Protein AF-A0A949U5J4-F1 (afdb_monomer)

Nearest PDB structures (foldseek):
  6cin-assembly1_A  TM=9.508E-01  e=1.725E-64  Moorella thermoacetica ATCC 39073
  6cip-assembly1_B  TM=9.469E-01  e=3.242E-64  Moorella thermoacetica ATCC 39073
  6cip-assembly3_E  TM=9.509E-01  e=4.986E-63  Moorella thermoacetica ATCC 39073
  6cin-assembly2_D  TM=9.364E-01  e=7.277E-62  Moorella thermoacetica ATCC 39073
  2c3m-assembly1_A  TM=9.318E-01  e=1.216E-57  Desulfocurvibacter africanus

Structure (mmCIF, N/CA/C/O backbone):
data_AF-A0A949U5J4-F1
#
_entry.id   AF-A0A949U5J4-F1
#
loop_
_atom_site.group_PDB
_atom_site.id
_atom_site.type_symbol
_atom_site.label_atom_id
_atom_site.label_alt_id
_atom_site.label_comp_id
_atom_site.label_asym_id
_atom_site.label_entity_id
_atom_site.label_seq_id
_atom_site.pdbx_PDB_ins_code
_atom_site.Cartn_x
_atom_site.Cartn_y
_atom_site.Cartn_z
_atom_site.occupancy
_atom_site.B_iso_or_equiv
_atom_site.auth_seq_id
_atom_site.auth_comp_id
_atom_site.auth_asym_id
_atom_site.auth_atom_id
_atom_site.pdbx_PDB_model_num
ATOM 1 N N . GLY A 1 1 ? 4.189 13.024 32.796 1.00 77.06 1 GLY A N 1
ATOM 2 C CA . GLY A 1 1 ? 3.216 11.918 32.702 1.00 77.06 1 GLY A CA 1
ATOM 3 C C . GLY A 1 1 ? 2.012 12.172 33.595 1.00 77.06 1 GLY A C 1
ATOM 4 O O . GLY A 1 1 ? 1.843 13.297 34.062 1.00 77.06 1 GLY A O 1
ATOM 5 N N . LEU A 1 2 ? 1.189 11.142 33.822 1.00 91.81 2 LEU A N 1
ATOM 6 C CA . LEU A 1 2 ? 0.032 11.176 34.731 1.00 91.81 2 LEU A CA 1
ATOM 7 C C . LEU A 1 2 ? 0.475 11.529 36.166 1.00 91.81 2 LEU A C 1
ATOM 9 O O . LEU A 1 2 ? 1.526 11.079 36.616 1.00 91.81 2 LEU A O 1
ATOM 13 N N . LYS A 1 3 ? -0.297 12.363 36.874 1.00 94.56 3 LYS A N 1
ATOM 14 C CA . LYS A 1 3 ? 0.029 12.796 38.246 1.00 94.56 3 LYS A CA 1
ATOM 15 C C . LYS A 1 3 ? -0.228 11.670 39.255 1.00 94.56 3 LYS A C 1
ATOM 17 O O . LYS A 1 3 ? -1.151 10.883 39.068 1.00 94.56 3 LYS A O 1
ATOM 22 N N . LYS A 1 4 ? 0.527 11.658 40.359 1.00 95.88 4 LYS A N 1
ATOM 23 C CA . LYS A 1 4 ? 0.261 10.802 41.527 1.00 95.88 4 LYS A CA 1
ATOM 24 C C . LYS A 1 4 ? -1.171 11.013 42.037 1.00 95.88 4 LYS A C 1
ATOM 26 O O . LYS A 1 4 ? -1.605 12.160 42.145 1.00 95.88 4 LYS A O 1
ATOM 31 N N . GLY A 1 5 ? -1.896 9.932 42.328 1.00 95.06 5 GLY A N 1
ATOM 32 C CA . GLY A 1 5 ? -3.322 9.981 42.678 1.00 95.06 5 GLY A CA 1
ATOM 33 C C . GLY A 1 5 ? -4.250 10.299 41.499 1.00 95.06 5 GLY A C 1
ATOM 34 O O . GLY A 1 5 ? -5.423 10.592 41.703 1.00 95.06 5 GLY A O 1
ATOM 35 N N . GLY A 1 6 ? -3.731 10.323 40.268 1.00 95.81 6 GLY A N 1
ATOM 36 C CA . GLY A 1 6 ? -4.522 10.568 39.067 1.00 95.81 6 GLY A CA 1
ATOM 37 C C . GLY A 1 6 ? -5.494 9.427 38.767 1.00 95.81 6 GLY A C 1
ATOM 38 O O . GLY A 1 6 ? -5.380 8.336 39.318 1.00 95.81 6 GLY A O 1
ATOM 39 N N . LYS A 1 7 ? -6.437 9.675 37.855 1.00 96.31 7 LYS A N 1
ATOM 40 C CA . LYS A 1 7 ? -7.423 8.680 37.416 1.00 96.31 7 LYS A CA 1
ATOM 41 C C . LYS A 1 7 ? -7.071 8.164 36.030 1.00 96.31 7 LYS A C 1
ATOM 43 O O . LYS A 1 7 ? -6.763 8.961 35.143 1.00 96.31 7 LYS A O 1
ATOM 48 N N . PHE A 1 8 ? -7.147 6.854 35.844 1.00 96.75 8 PHE A N 1
ATOM 49 C CA . PHE A 1 8 ? -6.932 6.189 34.565 1.00 96.75 8 PHE A CA 1
ATOM 50 C C . PHE A 1 8 ? -8.178 5.391 34.186 1.00 96.75 8 PHE A C 1
ATOM 52 O O . PHE A 1 8 ? -8.659 4.586 34.976 1.00 96.75 8 PHE A O 1
ATOM 59 N N . LEU A 1 9 ? -8.706 5.634 32.986 1.00 96.50 9 LEU A N 1
ATOM 60 C CA . LEU A 1 9 ? -9.854 4.922 32.432 1.00 96.50 9 LEU A CA 1
ATOM 61 C C . LEU A 1 9 ? -9.412 4.128 31.208 1.00 96.50 9 LEU A C 1
ATOM 63 O O . LEU A 1 9 ? -8.957 4.719 30.229 1.00 96.50 9 LEU A O 1
ATOM 67 N N . LEU A 1 10 ? -9.597 2.813 31.248 1.00 95.81 10 LEU A N 1
ATOM 68 C CA . LEU A 1 10 ? -9.300 1.915 30.139 1.00 95.81 10 LEU A CA 1
ATOM 69 C C . LEU A 1 10 ? -10.592 1.323 29.568 1.00 95.81 10 LEU A C 1
ATOM 71 O O . LEU A 1 10 ? -11.360 0.669 30.269 1.00 95.81 10 LEU A O 1
ATOM 75 N N . ASN A 1 11 ? -10.813 1.513 28.269 1.00 94.44 11 ASN A N 1
ATOM 76 C CA . ASN A 1 11 ? -11.790 0.711 27.540 1.00 94.44 11 ASN A CA 1
ATOM 77 C C . ASN A 1 11 ? -11.168 -0.649 27.210 1.00 94.44 11 ASN A C 1
ATOM 79 O O . ASN A 1 11 ? -10.173 -0.688 26.489 1.00 94.44 11 ASN A O 1
ATOM 83 N N . THR A 1 12 ? -11.742 -1.742 27.701 1.00 91.50 12 THR A N 1
ATOM 84 C CA . THR A 1 12 ? -11.236 -3.095 27.439 1.00 91.50 12 THR A CA 1
ATOM 85 C C . THR A 1 12 ? -12.359 -4.125 27.428 1.00 91.50 12 THR A C 1
ATOM 87 O O . THR A 1 12 ? -13.411 -3.920 28.032 1.00 91.50 12 THR A O 1
ATOM 90 N N . ILE A 1 13 ? -12.136 -5.239 26.729 1.00 87.75 13 ILE A N 1
ATOM 91 C CA . ILE A 1 13 ? -13.020 -6.408 26.793 1.00 87.75 13 ILE A CA 1
ATOM 92 C C . ILE A 1 13 ? -12.745 -7.293 28.012 1.00 87.75 13 ILE A C 1
ATOM 94 O O . ILE A 1 13 ? -13.579 -8.136 28.330 1.00 87.75 13 ILE A O 1
ATOM 98 N N . TRP A 1 14 ? -11.608 -7.072 28.675 1.00 90.81 14 TRP A N 1
ATOM 99 C CA . TRP A 1 14 ? -11.112 -7.889 29.773 1.00 90.81 14 TRP A CA 1
ATOM 100 C C . TRP A 1 14 ? -11.932 -7.728 31.053 1.00 90.81 14 TRP A C 1
ATOM 102 O O . TRP A 1 14 ? -12.311 -6.613 31.427 1.00 90.81 14 TRP A O 1
ATOM 112 N N . THR A 1 15 ? -12.148 -8.835 31.760 1.00 91.69 15 THR A N 1
ATOM 113 C CA . THR A 1 15 ? -12.594 -8.813 33.160 1.00 91.69 15 THR A CA 1
ATOM 114 C C . THR A 1 15 ? -11.485 -8.275 34.079 1.00 91.69 15 THR A C 1
ATOM 116 O O . THR A 1 15 ? -10.326 -8.198 33.663 1.00 91.69 15 THR A O 1
ATOM 119 N N . PRO A 1 16 ? -11.779 -7.903 35.340 1.00 93.94 16 PRO A N 1
ATOM 120 C CA . PRO A 1 16 ? -10.741 -7.508 36.296 1.00 93.94 16 PRO A CA 1
ATOM 121 C C . PRO A 1 16 ? -9.610 -8.540 36.445 1.00 93.94 16 PRO A C 1
ATOM 123 O O . PRO A 1 16 ? -8.442 -8.165 36.532 1.00 93.94 16 PRO A O 1
ATOM 126 N N . GLU A 1 17 ? -9.933 -9.833 36.410 1.00 93.56 17 GLU A N 1
ATOM 127 C CA . GLU A 1 17 ? -8.956 -10.927 36.469 1.00 93.56 17 GLU A CA 1
ATOM 128 C C . GLU A 1 17 ? -8.092 -10.983 35.203 1.00 93.56 17 GLU A C 1
ATOM 130 O O . GLU A 1 17 ? -6.882 -11.189 35.263 1.00 93.56 17 GLU A O 1
ATOM 135 N N . GLU A 1 18 ? -8.692 -10.755 34.038 1.00 92.81 18 GLU A N 1
ATOM 136 C CA . GLU A 1 18 ? -7.958 -10.697 32.775 1.00 92.81 18 GLU A CA 1
ATOM 137 C C . GLU A 1 18 ? -7.104 -9.425 32.670 1.00 92.81 18 GLU A C 1
ATOM 139 O O . GLU A 1 18 ? -6.039 -9.459 32.061 1.00 92.81 18 GLU A O 1
ATOM 144 N N . VAL A 1 19 ? -7.502 -8.311 33.290 1.00 93.62 19 VAL A N 1
ATOM 145 C CA . VAL A 1 19 ? -6.655 -7.112 33.419 1.00 93.62 19 VAL A CA 1
ATOM 146 C C . VAL A 1 19 ? -5.416 -7.422 34.262 1.00 93.62 19 VAL A C 1
ATOM 148 O O . VAL A 1 19 ? -4.311 -7.035 33.877 1.00 93.62 19 VAL A O 1
ATOM 151 N N . GLU A 1 20 ? -5.574 -8.158 35.365 1.00 91.81 20 GLU A N 1
ATOM 152 C CA . GLU A 1 20 ? -4.446 -8.652 36.165 1.00 91.81 20 GLU A CA 1
ATOM 153 C C . GLU A 1 20 ? -3.520 -9.540 35.332 1.00 91.81 20 GLU A C 1
ATOM 155 O O . GLU A 1 20 ? -2.306 -9.408 35.430 1.00 91.81 20 GLU A O 1
ATOM 160 N N . ALA A 1 21 ? -4.047 -10.407 34.470 1.00 90.88 21 ALA A N 1
ATOM 161 C CA . ALA A 1 21 ? -3.211 -11.266 33.634 1.00 90.88 21 ALA A CA 1
ATOM 162 C C . ALA A 1 21 ? -2.500 -10.494 32.503 1.00 90.88 21 ALA A C 1
ATOM 164 O O . ALA A 1 21 ? -1.310 -10.697 32.272 1.00 90.88 21 ALA A O 1
ATOM 165 N N . ASN A 1 22 ? -3.204 -9.583 31.824 1.00 89.62 22 ASN A N 1
ATOM 166 C CA . ASN A 1 22 ? -2.774 -9.032 30.533 1.00 89.62 22 ASN A CA 1
ATOM 167 C C . ASN A 1 22 ? -2.136 -7.636 30.599 1.00 89.62 22 ASN A C 1
ATOM 169 O O . ASN A 1 22 ? -1.399 -7.264 29.684 1.00 89.62 22 ASN A O 1
ATOM 173 N N . LEU A 1 23 ? -2.406 -6.825 31.633 1.00 92.19 23 LEU A N 1
ATOM 174 C CA . LEU A 1 23 ? -1.840 -5.473 31.701 1.00 92.19 23 LEU A CA 1
ATOM 175 C C . LEU A 1 23 ? -0.302 -5.551 31.857 1.00 92.19 23 LEU A C 1
ATOM 177 O O . LEU A 1 23 ? 0.176 -6.288 32.728 1.00 92.19 23 LEU A O 1
ATOM 181 N N . PRO A 1 24 ? 0.494 -4.804 31.065 1.00 90.75 24 PRO A N 1
ATOM 182 C CA . PRO A 1 24 ? 1.948 -4.914 31.122 1.00 90.75 24 PRO A CA 1
ATOM 183 C C . PRO A 1 24 ? 2.526 -4.542 32.491 1.00 90.75 24 PRO A C 1
ATOM 185 O O . PRO A 1 24 ? 2.025 -3.646 33.176 1.00 90.75 24 PRO A O 1
ATOM 188 N N . ALA A 1 25 ? 3.633 -5.194 32.851 1.00 91.75 25 ALA A N 1
ATOM 189 C CA . ALA A 1 25 ? 4.350 -4.993 34.109 1.00 91.75 25 ALA A CA 1
ATOM 190 C C . ALA A 1 25 ? 4.678 -3.514 34.391 1.00 91.75 25 ALA A C 1
ATOM 192 O O . ALA A 1 25 ? 4.421 -3.029 35.492 1.00 91.75 25 ALA A O 1
ATOM 193 N N . SER A 1 26 ? 5.158 -2.782 33.381 1.00 90.81 26 SER A N 1
ATOM 194 C CA . SER A 1 26 ? 5.504 -1.358 33.492 1.00 90.81 26 SER A CA 1
ATOM 195 C C . SER A 1 26 ? 4.303 -0.480 33.866 1.00 90.81 26 SER A C 1
ATOM 197 O O . SER A 1 26 ? 4.406 0.400 34.722 1.00 90.81 26 SER A O 1
ATOM 199 N N . TYR A 1 27 ? 3.132 -0.757 33.284 1.00 92.75 27 TYR A N 1
ATOM 200 C CA . TYR A 1 27 ? 1.887 -0.046 33.580 1.00 92.75 27 TYR A CA 1
ATOM 201 C C . TYR A 1 27 ? 1.374 -0.389 34.975 1.00 92.75 27 TYR A C 1
ATOM 203 O O . TYR A 1 27 ? 1.031 0.519 35.731 1.00 92.75 27 TYR A O 1
ATOM 211 N N . LYS A 1 28 ? 1.364 -1.679 35.338 1.00 94.62 28 LYS A N 1
ATOM 212 C CA . LYS A 1 28 ? 0.993 -2.139 36.685 1.00 94.62 28 LYS A CA 1
ATOM 213 C C . LYS A 1 28 ? 1.839 -1.444 37.751 1.00 94.62 28 LYS A C 1
ATOM 215 O O . LYS A 1 28 ? 1.302 -0.830 38.675 1.00 94.62 28 LYS A O 1
ATOM 220 N N . LYS A 1 29 ? 3.161 -1.469 37.571 1.00 94.38 29 LYS A N 1
ATOM 221 C CA . LYS A 1 29 ? 4.125 -0.830 38.465 1.00 94.38 29 LYS A CA 1
ATOM 222 C C . LYS A 1 29 ? 3.888 0.671 38.578 1.00 94.38 29 LYS A C 1
ATOM 224 O O . LYS A 1 29 ? 3.729 1.173 39.689 1.00 94.38 29 LYS A O 1
ATOM 229 N N . PHE A 1 30 ? 3.761 1.369 37.448 1.00 94.50 30 PHE A N 1
ATOM 230 C CA . PHE A 1 30 ? 3.479 2.804 37.438 1.00 94.50 30 PHE A CA 1
ATOM 231 C C . PHE A 1 30 ? 2.171 3.145 38.170 1.00 94.50 30 PHE A C 1
ATOM 233 O O . PHE A 1 30 ? 2.151 4.080 38.974 1.00 94.50 30 PHE A O 1
ATOM 240 N N . ILE A 1 31 ? 1.093 2.393 37.917 1.00 95.88 31 ILE A N 1
ATOM 241 C CA . ILE A 1 31 ? -0.221 2.581 38.553 1.00 95.88 31 ILE A CA 1
ATOM 242 C C . ILE A 1 31 ? -0.104 2.445 40.075 1.00 95.88 31 ILE A C 1
ATOM 244 O O . ILE A 1 31 ? -0.606 3.303 40.801 1.00 95.88 31 ILE A O 1
ATOM 248 N N . ALA A 1 32 ? 0.597 1.419 40.558 1.00 95.56 32 ALA A N 1
ATOM 249 C CA . ALA A 1 32 ? 0.749 1.162 41.986 1.00 95.56 32 ALA A CA 1
ATOM 250 C C . ALA A 1 32 ? 1.668 2.173 42.688 1.00 95.56 32 ALA A C 1
ATOM 252 O O . ALA A 1 32 ? 1.270 2.763 43.690 1.00 95.56 32 ALA A O 1
ATOM 253 N N . GLU A 1 33 ? 2.860 2.448 42.150 1.00 94.81 33 GLU A N 1
ATOM 254 C CA . GLU A 1 33 ? 3.817 3.401 42.743 1.00 94.81 33 GLU A CA 1
ATOM 255 C C . GLU A 1 33 ? 3.249 4.828 42.832 1.00 94.81 33 GLU A C 1
ATOM 257 O O . GLU A 1 33 ? 3.563 5.596 43.749 1.00 94.81 33 GLU A O 1
ATOM 262 N N . ASN A 1 34 ? 2.379 5.185 41.883 1.00 96.06 34 ASN A N 1
ATOM 263 C CA . ASN A 1 34 ? 1.763 6.503 41.807 1.00 96.06 34 ASN A CA 1
ATOM 264 C C . ASN A 1 34 ? 0.350 6.553 42.399 1.00 96.06 34 ASN A C 1
ATOM 266 O O . ASN A 1 34 ? -0.296 7.598 42.293 1.00 96.06 34 ASN A O 1
ATOM 270 N N . ASN A 1 35 ? -0.123 5.490 43.061 1.00 95.81 35 ASN A N 1
ATOM 271 C CA . ASN A 1 35 ? -1.464 5.411 43.652 1.00 95.81 35 ASN A CA 1
ATOM 272 C C . ASN A 1 35 ? -2.570 5.840 42.667 1.00 95.81 35 ASN A C 1
ATOM 274 O O . ASN A 1 35 ? -3.428 6.655 43.008 1.00 95.81 35 ASN A O 1
ATOM 278 N N . ILE A 1 36 ? -2.499 5.377 41.420 1.00 97.38 36 ILE A N 1
ATOM 279 C CA . ILE A 1 36 ? -3.452 5.749 40.372 1.00 97.38 36 ILE A CA 1
ATOM 280 C C . ILE A 1 36 ? -4.796 5.065 40.635 1.00 97.38 36 ILE A C 1
ATOM 282 O O . ILE A 1 36 ? -4.861 3.859 40.863 1.00 97.38 36 ILE A O 1
ATOM 286 N N . GLU A 1 37 ? -5.886 5.828 40.563 1.00 97.19 37 GLU A N 1
ATOM 287 C CA . GLU A 1 37 ? -7.233 5.267 40.581 1.00 97.19 37 GLU A CA 1
ATOM 288 C C . GLU A 1 37 ? -7.548 4.671 39.206 1.00 97.19 37 GLU A C 1
ATOM 290 O O . GLU A 1 37 ? -7.730 5.403 38.226 1.00 97.19 37 GLU A O 1
ATOM 295 N N . PHE A 1 38 ? -7.602 3.344 39.126 1.00 97.44 38 PHE A N 1
ATOM 296 C CA . PHE A 1 38 ? -7.781 2.637 37.866 1.00 97.44 38 PHE A CA 1
ATOM 297 C C . PHE A 1 38 ? -9.233 2.186 37.666 1.00 97.44 38 PHE A C 1
ATOM 299 O O . PHE A 1 38 ? -9.834 1.547 38.528 1.00 97.44 38 PHE A O 1
ATOM 306 N N . TYR A 1 39 ? -9.794 2.525 36.509 1.00 97.75 39 TYR A N 1
ATOM 307 C CA . TYR A 1 39 ? -11.157 2.226 36.100 1.00 97.75 39 TYR A CA 1
ATOM 308 C C . TYR A 1 39 ? -11.168 1.547 34.732 1.00 97.75 39 TYR A C 1
ATOM 310 O O . TYR A 1 39 ? -10.383 1.889 33.845 1.00 97.75 39 TYR A O 1
ATOM 318 N N . THR A 1 40 ? -12.105 0.628 34.536 1.00 97.25 40 THR A N 1
ATOM 319 C CA . THR A 1 40 ? -12.330 -0.060 33.264 1.00 97.25 40 THR A CA 1
ATOM 320 C C . THR A 1 40 ? -13.800 -0.011 32.862 1.00 97.25 40 THR A C 1
ATOM 322 O O . THR A 1 40 ? -14.683 0.157 33.705 1.00 97.25 40 THR A O 1
ATOM 325 N N . LEU A 1 41 ? -14.069 -0.143 31.564 1.00 96.00 41 LEU A N 1
ATOM 326 C CA . LEU A 1 41 ? -15.382 -0.523 31.045 1.00 96.00 41 LEU A CA 1
ATOM 327 C C . LEU A 1 41 ? -15.244 -1.215 29.687 1.00 96.00 41 LEU A C 1
ATOM 329 O O . LEU A 1 41 ? -14.302 -0.947 28.944 1.00 96.00 41 LEU A O 1
ATOM 333 N N . ASN A 1 42 ? -16.227 -2.038 29.327 1.00 94.19 42 ASN A N 1
ATOM 334 C CA . ASN A 1 42 ? -16.316 -2.626 27.993 1.00 94.19 42 ASN A CA 1
ATOM 335 C C . ASN A 1 42 ? -17.278 -1.818 27.117 1.00 94.19 42 ASN A C 1
ATOM 337 O O . ASN A 1 42 ? -18.441 -2.181 26.921 1.00 94.19 42 ASN A O 1
ATOM 341 N N . ALA A 1 43 ? -16.796 -0.692 26.589 1.00 94.00 43 ALA A N 1
ATOM 342 C CA . ALA A 1 43 ? -17.620 0.202 25.784 1.00 94.00 43 ALA A CA 1
ATOM 343 C C . ALA A 1 43 ? -18.032 -0.424 24.444 1.00 94.00 43 ALA A C 1
ATOM 345 O O . ALA A 1 43 ? -19.081 -0.077 23.907 1.00 94.00 43 ALA A O 1
ATOM 346 N N . VAL A 1 44 ? -17.239 -1.359 23.907 1.00 89.25 44 VAL A N 1
ATOM 347 C CA . VAL A 1 44 ? -17.546 -2.051 22.645 1.00 89.25 44 VAL A CA 1
ATOM 348 C C . VAL A 1 44 ? -18.765 -2.953 22.808 1.00 89.25 44 VAL A C 1
ATOM 350 O O . VAL A 1 44 ? -19.702 -2.849 22.019 1.00 89.25 44 VAL A O 1
ATOM 353 N N . LYS A 1 45 ? -18.795 -3.785 23.855 1.00 90.62 45 LYS A N 1
ATOM 354 C CA . LYS A 1 45 ? -19.943 -4.648 24.163 1.00 90.62 45 LYS A CA 1
ATOM 355 C C . LYS A 1 45 ? -21.211 -3.824 24.378 1.00 90.62 45 LYS A C 1
ATOM 357 O O . LYS A 1 45 ? -22.235 -4.107 23.765 1.00 90.62 45 LYS A O 1
ATOM 362 N N . ILE A 1 46 ? -21.117 -2.754 25.170 1.00 94.06 46 ILE A N 1
ATOM 363 C CA . ILE A 1 46 ? -22.242 -1.843 25.423 1.00 94.06 46 ILE A CA 1
ATOM 364 C C . ILE A 1 46 ? -22.741 -1.221 24.108 1.00 94.06 46 ILE A C 1
ATOM 366 O O . ILE A 1 46 ? -23.942 -1.203 23.842 1.00 94.06 46 ILE A O 1
ATOM 370 N N . ALA A 1 47 ? -21.836 -0.740 23.249 1.00 91.25 47 ALA A N 1
ATOM 371 C CA . ALA A 1 47 ? -22.208 -0.166 21.958 1.00 91.25 47 ALA A CA 1
ATOM 372 C C . ALA A 1 47 ? -22.911 -1.191 21.050 1.00 91.25 47 ALA A C 1
ATOM 374 O O . ALA A 1 47 ? -23.886 -0.842 20.381 1.00 91.25 47 ALA A O 1
ATOM 375 N N . GLN A 1 48 ? -22.471 -2.451 21.050 1.00 88.50 48 GLN A N 1
ATOM 376 C CA . GLN A 1 48 ? -23.096 -3.527 20.278 1.00 88.50 48 GLN A CA 1
ATOM 377 C C . GLN A 1 48 ? -24.498 -3.868 20.793 1.00 88.50 48 GLN A C 1
ATOM 379 O O . GLN A 1 48 ? -25.432 -3.919 19.995 1.00 88.50 48 GLN A O 1
ATOM 384 N N . GLU A 1 49 ? -24.664 -4.031 22.106 1.00 92.38 49 GLU A N 1
ATOM 385 C CA . GLU A 1 49 ? -25.952 -4.349 22.741 1.00 92.38 49 GLU A CA 1
ATOM 386 C C . GLU A 1 49 ? -27.000 -3.248 22.516 1.00 92.38 49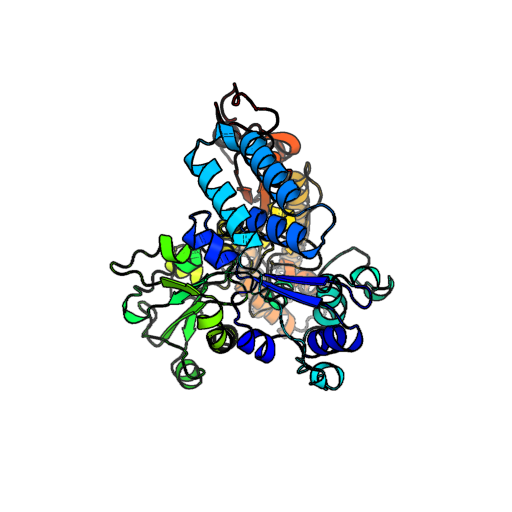 GLU A C 1
ATOM 388 O O . GLU A 1 49 ? -28.175 -3.537 22.298 1.00 92.38 49 GLU A O 1
ATOM 393 N N . ILE A 1 50 ? -26.572 -1.981 22.499 1.00 92.44 50 ILE A N 1
ATOM 394 C CA . ILE A 1 50 ? -27.440 -0.822 22.230 1.00 92.44 50 ILE A CA 1
ATOM 395 C C . ILE A 1 50 ? -27.699 -0.635 20.720 1.00 92.44 50 ILE A C 1
ATOM 397 O O . ILE A 1 50 ? -28.623 0.076 20.322 1.00 92.44 50 ILE A O 1
ATOM 401 N N . GLY A 1 51 ? -26.906 -1.276 19.856 1.00 89.00 51 GLY A N 1
ATOM 402 C CA . GLY A 1 51 ? -27.007 -1.182 18.395 1.00 89.00 51 GLY A CA 1
ATOM 403 C C . GLY A 1 51 ? -26.205 -0.036 17.764 1.00 89.00 51 GLY A C 1
ATOM 404 O O . GLY A 1 51 ? -26.386 0.267 16.586 1.00 89.00 51 GLY A O 1
ATOM 405 N N . LEU A 1 52 ? -25.310 0.612 18.514 1.00 84.69 52 LEU A N 1
ATOM 406 C CA . LEU A 1 52 ? -24.362 1.622 18.018 1.00 84.69 52 LEU A CA 1
ATOM 407 C C . LEU A 1 52 ? -23.162 1.008 17.268 1.00 84.69 52 LEU A C 1
ATOM 409 O O . LEU A 1 52 ? -22.288 1.737 16.784 1.00 84.69 52 LEU A O 1
ATOM 413 N N . GLY A 1 53 ? -23.110 -0.323 17.159 1.00 83.38 53 GLY A N 1
ATOM 414 C CA . GLY A 1 53 ? -22.001 -1.049 16.548 1.00 83.38 53 GLY A CA 1
ATOM 415 C C . GLY A 1 53 ? -20.743 -0.903 17.402 1.00 83.38 53 GLY A C 1
ATOM 416 O O . GLY A 1 53 ? -20.754 -1.259 18.570 1.00 83.38 53 GLY A O 1
ATOM 417 N N . GLY A 1 54 ? -19.664 -0.359 16.833 1.00 78.31 54 GLY A N 1
ATOM 418 C CA . GLY A 1 54 ? -18.401 -0.109 17.546 1.00 78.31 54 GLY A CA 1
ATOM 419 C C . GLY A 1 54 ? -18.214 1.325 18.064 1.00 78.31 54 GLY A C 1
ATOM 420 O O . GLY A 1 54 ? -17.099 1.701 18.416 1.00 78.31 54 GLY A O 1
ATOM 421 N N . ARG A 1 55 ? -19.250 2.177 18.050 1.00 86.31 55 ARG A N 1
ATOM 422 C CA . ARG A 1 55 ? -19.115 3.592 18.445 1.00 86.31 55 ARG A CA 1
ATOM 423 C C . ARG A 1 55 ? -19.142 3.748 19.965 1.00 86.31 55 ARG A C 1
ATOM 425 O O . ARG A 1 55 ? -20.205 3.739 20.572 1.00 86.31 55 ARG A O 1
ATOM 432 N N . ILE A 1 56 ? -17.967 3.950 20.555 1.00 92.88 56 ILE A N 1
ATOM 433 C CA . ILE A 1 56 ? -17.787 4.044 22.014 1.00 92.88 56 ILE A CA 1
ATOM 434 C C . ILE A 1 56 ? -17.786 5.476 22.569 1.00 92.88 56 ILE A C 1
ATOM 436 O O . ILE A 1 56 ? -17.725 5.663 23.778 1.00 92.88 56 ILE A O 1
ATOM 440 N N . ASN A 1 57 ? -17.832 6.499 21.711 1.00 91.62 57 ASN A N 1
ATOM 441 C CA . ASN A 1 57 ? -17.615 7.900 22.091 1.00 91.62 57 ASN A CA 1
ATOM 442 C C . ASN A 1 57 ? -18.546 8.387 23.215 1.00 91.62 57 ASN A C 1
ATOM 444 O O . ASN A 1 57 ? -18.053 8.922 24.202 1.00 91.62 57 ASN A O 1
ATOM 448 N N . MET A 1 58 ? -19.860 8.168 23.099 1.00 91.56 58 MET A N 1
ATOM 449 C CA . MET A 1 58 ? -20.823 8.619 24.114 1.00 91.56 58 MET A CA 1
ATOM 450 C C . MET A 1 58 ? -20.646 7.890 25.448 1.00 91.56 58 MET A C 1
ATOM 452 O O . MET A 1 58 ? -20.788 8.500 26.502 1.00 91.56 58 MET A O 1
ATOM 456 N N . ILE A 1 59 ? -20.286 6.606 25.388 1.00 95.50 59 ILE A N 1
ATOM 457 C CA . ILE A 1 59 ? -20.068 5.746 26.555 1.00 95.50 59 ILE A CA 1
ATOM 458 C C . ILE A 1 59 ? -18.799 6.193 27.295 1.00 95.50 59 ILE A C 1
ATOM 460 O O . ILE A 1 59 ? -18.814 6.406 28.503 1.00 95.50 59 ILE A O 1
ATOM 464 N N . MET A 1 60 ? -17.700 6.398 26.562 1.00 95.88 60 MET A N 1
ATOM 465 C CA . MET A 1 60 ? -16.431 6.854 27.136 1.00 95.88 60 MET A CA 1
ATOM 466 C C . MET A 1 60 ? -16.515 8.290 27.656 1.00 95.88 60 MET A C 1
ATOM 468 O O . MET A 1 60 ? -15.913 8.608 28.678 1.00 95.88 60 MET A O 1
ATOM 472 N N . GLN A 1 61 ? -17.270 9.160 26.980 1.00 93.62 61 GLN A N 1
ATOM 473 C CA . GLN A 1 61 ? -17.475 10.539 27.415 1.00 93.62 61 GLN A CA 1
ATOM 474 C C . GLN A 1 61 ? -18.288 10.606 28.712 1.00 93.62 61 GLN A C 1
ATOM 476 O O . GLN A 1 61 ? -17.929 11.363 29.614 1.00 93.62 61 GLN A O 1
ATOM 481 N N . SER A 1 62 ? -19.355 9.812 28.843 1.00 93.88 62 SER A N 1
ATOM 482 C CA . SER A 1 62 ? -20.134 9.782 30.083 1.00 93.88 62 SER A CA 1
ATOM 483 C C . SER A 1 62 ? -19.343 9.156 31.235 1.00 93.88 62 SER A C 1
ATOM 485 O O . SER A 1 62 ? -19.340 9.707 32.340 1.00 93.88 62 SER A O 1
ATOM 487 N N . ALA A 1 63 ? -18.566 8.101 30.959 1.00 95.62 63 ALA A N 1
ATOM 488 C CA . ALA A 1 63 ? -17.631 7.527 31.922 1.00 95.62 63 ALA A CA 1
ATOM 489 C C . ALA A 1 63 ? -16.589 8.556 32.393 1.00 95.62 63 ALA A C 1
ATOM 491 O O . ALA A 1 63 ? -16.343 8.678 33.594 1.00 95.62 63 ALA A O 1
ATOM 492 N N . PHE A 1 64 ? -16.036 9.357 31.471 1.00 95.06 64 PHE A N 1
ATOM 493 C CA . PHE A 1 64 ? -15.119 10.452 31.795 1.00 95.06 64 PHE A CA 1
ATOM 494 C C . PHE A 1 64 ? -15.736 11.444 32.785 1.00 95.06 64 PHE A C 1
ATOM 496 O O . PHE A 1 64 ? -15.117 11.735 33.805 1.00 95.06 64 PHE A O 1
ATOM 503 N N . PHE A 1 65 ? -16.948 11.948 32.535 1.00 94.12 65 PHE A N 1
ATOM 504 C CA . PHE A 1 65 ? -17.559 12.924 33.442 1.00 94.12 65 PHE A CA 1
ATOM 505 C C . PHE A 1 65 ? -17.820 12.340 34.832 1.00 94.12 65 PHE A C 1
ATOM 507 O O . PHE A 1 65 ? -17.585 13.022 35.832 1.00 94.12 65 PHE A O 1
ATOM 514 N N . LYS A 1 66 ? -18.222 11.064 34.904 1.00 93.38 66 LYS A N 1
ATOM 515 C CA . LYS A 1 66 ? -18.424 10.360 36.173 1.00 93.38 66 LYS A CA 1
ATOM 516 C C . LYS A 1 66 ? -17.139 10.265 36.994 1.00 93.38 66 LYS A C 1
ATOM 518 O O . LYS A 1 66 ? -17.174 10.516 38.197 1.00 93.38 66 LYS A O 1
ATOM 523 N N . ILE A 1 67 ? -16.015 9.905 36.373 1.00 93.88 67 ILE A N 1
ATOM 524 C CA . ILE A 1 67 ? -14.747 9.734 37.100 1.00 93.88 67 ILE A CA 1
ATOM 525 C C . ILE A 1 67 ? -14.038 11.064 37.347 1.00 93.88 67 ILE A C 1
ATOM 527 O O . ILE A 1 67 ? -13.462 11.253 38.414 1.00 93.88 67 ILE A O 1
ATOM 531 N N . ALA A 1 68 ? -14.064 11.991 36.389 1.00 91.94 68 ALA A N 1
ATOM 532 C CA . ALA A 1 68 ? -13.285 13.221 36.456 1.00 91.94 68 ALA A CA 1
ATOM 533 C C . ALA A 1 68 ? -13.852 14.195 37.494 1.00 91.94 68 ALA A C 1
ATOM 535 O O . ALA A 1 68 ? -13.096 14.994 38.040 1.00 91.94 68 ALA A O 1
ATOM 536 N N . ASN A 1 69 ? -15.155 14.094 37.797 1.00 88.25 69 ASN A N 1
ATOM 537 C CA . ASN A 1 69 ? -15.850 14.910 38.795 1.00 88.25 69 ASN A CA 1
ATOM 538 C C . ASN A 1 69 ? -15.622 16.422 38.597 1.00 88.25 69 ASN A C 1
ATOM 540 O O . ASN A 1 69 ? -15.431 17.171 39.551 1.00 88.25 69 ASN A O 1
ATOM 544 N N . VAL A 1 70 ? -15.590 16.858 37.332 1.00 92.44 70 VAL A N 1
ATOM 545 C CA . VAL A 1 70 ? -15.404 18.271 36.949 1.00 92.44 70 VAL A CA 1
ATOM 546 C C . VAL A 1 70 ? -16.677 19.081 37.217 1.00 92.44 70 VAL A C 1
ATOM 548 O O . VAL A 1 70 ? -16.605 20.264 37.534 1.00 92.44 70 VAL A O 1
ATOM 551 N N . ILE A 1 71 ? -17.836 18.430 37.102 1.00 93.12 71 ILE A N 1
ATOM 552 C CA . ILE A 1 71 ? -19.179 18.943 37.398 1.00 93.12 71 ILE A CA 1
ATOM 553 C C . ILE A 1 71 ? -20.012 17.815 38.034 1.00 93.12 71 ILE A C 1
ATOM 555 O O . ILE A 1 71 ? -19.619 16.649 37.899 1.00 93.12 71 ILE A O 1
ATOM 559 N N . PRO A 1 72 ? -21.152 18.117 38.688 1.00 95.06 72 PRO A N 1
ATOM 560 C CA . PRO A 1 72 ? -22.082 17.091 39.156 1.00 95.06 72 PRO A CA 1
ATOM 561 C C . PRO A 1 72 ? -22.471 16.126 38.030 1.00 95.06 72 PRO A C 1
ATOM 563 O O . PRO A 1 72 ? -22.697 16.539 36.889 1.00 95.06 72 PRO A O 1
ATOM 566 N N . VAL A 1 73 ? -22.531 14.826 38.333 1.00 91.19 73 VAL A N 1
ATOM 567 C CA . VAL A 1 73 ? -22.778 13.793 37.313 1.00 91.19 73 VAL A CA 1
ATOM 568 C C . VAL A 1 73 ? -24.161 13.953 36.680 1.00 91.19 73 VAL A C 1
ATOM 570 O O . VAL A 1 73 ? -24.320 13.736 35.482 1.00 91.19 73 VAL A O 1
ATOM 573 N N . GLU A 1 74 ? -25.146 14.382 37.460 1.00 92.88 74 GLU A N 1
ATOM 574 C CA . GLU A 1 74 ? -26.515 14.623 37.014 1.00 92.88 74 GLU A CA 1
ATOM 575 C C . GLU A 1 74 ? -26.558 15.733 35.955 1.00 92.88 74 GLU A C 1
ATOM 577 O O . GLU A 1 74 ? -27.208 15.583 34.917 1.00 92.88 74 GLU A O 1
ATOM 582 N N . ASP A 1 75 ? -25.792 16.806 36.173 1.00 94.06 75 ASP A N 1
ATOM 583 C CA . ASP A 1 75 ? -25.645 17.903 35.215 1.00 94.06 75 ASP A CA 1
ATOM 584 C C . ASP A 1 75 ? -24.898 17.444 33.959 1.00 94.06 75 ASP A C 1
ATOM 586 O O . ASP A 1 75 ? -25.311 17.762 32.844 1.00 94.06 75 ASP A O 1
ATOM 590 N N . ALA A 1 76 ? -23.839 16.641 34.109 1.00 92.62 76 ALA A N 1
ATOM 591 C CA . ALA A 1 76 ? -23.114 16.082 32.969 1.00 92.62 76 ALA A CA 1
ATOM 592 C C . ALA A 1 76 ? -24.014 15.213 32.080 1.00 92.62 76 ALA A C 1
ATOM 594 O O . ALA A 1 76 ? -24.012 15.376 30.860 1.00 92.62 76 ALA A O 1
ATOM 595 N N . ILE A 1 77 ? -24.809 14.318 32.678 1.00 93.25 77 ILE A N 1
ATOM 596 C CA . ILE A 1 77 ? -25.768 13.475 31.950 1.00 93.25 77 ILE A CA 1
ATOM 597 C C . ILE A 1 77 ? -26.771 14.355 31.207 1.00 93.25 77 ILE A C 1
ATOM 599 O O . ILE A 1 77 ? -27.009 14.135 30.018 1.00 93.25 77 ILE A O 1
ATOM 603 N N . LYS A 1 78 ? -27.328 15.369 31.878 1.00 95.25 78 LYS A N 1
ATOM 604 C CA . LYS A 1 78 ? -28.264 16.314 31.264 1.00 95.25 78 LYS A CA 1
ATOM 605 C C . LYS A 1 78 ? -27.640 17.007 30.050 1.00 95.25 78 LYS A C 1
ATOM 607 O O . LYS A 1 78 ? -28.188 16.911 28.955 1.00 95.25 78 LYS A O 1
ATOM 612 N N . TYR A 1 79 ? -26.471 17.627 30.209 1.00 95.06 79 TYR A N 1
ATOM 613 C CA . TYR A 1 79 ? -25.802 18.340 29.118 1.00 95.06 79 TYR A CA 1
ATOM 614 C C . TYR A 1 79 ? -25.408 17.419 27.958 1.00 95.06 79 TYR A C 1
ATOM 616 O O . TYR A 1 79 ? -25.518 17.817 26.798 1.00 95.06 79 TYR A O 1
ATOM 624 N N . LEU A 1 80 ? -24.993 16.179 28.236 1.00 93.25 80 LEU A N 1
ATOM 625 C CA . LEU A 1 80 ? -24.700 15.195 27.191 1.00 93.25 80 LEU A CA 1
ATOM 626 C C . LEU A 1 80 ? -25.956 14.826 26.397 1.00 93.25 80 LEU A C 1
ATOM 628 O O . LEU A 1 80 ? -25.903 14.784 25.167 1.00 93.25 80 LEU A O 1
ATOM 632 N N . LYS A 1 81 ? -27.089 14.600 27.070 1.00 94.81 81 LYS A N 1
ATOM 633 C CA . LYS A 1 81 ? -28.366 14.300 26.403 1.00 94.81 81 LYS A CA 1
ATOM 634 C C . LYS A 1 81 ? -28.864 15.494 25.580 1.00 94.81 81 LYS A C 1
ATOM 636 O O . LYS A 1 81 ? -29.269 15.313 24.431 1.00 94.81 81 LYS A O 1
ATOM 641 N N . ASP A 1 82 ? -28.731 16.717 26.090 1.00 94.56 82 ASP A N 1
ATOM 642 C CA . ASP A 1 82 ? -29.059 17.944 25.346 1.00 94.56 82 ASP A CA 1
ATOM 643 C C . ASP A 1 82 ? -28.178 18.098 24.087 1.00 94.56 82 ASP A C 1
ATOM 645 O O . ASP A 1 82 ? -28.661 18.428 22.994 1.00 94.56 82 ASP A O 1
ATOM 649 N N . ALA A 1 83 ? -26.881 17.790 24.201 1.00 92.94 83 ALA A N 1
ATOM 650 C CA . ALA A 1 83 ? -25.947 17.790 23.077 1.00 92.94 83 ALA A CA 1
ATOM 651 C C . ALA A 1 83 ? -26.270 16.696 22.043 1.00 92.94 83 ALA A C 1
ATOM 653 O O . ALA A 1 83 ? -26.131 16.935 20.839 1.00 92.94 83 ALA A O 1
ATOM 654 N N . VAL A 1 84 ? -26.744 15.523 22.479 1.00 91.44 84 VAL A N 1
ATOM 655 C CA . VAL A 1 84 ? -27.229 14.450 21.594 1.00 91.44 84 VAL A CA 1
ATOM 656 C C . VAL A 1 84 ? -28.448 14.912 20.804 1.00 91.44 84 VAL A C 1
ATOM 658 O O . VAL A 1 84 ? -28.477 14.728 19.588 1.00 91.44 84 VAL A O 1
ATOM 661 N N . VAL A 1 85 ? -29.428 15.549 21.448 1.00 92.31 85 VAL A N 1
ATOM 662 C CA . VAL A 1 85 ? -30.618 16.080 20.760 1.00 92.31 85 VAL A CA 1
ATOM 663 C C . VAL A 1 85 ? -30.215 17.140 19.735 1.00 92.31 85 VAL A C 1
ATOM 665 O O . VAL A 1 85 ? -30.634 17.077 18.579 1.00 92.31 85 VAL A O 1
ATOM 668 N N . THR A 1 86 ? -29.337 18.066 20.118 1.00 92.12 86 THR A N 1
ATOM 669 C CA . THR A 1 86 ? -28.839 19.125 19.226 1.00 92.12 86 THR A CA 1
ATOM 670 C C . THR A 1 86 ? -28.084 18.551 18.020 1.00 92.12 86 THR A C 1
ATOM 672 O O . THR A 1 86 ? -28.311 18.968 16.883 1.00 92.12 86 THR A O 1
ATOM 675 N N . SER A 1 87 ? -27.208 17.567 18.250 1.00 87.88 87 SER A N 1
ATOM 676 C CA . SER A 1 87 ? -26.314 17.017 17.217 1.00 87.88 87 SER A CA 1
ATOM 677 C C . SER A 1 87 ? -26.979 15.963 16.331 1.00 87.88 87 SER A C 1
ATOM 679 O O . SER A 1 87 ? -26.681 15.862 15.139 1.00 87.88 87 SER A O 1
ATOM 681 N N . TYR A 1 88 ? -27.870 15.155 16.906 1.00 87.75 88 TYR A N 1
ATOM 682 C CA . TYR A 1 88 ? -28.427 13.962 16.269 1.00 87.75 88 TYR A CA 1
ATOM 683 C C . TYR A 1 88 ? -29.949 13.970 16.149 1.00 87.75 88 TYR A C 1
ATOM 685 O O . TYR A 1 88 ? -30.483 13.070 15.507 1.00 87.75 88 TYR A O 1
ATOM 693 N N . GLY A 1 89 ? -30.657 14.981 16.663 1.00 87.19 89 GLY A N 1
ATOM 694 C CA . GLY A 1 89 ? -32.121 15.060 16.582 1.00 87.19 89 GLY A CA 1
ATOM 695 C C . GLY A 1 89 ? -32.657 14.953 15.152 1.00 87.19 89 GLY A C 1
ATOM 696 O O . GLY A 1 89 ? -33.663 14.295 14.902 1.00 87.19 89 GLY A O 1
ATOM 697 N N . LYS A 1 90 ? -31.914 15.486 14.171 1.00 89.06 90 LYS A N 1
ATOM 698 C CA . LYS A 1 90 ? -32.248 15.378 12.738 1.00 89.06 90 LYS A CA 1
ATOM 699 C C . LYS A 1 90 ? -32.102 13.960 12.159 1.00 89.06 90 LYS A C 1
ATOM 701 O O . LYS A 1 90 ? -32.580 13.718 11.058 1.00 89.06 90 LYS A O 1
ATOM 706 N N . LYS A 1 91 ? -31.442 13.029 12.862 1.00 85.19 91 LYS A N 1
ATOM 707 C CA . LYS A 1 91 ? -31.261 11.621 12.449 1.00 85.19 91 LYS A CA 1
ATOM 708 C C . LYS A 1 91 ? -32.380 10.693 12.941 1.00 85.19 91 LYS A C 1
ATOM 710 O O . LYS A 1 91 ? -32.334 9.497 12.665 1.00 85.19 91 LYS A O 1
ATOM 715 N N . GLY A 1 92 ? -33.381 11.240 13.634 1.00 90.25 92 GLY A N 1
ATOM 716 C CA . GLY A 1 92 ? -34.555 10.515 14.118 1.00 90.25 92 GLY A CA 1
ATOM 717 C C . GLY A 1 92 ? -34.427 10.023 15.561 1.00 90.25 92 GLY A C 1
ATOM 718 O O . GLY A 1 92 ? -33.328 9.806 16.076 1.00 90.25 92 GLY A O 1
ATOM 719 N N . GLN A 1 93 ? -35.581 9.822 16.205 1.00 93.56 93 GLN A N 1
ATOM 720 C CA . GLN A 1 93 ? -35.678 9.536 17.642 1.00 93.56 93 GLN A CA 1
ATOM 721 C C . GLN A 1 93 ? -34.933 8.261 18.051 1.00 93.56 93 GLN A C 1
ATOM 723 O O . GLN A 1 93 ? -34.235 8.263 19.054 1.00 93.56 93 GLN A O 1
ATOM 728 N N . LYS A 1 94 ? -34.966 7.211 17.220 1.00 92.62 94 LYS A N 1
ATOM 729 C CA . LYS A 1 94 ? -34.234 5.963 17.485 1.00 92.62 94 LYS A CA 1
ATOM 730 C C . LYS A 1 94 ? -32.734 6.199 17.715 1.00 92.62 94 LYS A C 1
ATOM 732 O O . LYS A 1 94 ? -32.154 5.607 18.616 1.00 92.62 94 LYS A O 1
ATOM 737 N N . VAL A 1 95 ? -32.103 7.072 16.922 1.00 88.56 95 VAL A N 1
ATOM 738 C CA . VAL A 1 95 ? -30.673 7.394 17.080 1.00 88.56 95 VAL A CA 1
ATOM 739 C C . VAL A 1 95 ? -30.442 8.174 18.372 1.00 88.56 95 VAL A C 1
ATOM 741 O O . VAL A 1 95 ? -29.472 7.903 19.076 1.00 88.56 95 VAL A O 1
ATOM 744 N N . VAL A 1 96 ? -31.328 9.116 18.699 1.00 92.06 96 VAL A N 1
ATOM 745 C CA . VAL A 1 96 ? -31.275 9.872 19.959 1.00 92.06 96 VAL A CA 1
ATOM 746 C C . VAL A 1 96 ? -31.383 8.926 21.157 1.00 92.06 96 VAL A C 1
ATOM 748 O O . VAL A 1 96 ? -30.523 8.966 22.032 1.00 92.06 96 VAL A O 1
ATOM 751 N N . ASP A 1 97 ? -32.359 8.018 21.156 1.00 94.25 97 ASP A N 1
ATOM 752 C CA . ASP A 1 97 ? -32.594 7.062 22.243 1.00 94.25 97 ASP A CA 1
ATOM 753 C C . ASP A 1 97 ? -31.400 6.127 22.447 1.00 94.25 97 ASP A C 1
ATOM 755 O O . ASP A 1 97 ? -30.963 5.920 23.577 1.00 94.25 97 ASP A O 1
ATOM 759 N N . MET A 1 98 ? -30.809 5.624 21.358 1.00 92.69 98 MET A N 1
ATOM 760 C CA . MET A 1 98 ? -29.602 4.795 21.426 1.00 92.69 98 MET A CA 1
ATOM 761 C C . MET A 1 98 ? -28.418 5.551 22.045 1.00 92.69 98 MET A C 1
ATOM 763 O O . MET A 1 98 ? -27.692 4.999 22.866 1.00 92.69 98 MET A O 1
ATOM 767 N N . ASN A 1 99 ? -28.213 6.823 21.690 1.00 91.56 99 ASN A N 1
ATOM 768 C CA . ASN A 1 99 ? -27.133 7.622 22.281 1.00 91.56 99 ASN A CA 1
ATOM 769 C C . ASN A 1 99 ? -27.415 7.973 23.750 1.00 91.56 99 ASN A C 1
ATOM 771 O O . ASN A 1 99 ? -26.493 7.965 24.561 1.00 91.56 99 ASN A O 1
ATOM 775 N N . ASN A 1 100 ? -28.674 8.223 24.112 1.00 94.06 100 ASN A N 1
ATOM 776 C CA . ASN A 1 100 ? -29.069 8.448 25.502 1.00 94.06 100 ASN A CA 1
ATOM 777 C C . ASN A 1 100 ? -28.844 7.195 26.357 1.00 94.06 100 ASN A C 1
ATOM 779 O O . ASN A 1 100 ? -28.249 7.297 27.427 1.00 94.06 100 ASN A O 1
ATOM 783 N N . ALA A 1 101 ? -29.221 6.018 25.851 1.00 95.06 101 ALA A N 1
ATOM 784 C CA . ALA A 1 101 ? -28.938 4.742 26.502 1.00 95.06 101 ALA A CA 1
ATOM 785 C C . ALA A 1 101 ? -27.428 4.505 26.665 1.00 95.06 101 ALA A C 1
ATOM 787 O O . ALA A 1 101 ? -26.988 3.991 27.690 1.00 95.06 101 ALA A O 1
ATOM 788 N N . ALA A 1 102 ? -26.621 4.915 25.681 1.00 94.69 102 ALA A N 1
ATOM 789 C CA . ALA A 1 102 ? -25.166 4.815 25.751 1.00 94.69 102 ALA A CA 1
ATOM 790 C C . ALA A 1 102 ? -24.557 5.735 26.820 1.00 94.69 102 ALA A C 1
ATOM 792 O O . ALA A 1 102 ? -23.628 5.319 27.511 1.00 94.69 102 ALA A O 1
ATOM 793 N N . ILE A 1 103 ? -25.094 6.950 26.992 1.00 94.69 103 ILE A N 1
ATOM 794 C CA . ILE A 1 103 ? -24.705 7.851 28.088 1.00 94.69 103 ILE A CA 1
ATOM 795 C C . ILE A 1 103 ? -24.985 7.174 29.430 1.00 94.69 103 ILE A C 1
ATOM 797 O O . ILE A 1 103 ? -24.065 7.059 30.241 1.00 94.69 103 ILE A O 1
ATOM 801 N N . ASP A 1 104 ? -26.217 6.698 29.629 1.00 95.06 104 ASP A N 1
ATOM 802 C CA . ASP A 1 104 ? -26.661 6.089 30.888 1.00 95.06 104 ASP A CA 1
ATOM 803 C C . ASP A 1 104 ? -25.802 4.861 31.226 1.00 95.06 104 ASP A C 1
ATOM 805 O O . ASP A 1 104 ? -25.191 4.788 32.295 1.00 95.06 104 ASP A O 1
ATOM 809 N N . LYS A 1 105 ? -25.626 3.953 30.259 1.00 95.38 105 LYS A N 1
ATOM 810 C CA . LYS A 1 105 ? -24.790 2.760 30.434 1.00 95.38 105 LYS A CA 1
ATOM 811 C C . LYS A 1 105 ? -23.324 3.083 30.686 1.00 95.38 105 LYS A C 1
ATOM 813 O O . LYS A 1 105 ? -22.698 2.382 31.477 1.00 95.38 105 LYS A O 1
ATOM 818 N N . GLY A 1 106 ? -22.770 4.122 30.063 1.00 93.31 106 GLY A N 1
ATOM 819 C CA . GLY A 1 106 ? -21.384 4.523 30.309 1.00 93.31 106 GLY A CA 1
ATOM 820 C C . GLY A 1 106 ? -21.140 5.039 31.729 1.00 93.31 106 GLY A C 1
ATOM 821 O O . GLY A 1 106 ? -20.051 4.840 32.258 1.00 93.31 106 GLY A O 1
ATOM 822 N N . VAL A 1 107 ? -22.152 5.618 32.389 1.00 93.75 107 VAL A N 1
ATOM 823 C CA . VAL A 1 107 ? -22.063 6.004 33.810 1.00 93.75 107 VAL A CA 1
ATOM 824 C C . VAL A 1 107 ? -22.214 4.791 34.731 1.00 93.75 107 VAL A C 1
ATOM 826 O O . VAL A 1 107 ? -21.510 4.696 35.735 1.00 93.75 107 VAL A O 1
ATOM 829 N N . GLU A 1 108 ? -23.122 3.872 34.397 1.00 94.31 108 GLU A N 1
ATOM 830 C CA . GLU A 1 108 ? -23.447 2.693 35.214 1.00 94.31 108 GLU A CA 1
ATOM 831 C C . GLU A 1 108 ? -22.378 1.593 35.168 1.00 94.31 108 GLU A C 1
ATOM 833 O O . GLU A 1 108 ? -22.212 0.859 36.138 1.00 94.31 108 GLU A O 1
ATOM 838 N N . SER A 1 109 ? -21.671 1.450 34.044 1.00 95.06 109 SER A N 1
ATOM 839 C CA . SER A 1 109 ? -20.863 0.253 33.749 1.00 95.06 109 SER A CA 1
ATOM 840 C C . SER A 1 109 ? -19.377 0.399 34.087 1.00 95.06 109 SER A C 1
ATOM 842 O O . SER A 1 109 ? -18.564 -0.412 33.645 1.00 95.06 109 SER A O 1
ATOM 844 N N . ILE A 1 110 ? -19.003 1.446 34.827 1.00 96.00 110 ILE A N 1
ATOM 845 C CA . ILE A 1 110 ? -17.613 1.684 35.226 1.00 96.00 110 ILE A CA 1
ATOM 846 C C . ILE A 1 110 ? -17.246 0.715 36.344 1.00 96.00 110 ILE A C 1
ATOM 848 O O . ILE A 1 110 ? -17.869 0.707 37.405 1.00 96.00 110 ILE A O 1
ATOM 852 N N . VAL A 1 111 ? -16.181 -0.047 36.132 1.00 96.69 111 VAL A N 1
ATOM 853 C CA . VAL A 1 111 ? -15.625 -0.961 37.127 1.00 96.69 111 VAL A CA 1
ATOM 854 C C . VAL A 1 111 ? -14.339 -0.357 37.668 1.00 96.69 111 VAL A C 1
ATOM 856 O O . VAL A 1 111 ? -13.395 -0.111 36.917 1.00 96.69 111 VAL A O 1
ATOM 859 N N . LYS A 1 112 ? -14.290 -0.103 38.976 1.00 96.69 112 LYS A N 1
ATOM 860 C CA . LYS A 1 112 ? -13.046 0.281 39.647 1.00 96.69 112 LYS A CA 1
ATOM 861 C C . LYS A 1 112 ? -12.191 -0.968 39.854 1.00 96.69 112 LYS A C 1
ATOM 863 O O . LYS A 1 112 ? -12.682 -1.960 40.383 1.00 96.69 112 LYS A O 1
ATOM 868 N N . ILE A 1 113 ? -10.933 -0.909 39.431 1.00 97.25 113 ILE A N 1
ATOM 869 C CA . ILE A 1 113 ? -9.954 -1.970 39.651 1.00 97.25 113 ILE A CA 1
ATOM 870 C C . ILE A 1 113 ? -9.278 -1.723 40.996 1.00 97.25 113 ILE A C 1
ATOM 872 O O . ILE A 1 113 ? -8.703 -0.657 41.228 1.00 97.25 113 ILE A O 1
ATOM 876 N N . GLU A 1 114 ? -9.347 -2.714 41.880 1.00 95.62 114 GLU A N 1
ATOM 877 C CA . GLU A 1 114 ? -8.574 -2.714 43.118 1.00 95.62 114 GLU A CA 1
ATOM 878 C C . GLU A 1 114 ? -7.110 -3.000 42.779 1.00 95.62 114 GLU A C 1
ATOM 880 O O . GLU A 1 114 ? -6.771 -4.104 42.363 1.00 95.62 114 GLU A O 1
ATOM 885 N N . VAL A 1 115 ? -6.253 -1.984 42.906 1.00 95.12 115 VAL A N 1
ATOM 886 C CA . VAL A 1 115 ? -4.832 -2.063 42.540 1.00 95.12 115 VAL A CA 1
ATOM 887 C C . VAL A 1 115 ? -4.062 -2.818 43.632 1.00 95.12 115 VAL A C 1
ATOM 889 O O . VAL A 1 115 ? -3.934 -2.299 44.747 1.00 95.12 115 VAL A O 1
ATOM 892 N N . PRO A 1 116 ? -3.501 -4.009 43.352 1.00 93.88 116 PRO A N 1
ATOM 893 C CA . PRO A 1 116 ? -2.729 -4.751 44.339 1.00 93.88 116 PRO A CA 1
ATOM 894 C C . PRO A 1 116 ? -1.421 -4.029 44.676 1.00 93.88 116 PRO A C 1
ATOM 896 O O . PRO A 1 116 ? -0.672 -3.633 43.786 1.00 93.88 116 PRO A O 1
ATOM 899 N N . ALA A 1 117 ? -1.065 -3.944 45.961 1.00 91.88 117 ALA A N 1
ATOM 900 C CA . ALA A 1 117 ? 0.221 -3.367 46.377 1.00 91.88 117 ALA A CA 1
ATOM 901 C C . ALA A 1 117 ? 1.433 -4.107 45.769 1.00 91.88 117 ALA A C 1
ATOM 903 O O . ALA A 1 117 ? 2.480 -3.504 45.535 1.00 91.88 117 ALA A O 1
ATOM 904 N N . ALA A 1 118 ? 1.273 -5.400 45.461 1.00 93.81 118 ALA A N 1
ATOM 905 C CA . ALA A 1 118 ? 2.294 -6.226 44.820 1.00 93.81 118 ALA A CA 1
ATOM 906 C C . ALA A 1 118 ? 2.725 -5.698 43.440 1.00 93.81 118 ALA A C 1
ATOM 908 O O . ALA A 1 118 ? 3.869 -5.916 43.044 1.00 93.81 118 ALA A O 1
ATOM 909 N N . TRP A 1 119 ? 1.866 -4.951 42.735 1.00 94.00 119 TRP A N 1
ATOM 910 C CA . TRP A 1 119 ? 2.202 -4.357 41.438 1.00 94.00 119 TRP A CA 1
ATOM 911 C C . TRP A 1 119 ? 3.402 -3.411 41.508 1.00 94.00 119 TRP A C 1
ATOM 913 O O . TRP A 1 119 ? 4.195 -3.375 40.573 1.00 94.00 119 TRP A O 1
ATOM 923 N N . ALA A 1 120 ? 3.599 -2.703 42.626 1.00 92.06 120 ALA A N 1
ATOM 924 C CA . ALA A 1 120 ? 4.751 -1.814 42.804 1.00 92.06 120 ALA A CA 1
ATOM 925 C C . ALA A 1 120 ? 6.091 -2.574 42.834 1.00 92.06 120 ALA A C 1
ATOM 927 O O . ALA A 1 120 ? 7.145 -1.993 42.597 1.00 92.06 120 ALA A O 1
ATOM 928 N N . SER A 1 121 ? 6.058 -3.876 43.133 1.00 91.75 121 SER A N 1
ATOM 929 C CA . SER A 1 121 ? 7.236 -4.749 43.204 1.00 91.75 121 SER A CA 1
ATOM 930 C C . SER A 1 121 ? 7.339 -5.717 42.024 1.00 91.75 121 SER A C 1
ATOM 932 O O . SER A 1 121 ? 8.199 -6.597 42.043 1.00 91.75 121 SER A O 1
ATOM 934 N N . ILE A 1 122 ? 6.483 -5.580 41.003 1.00 89.06 122 ILE A N 1
ATOM 935 C CA . ILE A 1 122 ? 6.586 -6.394 39.792 1.00 89.06 122 ILE A CA 1
ATOM 936 C C . ILE A 1 122 ? 7.918 -6.096 39.100 1.00 89.06 122 ILE A C 1
ATOM 938 O O . ILE A 1 122 ? 8.305 -4.942 38.891 1.00 89.06 122 ILE A O 1
ATOM 942 N N . VAL A 1 123 ? 8.614 -7.171 38.745 1.00 81.94 123 VAL A N 1
ATOM 943 C CA . VAL A 1 123 ? 9.813 -7.123 37.917 1.00 81.94 123 VAL A CA 1
ATOM 944 C C . VAL A 1 123 ? 9.367 -7.192 36.464 1.00 81.94 123 VAL A C 1
ATOM 946 O O . VAL A 1 123 ? 8.565 -8.046 36.095 1.00 81.94 123 VAL A O 1
ATOM 949 N N . GLU A 1 124 ? 9.865 -6.271 35.647 1.00 74.56 124 GLU A N 1
ATOM 950 C CA . GLU A 1 124 ? 9.663 -6.340 34.205 1.00 74.56 124 GLU A CA 1
ATOM 951 C C . GLU A 1 124 ? 10.465 -7.513 33.647 1.00 74.56 124 GLU A C 1
ATOM 953 O O . GLU A 1 124 ? 11.681 -7.595 33.834 1.00 74.56 124 GLU A O 1
ATOM 958 N N . GLU A 1 125 ? 9.790 -8.425 32.955 1.00 68.44 125 GLU A N 1
ATOM 959 C CA . GLU A 1 125 ? 10.486 -9.392 32.119 1.00 68.44 125 GLU A CA 1
ATOM 960 C C . GLU A 1 125 ? 11.116 -8.649 30.940 1.00 68.44 125 GLU A C 1
ATOM 962 O O . GLU A 1 125 ? 10.477 -7.815 30.291 1.00 68.44 125 GLU A O 1
ATOM 967 N N . ALA A 1 126 ? 12.391 -8.934 30.674 1.00 62.91 126 ALA A N 1
ATOM 968 C CA . ALA A 1 126 ? 13.061 -8.386 29.509 1.00 62.91 126 ALA A CA 1
ATOM 969 C C . ALA A 1 126 ? 12.313 -8.847 28.253 1.00 62.91 126 ALA A C 1
ATOM 971 O O . ALA A 1 126 ? 12.139 -10.046 28.033 1.00 62.91 126 ALA A O 1
ATOM 972 N N . ALA A 1 127 ? 11.875 -7.894 27.427 1.00 64.94 127 ALA A N 1
ATOM 973 C CA . ALA A 1 127 ? 11.285 -8.220 26.140 1.00 64.94 127 ALA A CA 1
ATOM 974 C C . ALA A 1 127 ? 12.282 -9.054 25.325 1.00 64.94 127 ALA A C 1
ATOM 976 O O . ALA A 1 127 ? 13.472 -8.729 25.271 1.00 64.94 127 ALA A O 1
ATOM 977 N N . ALA A 1 128 ? 11.796 -10.116 24.683 1.00 60.56 128 ALA A N 1
ATOM 978 C CA . ALA A 1 128 ? 12.616 -10.911 23.787 1.00 60.56 128 ALA A CA 1
ATOM 979 C C . ALA A 1 128 ? 13.207 -10.005 22.695 1.00 60.56 128 ALA A C 1
ATOM 981 O O . ALA A 1 128 ? 12.485 -9.370 21.922 1.00 60.56 128 ALA A O 1
ATOM 982 N N . THR A 1 129 ? 14.534 -9.926 22.634 1.00 57.72 129 THR A N 1
ATOM 983 C CA . THR A 1 129 ? 15.228 -9.244 21.545 1.00 57.72 129 THR A CA 1
ATOM 984 C C . THR A 1 129 ? 15.091 -10.075 20.282 1.00 57.72 129 THR A C 1
ATOM 986 O O . THR A 1 129 ? 15.645 -11.167 20.189 1.00 57.72 129 THR A O 1
ATOM 989 N N . THR A 1 130 ? 14.353 -9.545 19.312 1.00 71.75 130 THR A N 1
ATOM 990 C CA . THR A 1 130 ? 14.316 -10.082 17.950 1.00 71.75 130 THR A CA 1
ATOM 991 C C . THR A 1 130 ? 15.360 -9.341 17.124 1.00 71.75 130 THR A C 1
ATOM 993 O O . THR A 1 130 ? 15.446 -8.113 17.210 1.00 71.75 130 THR A O 1
ATOM 996 N N . GLU A 1 131 ? 16.163 -10.059 16.339 1.00 84.50 131 GLU A N 1
ATOM 997 C CA . GLU A 1 131 ? 17.006 -9.404 15.340 1.00 84.50 131 GLU A CA 1
ATOM 998 C C . GLU A 1 131 ? 16.118 -8.787 14.257 1.00 84.50 131 GLU A C 1
ATOM 1000 O O . GLU A 1 131 ? 15.364 -9.474 13.570 1.00 84.50 131 GLU A O 1
ATOM 1005 N N . ILE A 1 132 ? 16.189 -7.466 14.137 1.00 91.62 132 ILE A N 1
ATOM 1006 C CA . ILE A 1 132 ? 15.449 -6.662 13.165 1.00 91.62 132 ILE A CA 1
ATOM 1007 C C . ILE A 1 132 ? 16.418 -5.678 12.503 1.00 91.62 132 ILE A C 1
ATOM 1009 O O . ILE A 1 132 ? 17.430 -5.326 13.121 1.00 91.62 132 ILE A O 1
ATOM 1013 N N . PRO A 1 133 ? 16.135 -5.206 11.274 1.00 94.56 133 PRO A N 1
ATOM 1014 C CA . PRO A 1 133 ? 17.012 -4.260 10.599 1.00 94.56 133 PRO A CA 1
ATOM 1015 C C . PRO A 1 133 ? 17.225 -2.987 11.421 1.00 94.56 133 PRO A C 1
ATOM 1017 O O . PRO A 1 133 ? 16.316 -2.512 12.108 1.00 94.56 133 PRO A O 1
ATOM 1020 N N . GLU A 1 134 ? 18.417 -2.406 11.308 1.00 94.25 134 GLU A N 1
ATOM 1021 C CA . GLU A 1 134 ? 18.819 -1.238 12.094 1.00 94.25 134 GLU A CA 1
ATOM 1022 C C . GLU A 1 134 ? 17.856 -0.057 11.921 1.00 94.25 134 GLU A C 1
ATOM 1024 O O . GLU A 1 134 ? 17.447 0.552 12.906 1.00 94.25 134 GLU A O 1
ATOM 1029 N N . PHE A 1 135 ? 17.401 0.194 10.690 1.00 95.62 135 PHE A N 1
ATOM 1030 C CA . PHE A 1 135 ? 16.405 1.226 10.406 1.00 95.62 135 PHE A CA 1
ATOM 1031 C C . PHE A 1 135 ? 15.085 1.003 11.165 1.00 95.62 135 PHE A C 1
ATOM 1033 O O . PHE A 1 135 ? 14.508 1.942 11.714 1.00 95.62 135 PHE A O 1
ATOM 1040 N N . ILE A 1 136 ? 14.620 -0.248 11.263 1.00 96.75 136 ILE A N 1
ATOM 1041 C CA . ILE A 1 136 ? 13.406 -0.578 12.022 1.00 96.75 136 ILE A CA 1
ATOM 1042 C C . ILE A 1 136 ? 13.627 -0.292 13.508 1.00 96.75 136 ILE A C 1
ATOM 1044 O O . ILE A 1 136 ? 12.808 0.367 14.148 1.00 96.75 136 ILE A O 1
ATOM 1048 N N . LYS A 1 137 ? 14.753 -0.761 14.050 1.00 95.06 137 LYS A N 1
ATOM 1049 C CA . LYS A 1 137 ? 15.093 -0.632 15.469 1.00 95.06 137 LYS A CA 1
ATOM 1050 C C . LYS A 1 137 ? 15.279 0.819 15.904 1.00 95.06 137 LYS A C 1
ATOM 1052 O O . LYS A 1 137 ? 14.785 1.198 16.963 1.00 95.06 137 LYS A O 1
ATOM 1057 N N . ASN A 1 138 ? 16.007 1.597 15.110 1.00 94.75 138 ASN A N 1
ATOM 1058 C CA . ASN A 1 138 ? 16.510 2.907 15.508 1.00 94.75 138 ASN A CA 1
ATOM 1059 C C . ASN A 1 138 ? 15.628 4.066 15.022 1.00 94.75 138 ASN A C 1
ATOM 1061 O O . ASN A 1 138 ? 15.706 5.138 15.610 1.00 94.75 138 ASN A O 1
ATOM 1065 N N . ILE A 1 139 ? 14.791 3.868 13.994 1.00 96.62 139 ILE A N 1
ATOM 1066 C CA . ILE A 1 139 ? 13.924 4.921 13.433 1.00 96.62 139 ILE A CA 1
ATOM 1067 C C . ILE A 1 139 ? 12.446 4.549 13.566 1.00 96.62 139 ILE A C 1
ATOM 1069 O O . ILE A 1 139 ? 11.698 5.241 14.257 1.00 96.62 139 ILE A O 1
ATOM 1073 N N . VAL A 1 140 ? 12.020 3.435 12.957 1.00 96.81 140 VAL A N 1
ATOM 1074 C CA . VAL A 1 140 ? 10.591 3.067 12.879 1.00 96.81 140 VAL A CA 1
ATOM 1075 C C . VAL A 1 140 ? 9.989 2.844 14.265 1.00 96.81 140 VAL A C 1
ATOM 1077 O O . VAL A 1 140 ? 8.960 3.435 14.588 1.00 96.81 140 VAL A O 1
ATOM 1080 N N . ILE A 1 141 ? 10.624 2.019 15.104 1.00 95.69 141 ILE A N 1
ATOM 1081 C CA . ILE A 1 141 ? 10.112 1.696 16.442 1.00 95.69 141 ILE A CA 1
ATOM 1082 C C . ILE A 1 141 ? 10.022 2.949 17.333 1.00 95.69 141 ILE A C 1
ATOM 1084 O O . ILE A 1 141 ? 8.945 3.164 17.894 1.00 95.69 141 ILE A O 1
ATOM 1088 N N . PRO A 1 142 ? 11.065 3.797 17.461 1.00 96.31 142 PRO A N 1
ATOM 1089 C CA . PRO A 1 142 ? 10.964 5.041 18.227 1.00 96.31 142 PRO A CA 1
ATOM 1090 C C . PRO A 1 142 ? 9.872 5.984 17.711 1.00 96.31 142 PRO A C 1
ATOM 1092 O O . PRO A 1 142 ? 9.063 6.477 18.495 1.00 96.31 142 PRO A O 1
ATOM 1095 N N . MET A 1 143 ? 9.773 6.193 16.394 1.00 97.38 143 MET A N 1
ATOM 1096 C CA . MET A 1 143 ? 8.725 7.046 15.820 1.00 97.38 143 MET A CA 1
ATOM 1097 C C . MET A 1 143 ? 7.318 6.498 16.100 1.00 97.38 143 MET A C 1
ATOM 1099 O O . MET A 1 143 ? 6.444 7.253 16.527 1.00 97.38 143 MET A O 1
ATOM 1103 N N . ASN A 1 144 ? 7.110 5.184 15.969 1.00 96.25 144 ASN A N 1
ATOM 1104 C CA . ASN A 1 144 ? 5.828 4.538 16.271 1.00 96.25 144 ASN A CA 1
ATOM 1105 C C . ASN A 1 144 ? 5.481 4.555 17.769 1.00 96.25 144 ASN A C 1
ATOM 1107 O O . ASN A 1 144 ? 4.303 4.539 18.128 1.00 96.25 144 ASN A O 1
ATOM 1111 N N . ARG A 1 145 ? 6.482 4.657 18.652 1.00 94.38 145 ARG A N 1
ATOM 1112 C CA . ARG A 1 145 ? 6.304 4.899 20.095 1.00 94.38 145 ARG A CA 1
ATOM 1113 C C . ARG A 1 145 ? 6.027 6.360 20.447 1.00 94.38 145 ARG A C 1
ATOM 1115 O O . ARG A 1 145 ? 5.873 6.666 21.623 1.00 94.38 145 ARG A O 1
ATOM 1122 N N . GLN A 1 146 ? 5.916 7.242 19.449 1.00 96.19 146 GLN A N 1
ATOM 1123 C CA . GLN A 1 146 ? 5.774 8.691 19.629 1.00 96.19 146 GLN A CA 1
ATOM 1124 C C . GLN A 1 146 ? 7.017 9.337 20.269 1.00 96.19 146 GLN A C 1
ATOM 1126 O O . GLN A 1 146 ? 6.924 10.368 20.928 1.00 96.19 146 GLN A O 1
ATOM 1131 N N . GLU A 1 147 ? 8.190 8.739 20.057 1.00 96.50 147 GLU A N 1
ATOM 1132 C CA . GLU A 1 1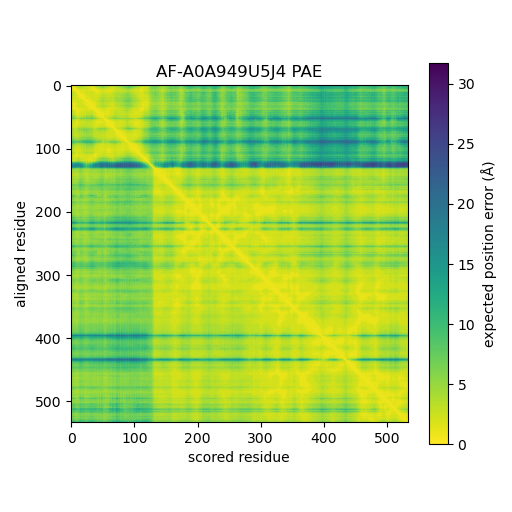47 ? 9.490 9.206 20.560 1.00 96.50 147 GLU A CA 1
ATOM 1133 C C . GLU A 1 147 ? 10.358 9.801 19.432 1.00 96.50 147 GLU A C 1
ATOM 1135 O O . GLU A 1 147 ? 11.546 10.054 19.620 1.00 96.50 147 GLU A O 1
ATOM 1140 N N . GLY A 1 148 ? 9.770 10.048 18.254 1.00 96.19 148 GLY A N 1
ATOM 1141 C CA . GLY A 1 148 ? 10.469 10.557 17.068 1.00 96.19 148 GLY A CA 1
ATOM 1142 C C . GLY A 1 148 ? 11.181 11.897 17.284 1.00 96.19 148 GLY A C 1
ATOM 1143 O O . GLY A 1 148 ? 12.284 12.076 16.780 1.00 96.19 148 GLY A O 1
ATOM 1144 N N . ASP A 1 149 ? 10.618 12.799 18.098 1.00 97.50 149 ASP A N 1
ATOM 1145 C CA . ASP A 1 149 ? 11.249 14.078 18.469 1.00 97.50 149 ASP A CA 1
ATOM 1146 C C . ASP A 1 149 ? 12.585 13.911 19.215 1.00 97.50 149 ASP A C 1
ATOM 1148 O O . ASP A 1 149 ? 13.383 14.844 19.279 1.00 97.50 149 ASP A O 1
ATOM 1152 N N . SER A 1 150 ? 12.837 12.732 19.797 1.00 96.94 150 SER A N 1
ATOM 1153 C CA . SER A 1 150 ? 14.094 12.431 20.496 1.00 96.94 150 SER A CA 1
ATOM 1154 C C . SER A 1 150 ? 15.199 11.941 19.556 1.00 96.94 150 SER A C 1
ATOM 1156 O O . SER A 1 150 ? 16.344 11.804 19.992 1.00 96.94 150 SER A O 1
ATOM 1158 N N . LEU A 1 151 ? 14.887 11.663 18.284 1.00 97.44 151 LEU A N 1
ATOM 1159 C CA . LEU A 1 151 ? 15.881 11.235 17.304 1.00 97.44 151 LEU A CA 1
ATOM 1160 C C . LEU A 1 151 ? 16.773 12.426 16.914 1.00 97.44 151 LEU A C 1
ATOM 1162 O O . LEU A 1 151 ? 16.269 13.440 16.426 1.00 97.44 151 LEU A O 1
ATOM 1166 N N . PRO A 1 152 ? 18.102 12.340 17.104 1.00 97.00 152 PRO A N 1
ATOM 1167 C CA . PRO A 1 152 ? 19.000 13.398 16.665 1.00 97.00 152 PRO A CA 1
ATOM 1168 C C . PRO A 1 152 ? 19.075 13.436 15.135 1.00 97.00 152 PRO A C 1
ATOM 1170 O O . PRO A 1 152 ? 18.863 12.427 14.469 1.00 97.00 152 PRO A O 1
ATOM 1173 N N . VAL A 1 153 ? 19.505 14.567 14.566 1.00 97.00 153 VAL A N 1
ATOM 1174 C CA . VAL A 1 153 ? 19.775 14.685 13.116 1.00 97.00 153 VAL A CA 1
ATOM 1175 C C . VAL A 1 153 ? 20.729 13.587 12.626 1.00 97.00 153 VAL A C 1
ATOM 1177 O O . VAL A 1 153 ? 20.562 13.057 11.534 1.00 97.00 153 VAL A O 1
ATOM 1180 N N . SER A 1 154 ? 21.691 13.177 13.462 1.00 96.19 154 SER A N 1
ATOM 1181 C CA . SER A 1 154 ? 22.639 12.106 13.139 1.00 96.19 154 SER A CA 1
ATOM 1182 C C . SER A 1 154 ? 22.000 10.724 12.965 1.00 96.19 154 SER A C 1
ATOM 1184 O O . SER A 1 154 ? 22.656 9.832 12.438 1.00 96.19 154 SER A O 1
ATOM 1186 N N . ALA A 1 155 ? 20.750 10.526 13.396 1.00 95.75 155 ALA A N 1
ATOM 1187 C CA . ALA A 1 155 ? 20.009 9.290 13.151 1.00 95.75 155 ALA A CA 1
ATOM 1188 C C . ALA A 1 155 ? 19.681 9.089 11.657 1.00 95.75 155 ALA A C 1
ATOM 1190 O O . ALA A 1 155 ? 19.369 7.976 11.252 1.00 95.75 155 ALA A O 1
ATOM 1191 N N . PHE A 1 156 ? 19.790 10.149 10.848 1.00 95.38 156 PHE A N 1
ATOM 1192 C CA . PHE A 1 156 ? 19.456 10.163 9.422 1.00 95.38 156 PHE A CA 1
ATOM 1193 C C . PHE A 1 156 ? 20.692 10.308 8.510 1.00 95.38 156 PHE A C 1
ATOM 1195 O O . PHE A 1 156 ? 20.560 10.680 7.346 1.00 95.38 156 PHE A O 1
ATOM 1202 N N . LEU A 1 157 ? 21.903 10.037 9.020 1.00 95.00 157 LEU A N 1
ATOM 1203 C CA . LEU A 1 157 ? 23.114 9.994 8.186 1.00 95.00 157 LEU A CA 1
ATOM 1204 C C . LEU A 1 157 ? 22.992 8.894 7.119 1.00 95.00 157 LEU A C 1
ATOM 1206 O O . LEU A 1 157 ? 22.613 7.766 7.432 1.00 95.00 157 LEU A O 1
ATOM 1210 N N . GLY A 1 158 ? 23.329 9.221 5.870 1.00 93.06 158 GLY A N 1
ATOM 1211 C CA . GLY A 1 158 ? 23.108 8.368 4.698 1.00 93.06 158 GLY A CA 1
ATOM 1212 C C . GLY A 1 158 ? 21.691 8.440 4.111 1.00 93.06 158 GLY A C 1
ATOM 1213 O O . GLY A 1 158 ? 21.387 7.685 3.190 1.00 93.06 158 GLY A O 1
ATOM 1214 N N . MET A 1 159 ? 20.828 9.309 4.649 1.00 94.44 159 MET A N 1
ATOM 1215 C CA . MET A 1 159 ? 19.458 9.584 4.186 1.00 94.44 159 MET A CA 1
ATOM 1216 C C . MET A 1 159 ? 19.212 11.093 4.060 1.00 94.44 159 MET A C 1
ATOM 1218 O O . MET A 1 159 ? 18.115 11.591 4.322 1.00 94.44 159 MET A O 1
ATOM 1222 N N . GLU A 1 160 ? 20.249 11.851 3.704 1.00 95.81 160 GLU A N 1
ATOM 1223 C CA . GLU A 1 160 ? 20.220 13.317 3.658 1.00 95.81 160 GLU A CA 1
ATOM 1224 C C . GLU A 1 160 ? 19.213 13.866 2.636 1.00 95.81 160 GLU A C 1
ATOM 1226 O O . GLU A 1 160 ? 18.745 14.996 2.768 1.00 95.81 160 GLU A O 1
ATOM 1231 N N . ASP A 1 161 ? 18.873 13.064 1.629 1.00 96.06 161 ASP A N 1
ATOM 1232 C CA . ASP A 1 161 ? 17.886 13.358 0.591 1.00 96.06 161 ASP A CA 1
ATOM 1233 C C . ASP A 1 161 ? 16.443 12.994 0.993 1.00 96.06 161 ASP A C 1
ATOM 1235 O O . ASP A 1 161 ? 15.506 13.259 0.238 1.00 96.06 161 ASP A O 1
ATOM 1239 N N . GLY A 1 162 ? 16.249 12.404 2.177 1.00 95.25 162 GLY A N 1
ATOM 1240 C CA . GLY A 1 162 ? 14.952 11.931 2.654 1.00 95.25 162 GLY A CA 1
ATOM 1241 C C . GLY A 1 162 ? 14.516 10.581 2.077 1.00 95.25 162 GLY A C 1
ATOM 1242 O O . GLY A 1 162 ? 13.343 10.227 2.209 1.00 95.25 162 GLY A O 1
ATOM 1243 N N . THR A 1 163 ? 15.415 9.811 1.456 1.00 95.69 163 THR A N 1
ATOM 1244 C CA . THR A 1 163 ? 15.113 8.466 0.950 1.00 95.69 163 THR A CA 1
ATOM 1245 C C . THR A 1 163 ? 14.960 7.462 2.096 1.00 95.69 163 THR A C 1
ATOM 1247 O O . THR A 1 163 ? 15.836 7.313 2.946 1.00 95.69 163 THR A O 1
ATOM 1250 N N . PHE A 1 164 ? 13.840 6.732 2.111 1.00 95.44 164 PHE A N 1
ATOM 1251 C CA . PHE A 1 164 ? 13.534 5.701 3.111 1.00 95.44 164 PHE A CA 1
ATOM 1252 C C . PHE A 1 164 ? 13.591 4.299 2.482 1.00 95.44 164 PHE A C 1
ATOM 1254 O O . PHE A 1 164 ? 13.284 4.136 1.297 1.00 95.44 164 PHE A O 1
ATOM 1261 N N . PRO A 1 165 ? 13.944 3.256 3.257 1.00 95.50 165 PRO A N 1
ATOM 1262 C CA . PRO A 1 165 ? 13.957 1.893 2.758 1.00 95.50 165 PRO A CA 1
ATOM 1263 C C . PRO A 1 165 ? 12.528 1.389 2.537 1.00 95.50 165 PRO A C 1
ATOM 1265 O O . PRO A 1 165 ? 11.575 1.832 3.179 1.00 95.50 165 PRO A O 1
ATOM 1268 N N . GLN A 1 166 ? 12.388 0.421 1.638 1.00 95.44 166 GLN A N 1
ATOM 1269 C CA . GLN A 1 166 ? 11.118 -0.240 1.343 1.00 95.44 166 GLN A CA 1
ATOM 1270 C C . GLN A 1 166 ? 10.764 -1.288 2.416 1.00 95.44 166 GLN A C 1
ATOM 1272 O O . GLN A 1 166 ? 11.640 -1.844 3.078 1.00 95.44 166 GLN A O 1
ATOM 1277 N N . GLY A 1 167 ? 9.476 -1.603 2.542 1.00 97.50 167 GLY A N 1
ATOM 1278 C CA . GLY A 1 167 ? 8.962 -2.749 3.291 1.00 97.50 167 GLY A CA 1
ATOM 1279 C C . GLY A 1 167 ? 8.936 -2.586 4.810 1.00 97.50 167 GLY A C 1
ATOM 1280 O O . GLY A 1 167 ? 8.836 -3.587 5.521 1.00 97.50 167 GLY A O 1
ATOM 1281 N N . THR A 1 168 ? 9.019 -1.364 5.343 1.00 98.19 168 THR A N 1
ATOM 1282 C CA . THR A 1 168 ? 9.074 -1.165 6.802 1.00 98.19 168 THR A CA 1
ATOM 1283 C C . THR A 1 168 ? 7.726 -1.403 7.488 1.00 98.19 168 THR A C 1
ATOM 1285 O O . THR A 1 168 ? 7.699 -1.784 8.658 1.00 98.19 168 THR A O 1
ATOM 1288 N N . SER A 1 169 ? 6.610 -1.285 6.758 1.00 98.25 169 SER A N 1
ATOM 1289 C CA . SER A 1 169 ? 5.258 -1.571 7.276 1.00 98.25 169 SER A CA 1
ATOM 1290 C C . SER A 1 169 ? 5.079 -3.009 7.789 1.00 98.25 169 SER A C 1
ATOM 1292 O O . SER A 1 169 ? 4.301 -3.254 8.711 1.00 98.25 169 SER A O 1
ATOM 1294 N N . ALA A 1 170 ? 5.836 -3.975 7.252 1.00 97.19 170 ALA A N 1
ATOM 1295 C CA . ALA A 1 170 ? 5.764 -5.377 7.661 1.00 97.19 170 ALA A CA 1
ATOM 1296 C C . ALA A 1 170 ? 6.152 -5.600 9.132 1.00 97.19 170 ALA A C 1
ATOM 1298 O O . ALA A 1 170 ? 5.756 -6.613 9.712 1.00 97.19 170 ALA A O 1
ATOM 1299 N N . TYR A 1 171 ? 6.870 -4.651 9.737 1.00 96.75 171 TYR A N 1
ATOM 1300 C CA . TYR A 1 171 ? 7.314 -4.698 11.128 1.00 96.75 171 TYR A CA 1
ATOM 1301 C C . TYR A 1 171 ? 6.340 -4.026 12.106 1.00 96.75 171 TYR A C 1
ATOM 1303 O O . TYR A 1 171 ? 6.561 -4.096 13.311 1.00 96.75 171 TYR A O 1
ATOM 1311 N N . GLU A 1 172 ? 5.269 -3.382 11.627 1.00 97.00 172 GLU A N 1
ATOM 1312 C CA . GLU A 1 172 ? 4.351 -2.656 12.512 1.00 97.00 172 GLU A CA 1
ATOM 1313 C C . GLU A 1 172 ? 3.430 -3.577 13.308 1.00 97.00 172 GLU A C 1
ATOM 1315 O O . GLU A 1 172 ? 3.211 -3.328 14.492 1.00 97.00 172 GLU A O 1
ATOM 1320 N N . LYS A 1 173 ? 2.870 -4.610 12.658 1.00 96.12 173 LYS A N 1
ATOM 1321 C CA . LYS A 1 173 ? 2.025 -5.645 13.285 1.00 96.12 173 LYS A CA 1
ATOM 1322 C C . LYS A 1 173 ? 0.981 -5.056 14.247 1.00 96.12 173 LYS A C 1
ATOM 1324 O O . LYS A 1 173 ? 0.850 -5.465 15.398 1.00 96.12 173 LYS A O 1
ATOM 1329 N N . ARG A 1 174 ? 0.234 -4.064 13.749 1.00 96.19 174 ARG A N 1
ATOM 1330 C CA . ARG A 1 174 ? -0.585 -3.128 14.543 1.00 96.19 174 ARG A CA 1
ATOM 1331 C C . ARG A 1 174 ? -1.663 -3.792 15.408 1.00 96.19 174 ARG A C 1
ATOM 1333 O O . ARG A 1 174 ? -2.031 -3.227 16.432 1.00 96.19 174 ARG A O 1
ATOM 1340 N N . GLY A 1 175 ? -2.232 -4.918 14.976 1.00 95.00 175 GLY A N 1
ATOM 1341 C CA . GLY A 1 175 ? -3.235 -5.675 15.737 1.00 95.00 175 GLY A CA 1
ATOM 1342 C C . GLY A 1 175 ? -4.504 -4.883 16.067 1.00 95.00 175 GLY A C 1
ATOM 1343 O O . GLY A 1 175 ? -5.047 -5.011 17.157 1.00 95.00 175 GLY A O 1
ATOM 1344 N N . THR A 1 176 ? -4.969 -4.023 15.154 1.00 93.44 176 THR A N 1
ATOM 1345 C CA . THR A 1 176 ? -6.058 -3.058 15.438 1.00 93.44 176 THR A CA 1
ATOM 1346 C C . THR A 1 176 ? -7.463 -3.543 15.072 1.00 93.44 176 THR A C 1
ATOM 1348 O O . THR A 1 176 ? -8.444 -2.855 15.363 1.00 93.44 176 THR A O 1
ATOM 1351 N N . ALA A 1 177 ? -7.594 -4.701 14.424 1.00 92.81 177 ALA A N 1
ATOM 1352 C CA . ALA A 1 177 ? -8.898 -5.244 14.060 1.00 92.81 177 ALA A CA 1
ATOM 1353 C C . ALA A 1 177 ? -9.687 -5.730 15.284 1.00 92.81 177 ALA A C 1
ATOM 1355 O O . ALA A 1 177 ? -9.152 -6.382 16.171 1.00 92.81 177 ALA A O 1
ATOM 1356 N N . VAL A 1 178 ? -11.003 -5.498 15.275 1.00 88.56 178 VAL A N 1
ATOM 1357 C CA . VAL A 1 178 ? -11.924 -6.127 16.241 1.00 88.56 178 VAL A CA 1
ATOM 1358 C C . VAL A 1 178 ? -12.133 -7.606 15.902 1.00 88.56 178 VAL A C 1
ATOM 1360 O O . VAL A 1 178 ? -12.212 -8.452 16.788 1.00 88.56 178 VAL A O 1
ATOM 1363 N N . ALA A 1 179 ? -12.224 -7.917 14.608 1.00 92.31 179 ALA A N 1
ATOM 1364 C CA . ALA A 1 179 ? -12.393 -9.268 14.103 1.00 92.31 179 ALA A CA 1
ATOM 1365 C C . ALA A 1 179 ? -11.557 -9.484 12.839 1.00 92.31 179 ALA A C 1
ATOM 1367 O O . ALA A 1 179 ? -11.425 -8.576 12.018 1.00 92.31 179 ALA A O 1
ATOM 1368 N N . VAL A 1 180 ? -11.043 -10.696 12.656 1.00 98.12 180 VAL A N 1
ATOM 1369 C CA . VAL A 1 180 ? -10.241 -11.114 11.496 1.00 98.12 180 VAL A CA 1
ATOM 1370 C C . VAL A 1 180 ? -10.848 -12.376 10.870 1.00 98.12 180 VAL A C 1
ATOM 1372 O O . VAL A 1 180 ? -11.571 -13.107 11.551 1.00 98.12 180 VAL A O 1
ATOM 1375 N N . PRO A 1 181 ? -10.646 -12.629 9.565 1.00 98.31 181 PRO A N 1
ATOM 1376 C CA . PRO A 1 181 ? -11.243 -13.787 8.914 1.00 98.31 181 PRO A CA 1
ATOM 1377 C C . PRO A 1 181 ? -10.532 -15.081 9.330 1.00 98.31 181 PRO A C 1
ATOM 1379 O O . PRO A 1 181 ? -9.326 -15.225 9.161 1.00 98.31 181 PRO A O 1
ATOM 1382 N N . GLU A 1 182 ? -11.298 -16.054 9.804 1.00 98.06 182 GLU A N 1
ATOM 1383 C CA . GLU A 1 182 ? -10.868 -17.437 9.977 1.00 98.06 182 GLU A CA 1
ATOM 1384 C C . GLU A 1 182 ? -11.123 -18.222 8.687 1.00 98.06 182 GLU A C 1
ATOM 1386 O O . GLU A 1 182 ? -12.215 -18.151 8.119 1.00 98.06 182 GLU A O 1
ATOM 1391 N N . TRP A 1 183 ? -10.115 -18.958 8.214 1.00 98.38 183 TRP A N 1
ATOM 1392 C CA . TRP A 1 183 ? -10.233 -19.803 7.030 1.00 98.38 183 TRP A CA 1
ATOM 1393 C C . TRP A 1 183 ? -10.876 -21.152 7.350 1.00 98.38 183 TRP A C 1
ATOM 1395 O O . TRP A 1 183 ? -10.382 -21.916 8.170 1.00 98.38 183 TRP A O 1
ATOM 1405 N N . GLU A 1 184 ? -11.950 -21.466 6.632 1.00 98.06 184 GLU A N 1
ATOM 1406 C CA . GLU A 1 184 ? -12.651 -22.745 6.696 1.00 98.06 184 GLU A CA 1
ATOM 1407 C C . GLU A 1 184 ? -12.189 -23.619 5.521 1.00 98.06 184 GLU A C 1
ATOM 1409 O O . GLU A 1 184 ? -12.735 -23.563 4.407 1.00 98.06 184 GLU A O 1
ATOM 1414 N N . MET A 1 185 ? -11.140 -24.407 5.762 1.00 97.50 185 MET A N 1
ATOM 1415 C CA . MET A 1 185 ? -10.429 -25.182 4.742 1.00 97.50 185 MET A CA 1
ATOM 1416 C C . MET A 1 185 ? -11.356 -26.038 3.865 1.00 97.50 185 MET A C 1
ATOM 1418 O O . MET A 1 185 ? -11.234 -26.011 2.634 1.00 97.50 185 MET A O 1
ATOM 1422 N N . ASP A 1 186 ? -12.309 -26.749 4.466 1.00 97.25 186 ASP A N 1
ATOM 1423 C CA . ASP A 1 186 ? -13.179 -27.699 3.759 1.00 97.25 186 ASP A CA 1
ATOM 1424 C C . ASP A 1 186 ? -14.170 -27.009 2.814 1.00 97.25 186 ASP A C 1
ATOM 1426 O O . ASP A 1 186 ? -14.466 -27.516 1.733 1.00 97.25 186 ASP A O 1
ATOM 1430 N N . LYS A 1 187 ? -14.609 -25.795 3.161 1.00 98.25 187 LYS A N 1
ATOM 1431 C CA . LYS A 1 187 ? -15.550 -24.993 2.360 1.00 98.25 187 LYS A CA 1
ATOM 1432 C C . LYS A 1 187 ? -14.856 -24.228 1.230 1.00 98.25 187 LYS A C 1
ATOM 1434 O O . LYS A 1 187 ? -15.493 -23.780 0.277 1.00 98.25 187 LYS A O 1
ATOM 1439 N N . CYS A 1 188 ? -13.541 -24.037 1.325 1.00 98.50 188 CYS A N 1
ATOM 1440 C CA . CYS A 1 188 ? -12.787 -23.207 0.392 1.00 98.50 188 CYS A CA 1
ATOM 1441 C C . CYS A 1 188 ? -12.686 -23.827 -1.009 1.00 98.50 188 CYS A C 1
ATOM 1443 O O . CYS A 1 188 ? -12.219 -24.947 -1.171 1.00 98.50 188 CYS A O 1
ATOM 1445 N N . ILE A 1 189 ? -12.994 -23.070 -2.060 1.00 98.25 189 ILE A N 1
ATOM 1446 C CA . ILE A 1 189 ? -12.852 -23.548 -3.451 1.00 98.25 189 ILE A CA 1
ATOM 1447 C C . ILE A 1 189 ? -11.522 -23.144 -4.116 1.00 98.25 189 ILE A C 1
ATOM 1449 O O . ILE A 1 189 ? -11.347 -23.332 -5.315 1.00 98.25 189 ILE A O 1
ATOM 1453 N N . GLN A 1 190 ? -10.582 -22.572 -3.352 1.00 98.44 190 GLN A N 1
ATOM 1454 C CA . GLN A 1 190 ? -9.250 -22.152 -3.820 1.00 98.44 190 GLN A CA 1
ATOM 1455 C C . GLN A 1 190 ? -9.286 -21.174 -5.014 1.00 98.44 190 GLN A C 1
ATOM 1457 O O . GLN A 1 190 ? -8.559 -21.345 -5.993 1.00 98.44 190 GLN A O 1
ATOM 1462 N N . CYS A 1 191 ? -10.168 -20.167 -4.974 1.00 98.31 191 CYS A N 1
ATOM 1463 C CA . CYS A 1 191 ? -10.329 -19.184 -6.059 1.00 98.31 191 CYS A CA 1
ATOM 1464 C C . CYS A 1 191 ? -9.449 -17.929 -5.922 1.00 98.31 191 CYS A C 1
ATOM 1466 O O . CYS A 1 191 ? -9.370 -17.143 -6.859 1.00 98.31 191 CYS A O 1
ATOM 1468 N N . ASN A 1 192 ? -8.836 -17.724 -4.754 1.00 98.69 192 ASN A N 1
ATOM 1469 C CA . ASN A 1 192 ? -8.003 -16.573 -4.382 1.00 98.69 192 ASN A CA 1
ATOM 1470 C C . ASN A 1 192 ? -8.678 -15.184 -4.411 1.00 98.69 192 ASN A C 1
ATOM 1472 O O . ASN A 1 192 ? -8.012 -14.187 -4.141 1.00 98.69 192 ASN A O 1
ATOM 1476 N N . GLN A 1 193 ? -9.995 -15.088 -4.637 1.00 98.81 193 GLN A N 1
ATOM 1477 C CA . GLN A 1 193 ? -10.706 -13.797 -4.655 1.00 98.81 193 GLN A CA 1
ATOM 1478 C C . GLN A 1 193 ? -10.563 -13.013 -3.344 1.00 98.81 193 GLN A C 1
ATOM 1480 O O . GLN A 1 193 ? -10.443 -11.794 -3.361 1.00 98.81 193 GLN A O 1
ATOM 1485 N N . CYS A 1 194 ? -10.507 -13.708 -2.209 1.00 98.81 194 CYS A N 1
ATOM 1486 C CA . CYS A 1 194 ? -10.299 -13.100 -0.899 1.00 98.81 194 CYS A CA 1
ATOM 1487 C C . CYS A 1 194 ? -8.964 -12.348 -0.775 1.00 98.81 194 CYS A C 1
ATOM 1489 O O . CYS A 1 194 ? -8.919 -11.305 -0.129 1.00 98.81 194 CYS A O 1
ATOM 1491 N N . SER A 1 195 ? -7.901 -12.854 -1.407 1.00 98.81 195 SER A N 1
ATOM 1492 C CA . SER A 1 195 ? -6.600 -12.180 -1.479 1.00 98.81 195 SER A CA 1
ATOM 1493 C C . SER A 1 195 ? -6.602 -11.055 -2.510 1.00 98.81 195 SER A C 1
ATOM 1495 O O . SER A 1 195 ? -6.056 -9.981 -2.255 1.00 98.81 195 SER A O 1
ATOM 1497 N N . PHE A 1 196 ? -7.300 -11.264 -3.631 1.00 98.75 196 PHE A N 1
ATOM 1498 C CA . PHE A 1 196 ? -7.456 -10.270 -4.690 1.00 98.75 196 PHE A CA 1
ATOM 1499 C C . PHE A 1 196 ? -8.056 -8.961 -4.164 1.00 98.75 196 PHE A C 1
ATOM 1501 O O . PHE A 1 196 ? -7.502 -7.898 -4.426 1.00 98.75 196 PHE A O 1
ATOM 1508 N N . VAL A 1 197 ? -9.127 -9.049 -3.365 1.00 98.69 197 VAL A N 1
ATOM 1509 C CA . VAL A 1 197 ? -9.836 -7.880 -2.811 1.00 98.69 197 VAL A CA 1
ATOM 1510 C C . VAL A 1 197 ? -9.263 -7.364 -1.492 1.00 98.69 197 VAL A C 1
ATOM 1512 O O . VAL A 1 197 ? -9.833 -6.447 -0.910 1.00 98.69 197 VAL A O 1
ATOM 1515 N N . CYS A 1 198 ? -8.215 -7.987 -0.943 1.00 98.81 198 CYS A N 1
ATOM 1516 C CA . CYS A 1 198 ? -7.682 -7.551 0.340 1.00 98.81 198 CYS A CA 1
ATOM 1517 C C . CYS A 1 198 ? -6.900 -6.240 0.169 1.00 98.81 198 CYS A C 1
ATOM 1519 O O . CYS A 1 198 ? -5.858 -6.251 -0.494 1.00 98.81 198 CYS A O 1
ATOM 1521 N N . PRO A 1 199 ? -7.315 -5.150 0.838 1.00 98.56 199 PRO A N 1
ATOM 1522 C CA . PRO A 1 199 ? -6.683 -3.847 0.660 1.00 98.56 199 PRO A CA 1
ATOM 1523 C C . PRO A 1 199 ? -5.342 -3.694 1.390 1.00 98.56 199 PRO A C 1
ATOM 1525 O O . PRO A 1 199 ? -4.630 -2.718 1.177 1.00 98.56 199 PRO A O 1
ATOM 1528 N N . HIS A 1 200 ? -4.967 -4.662 2.228 1.00 98.81 200 HIS A N 1
ATOM 1529 C CA . HIS A 1 200 ? -3.746 -4.610 3.043 1.00 98.81 200 HIS A CA 1
ATOM 1530 C C . HIS A 1 200 ? -2.821 -5.801 2.806 1.00 98.81 200 HIS A C 1
ATOM 1532 O O . HIS A 1 200 ? -1.842 -5.960 3.523 1.00 98.81 200 HIS A O 1
ATOM 1538 N N . ALA A 1 201 ? -3.131 -6.665 1.831 1.00 98.69 201 ALA A N 1
ATOM 1539 C CA . ALA A 1 201 ? -2.421 -7.926 1.602 1.00 98.69 201 ALA A CA 1
ATOM 1540 C C . ALA A 1 201 ? -2.317 -8.820 2.863 1.00 98.69 201 ALA A C 1
ATOM 1542 O O . ALA A 1 201 ? -1.384 -9.612 2.988 1.00 98.69 201 ALA A O 1
ATOM 1543 N N . ALA A 1 202 ? -3.280 -8.715 3.784 1.00 98.69 202 ALA A N 1
ATOM 1544 C CA . ALA A 1 202 ? -3.335 -9.461 5.045 1.00 98.69 202 ALA A CA 1
ATOM 1545 C C . ALA A 1 202 ? -3.930 -10.875 4.902 1.00 98.69 202 ALA A C 1
ATOM 1547 O O . ALA A 1 202 ? -4.063 -11.591 5.888 1.00 98.69 202 ALA A O 1
ATOM 1548 N N . ILE A 1 203 ? -4.313 -11.283 3.690 1.00 98.81 203 ILE A N 1
ATOM 1549 C CA . ILE A 1 203 ? -4.745 -12.646 3.367 1.00 98.81 203 ILE A CA 1
ATOM 1550 C C . ILE A 1 203 ? -4.122 -13.067 2.033 1.00 98.81 203 ILE A C 1
ATOM 1552 O O . ILE A 1 203 ? -4.234 -12.341 1.038 1.00 98.81 203 ILE A O 1
ATOM 1556 N N . ARG A 1 204 ? -3.421 -14.206 2.012 1.00 98.62 204 ARG A N 1
ATOM 1557 C CA . ARG A 1 204 ? -2.592 -14.660 0.881 1.00 98.62 204 ARG A CA 1
ATOM 1558 C C . ARG A 1 204 ? -2.750 -16.162 0.647 1.00 98.62 204 ARG A C 1
ATOM 1560 O O . ARG A 1 204 ? -2.682 -16.926 1.608 1.00 98.62 204 ARG A O 1
ATOM 1567 N N . PRO A 1 205 ? -2.922 -16.615 -0.604 1.00 98.31 205 PRO A N 1
ATOM 1568 C CA . PRO A 1 205 ? -2.777 -18.024 -0.916 1.00 98.31 205 PRO A CA 1
ATOM 1569 C C . PRO A 1 205 ? -1.289 -18.393 -0.906 1.00 98.31 205 PRO A C 1
ATOM 1571 O O . PRO A 1 205 ? -0.460 -17.703 -1.494 1.00 98.31 205 PRO A O 1
ATOM 1574 N N . VAL A 1 206 ? -0.957 -19.502 -0.260 1.00 98.12 206 VAL A N 1
ATOM 1575 C CA . VAL A 1 206 ? 0.403 -20.027 -0.164 1.00 98.12 206 VAL A CA 1
ATOM 1576 C C . VAL A 1 206 ? 0.410 -21.457 -0.679 1.00 98.12 206 VAL A C 1
ATOM 1578 O O . VAL A 1 206 ? -0.464 -22.260 -0.344 1.00 98.12 206 VAL A O 1
ATOM 1581 N N . LEU A 1 207 ? 1.397 -21.758 -1.521 1.00 98.25 207 LEU A N 1
ATOM 1582 C CA . LEU A 1 207 ? 1.683 -23.111 -1.975 1.00 98.25 207 LEU A CA 1
ATOM 1583 C C . LEU A 1 207 ? 2.839 -23.682 -1.155 1.00 98.25 207 LEU A C 1
ATOM 1585 O O . LEU A 1 207 ? 3.874 -23.032 -0.995 1.00 98.25 207 LEU A O 1
ATOM 1589 N N . LEU A 1 208 ? 2.651 -24.898 -0.656 1.00 98.19 208 LEU A N 1
ATOM 1590 C CA . LEU A 1 208 ? 3.631 -25.647 0.124 1.00 98.19 208 LEU A CA 1
ATOM 1591 C C . LEU A 1 208 ? 4.036 -26.891 -0.659 1.00 98.19 208 LEU A C 1
ATOM 1593 O O . LEU A 1 208 ? 3.176 -27.567 -1.231 1.00 98.19 208 LEU A O 1
ATOM 1597 N N . THR A 1 209 ? 5.324 -27.217 -0.673 1.00 97.69 209 THR A N 1
ATOM 1598 C CA . THR A 1 209 ? 5.756 -28.577 -1.026 1.00 97.69 209 THR A CA 1
ATOM 1599 C C . THR A 1 209 ? 5.312 -29.562 0.062 1.00 97.69 209 THR A C 1
ATOM 1601 O O . THR A 1 209 ? 4.962 -29.158 1.171 1.00 97.69 209 THR A O 1
ATOM 1604 N N . GLU A 1 210 ? 5.344 -30.865 -0.222 1.00 95.88 210 GLU A N 1
ATOM 1605 C CA . GLU A 1 210 ? 5.080 -31.891 0.805 1.00 95.88 210 GLU A CA 1
ATOM 1606 C C . GLU A 1 210 ? 6.058 -31.778 1.993 1.00 95.88 210 GLU A C 1
ATOM 1608 O O . GLU A 1 210 ? 5.665 -31.957 3.143 1.00 95.88 210 GLU A O 1
ATOM 1613 N N . GLU A 1 211 ? 7.321 -31.418 1.737 1.00 96.75 211 GLU A N 1
ATOM 1614 C CA . GLU A 1 211 ? 8.331 -31.229 2.784 1.00 96.75 211 GLU A CA 1
ATOM 1615 C C . GLU A 1 211 ? 8.048 -29.993 3.651 1.00 96.75 211 GLU A C 1
ATOM 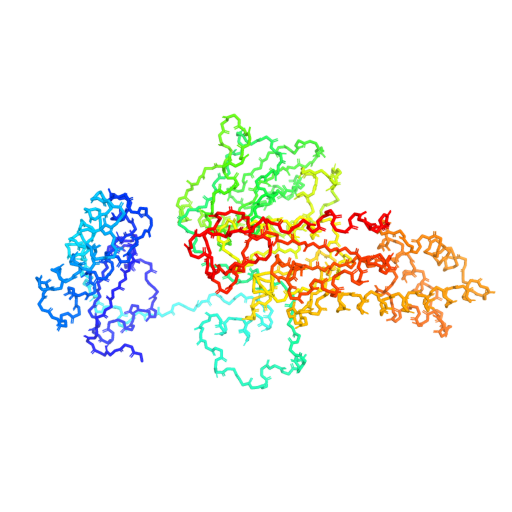1617 O O . GLU A 1 211 ? 8.156 -30.058 4.875 1.00 96.75 211 GLU A O 1
ATOM 1622 N N . GLU A 1 212 ? 7.663 -28.873 3.034 1.00 97.88 212 GLU A N 1
ATOM 1623 C CA . GLU A 1 212 ? 7.254 -27.666 3.759 1.00 97.88 212 GLU A CA 1
ATOM 1624 C C . GLU A 1 212 ? 5.980 -27.936 4.574 1.00 97.88 212 GLU A C 1
ATOM 1626 O O . GLU A 1 212 ? 5.913 -27.617 5.755 1.00 97.88 212 GLU A O 1
ATOM 1631 N N . ALA A 1 213 ? 4.990 -28.622 3.999 1.00 96.25 213 ALA A N 1
ATOM 1632 C CA . ALA A 1 213 ? 3.777 -29.000 4.720 1.00 96.25 213 ALA A CA 1
ATOM 1633 C C . ALA A 1 213 ? 4.069 -29.901 5.937 1.00 96.25 213 ALA A C 1
ATOM 1635 O O . ALA A 1 213 ? 3.455 -29.727 6.987 1.00 96.25 213 ALA A O 1
ATOM 1636 N N . ALA A 1 214 ? 5.038 -30.817 5.834 1.00 95.06 214 ALA A N 1
ATOM 1637 C CA . ALA A 1 214 ? 5.458 -31.677 6.943 1.00 95.06 214 ALA A CA 1
ATOM 1638 C C . ALA A 1 214 ? 6.231 -30.933 8.050 1.00 95.06 214 ALA A C 1
ATOM 1640 O O . ALA A 1 214 ? 6.225 -31.372 9.199 1.00 95.06 214 ALA A O 1
ATOM 1641 N N . LYS A 1 215 ? 6.898 -29.819 7.716 1.00 96.06 215 LYS A N 1
ATOM 1642 C CA . LYS A 1 215 ? 7.641 -28.957 8.657 1.00 96.06 215 LYS A CA 1
ATOM 1643 C C . LYS A 1 215 ? 6.796 -27.822 9.243 1.00 96.06 215 LYS A C 1
ATOM 1645 O O . LYS A 1 215 ? 7.298 -27.066 10.074 1.00 96.06 215 LYS A O 1
ATOM 1650 N N . ALA A 1 216 ? 5.554 -27.671 8.790 1.00 95.12 216 ALA A N 1
ATOM 1651 C CA . ALA A 1 216 ? 4.670 -26.602 9.220 1.00 95.12 216 ALA A CA 1
ATOM 1652 C C . ALA A 1 216 ? 4.368 -26.677 10.732 1.00 95.12 216 ALA A C 1
ATOM 1654 O O . ALA A 1 216 ? 4.283 -27.774 11.294 1.00 95.12 216 ALA A O 1
ATOM 1655 N N . PRO A 1 217 ? 4.179 -25.528 11.408 1.00 93.38 217 PRO A N 1
ATOM 1656 C CA . PRO A 1 217 ? 3.824 -25.506 12.821 1.00 93.38 217 PRO A CA 1
ATOM 1657 C C . PRO A 1 217 ? 2.472 -26.185 13.068 1.00 93.38 217 PRO A C 1
ATOM 1659 O O . PRO A 1 217 ? 1.587 -26.207 12.205 1.00 93.38 217 PRO A O 1
ATOM 1662 N N . ALA A 1 218 ? 2.298 -26.711 14.283 1.00 86.31 218 ALA A N 1
ATOM 1663 C CA . ALA A 1 218 ? 1.041 -27.314 14.703 1.00 86.31 218 ALA A CA 1
ATOM 1664 C C . ALA A 1 218 ? -0.121 -26.324 14.510 1.00 86.31 218 ALA A C 1
ATOM 1666 O O . ALA A 1 218 ? -0.045 -25.172 14.927 1.00 86.31 218 ALA A O 1
ATOM 1667 N N . GLY A 1 219 ? -1.194 -26.778 13.860 1.00 83.00 219 GLY A N 1
ATOM 1668 C CA . GLY A 1 219 ? -2.367 -25.949 13.567 1.00 83.00 219 GLY A CA 1
ATOM 1669 C C . GLY A 1 219 ? -2.351 -25.250 12.203 1.00 83.00 219 GLY A C 1
ATOM 1670 O O . GLY A 1 219 ? -3.383 -24.700 11.815 1.00 83.00 219 GLY A O 1
ATOM 1671 N N . LEU A 1 220 ? -1.257 -25.313 11.429 1.00 94.06 220 LEU A N 1
ATOM 1672 C CA . LEU A 1 220 ? -1.288 -24.864 10.035 1.00 94.06 220 LEU A CA 1
ATOM 1673 C C . LEU A 1 220 ? -2.144 -25.826 9.203 1.00 94.06 220 LEU A C 1
ATOM 1675 O O . LEU A 1 220 ? -1.772 -26.965 8.933 1.00 94.06 220 LEU A O 1
ATOM 1679 N N . GLN A 1 221 ? -3.315 -25.351 8.790 1.00 95.44 221 GLN A N 1
ATOM 1680 C CA . GLN A 1 221 ? -4.231 -26.104 7.938 1.00 95.44 221 GLN A CA 1
ATOM 1681 C C . GLN A 1 221 ? -3.796 -26.019 6.476 1.00 95.44 221 GLN A C 1
ATOM 1683 O O . GLN A 1 221 ? -3.452 -24.945 5.995 1.00 95.44 221 GLN A O 1
ATOM 1688 N N . PHE A 1 222 ? -3.869 -27.110 5.725 1.00 97.25 222 PHE A N 1
ATOM 1689 C CA . PHE A 1 222 ? -3.625 -27.102 4.284 1.00 97.25 222 PHE A CA 1
ATOM 1690 C C . PHE A 1 222 ? -4.374 -28.249 3.610 1.00 97.25 222 PHE A C 1
ATOM 1692 O O . PHE A 1 222 ? -4.704 -29.253 4.237 1.00 97.25 222 PHE A O 1
ATOM 1699 N N . LYS A 1 223 ? -4.603 -28.126 2.304 1.00 97.75 223 LYS A N 1
ATOM 1700 C CA . LYS A 1 223 ? -5.199 -29.191 1.485 1.00 97.75 223 LYS A CA 1
ATOM 1701 C C . LYS A 1 223 ? -4.569 -29.256 0.107 1.00 97.75 223 LYS A C 1
ATOM 1703 O O . LYS A 1 223 ? -3.860 -28.337 -0.269 1.00 97.75 223 LYS A O 1
ATOM 1708 N N . ASP A 1 224 ? -4.833 -30.298 -0.670 1.00 98.06 224 ASP A N 1
ATOM 1709 C CA . ASP A 1 224 ? -4.252 -30.422 -2.012 1.00 98.06 224 ASP A CA 1
ATOM 1710 C C . ASP A 1 224 ? -4.587 -29.220 -2.906 1.00 98.06 224 ASP A C 1
ATOM 1712 O O . ASP A 1 224 ? -5.739 -28.774 -2.978 1.00 98.06 224 ASP A O 1
ATOM 1716 N N . ALA A 1 225 ? -3.577 -28.685 -3.595 1.00 97.69 225 ALA A N 1
ATOM 1717 C CA . ALA A 1 225 ? -3.732 -27.507 -4.434 1.00 97.69 225 ALA A CA 1
ATOM 1718 C C . ALA A 1 225 ? -4.455 -27.839 -5.750 1.00 97.69 225 ALA A C 1
ATOM 1720 O O . ALA A 1 225 ? -3.952 -28.532 -6.639 1.00 97.69 225 ALA A O 1
ATOM 1721 N N . ALA A 1 226 ? -5.650 -27.278 -5.917 1.00 95.00 226 ALA A N 1
ATOM 1722 C CA . ALA A 1 226 ? -6.438 -27.405 -7.129 1.00 95.00 226 ALA A CA 1
ATOM 1723 C C . ALA A 1 226 ? -5.779 -26.612 -8.266 1.00 95.00 226 ALA A C 1
ATOM 1725 O O . ALA A 1 226 ? -5.743 -25.377 -8.235 1.00 95.00 226 ALA A O 1
ATOM 1726 N N . GLY A 1 227 ? -5.299 -27.323 -9.287 1.00 90.81 227 GLY A N 1
ATOM 1727 C CA . GLY A 1 227 ? -4.616 -26.746 -10.450 1.00 90.81 227 GLY A CA 1
ATOM 1728 C C . GLY A 1 227 ? -3.095 -26.615 -10.306 1.00 90.81 227 GLY A C 1
ATOM 1729 O O . GLY A 1 227 ? -2.470 -26.091 -11.217 1.00 90.81 227 GLY A O 1
ATOM 1730 N N . ALA A 1 228 ? -2.498 -27.107 -9.214 1.00 94.00 228 ALA A N 1
ATOM 1731 C CA . ALA A 1 228 ? -1.048 -27.145 -9.014 1.00 94.00 228 ALA A CA 1
ATOM 1732 C C . ALA A 1 228 ? -0.647 -28.504 -8.406 1.00 94.00 228 ALA A C 1
ATOM 1734 O O . ALA A 1 228 ? -0.519 -28.649 -7.192 1.00 94.00 228 ALA A O 1
ATOM 1735 N N . LYS A 1 229 ? -0.525 -29.536 -9.254 1.00 93.31 229 LYS A N 1
ATOM 1736 C CA . LYS A 1 229 ? -0.243 -30.913 -8.804 1.00 93.31 229 LYS A CA 1
ATOM 1737 C C . LYS A 1 229 ? 1.071 -30.977 -8.015 1.00 93.31 229 LYS A C 1
ATOM 1739 O O . LYS A 1 229 ? 2.062 -30.399 -8.443 1.00 93.31 229 LYS A O 1
ATOM 1744 N N . GLY A 1 230 ? 1.070 -31.722 -6.909 1.00 93.69 230 GLY A N 1
ATOM 1745 C CA . GLY A 1 230 ? 2.242 -31.896 -6.041 1.00 93.69 230 GLY A CA 1
ATOM 1746 C C . GLY A 1 230 ? 2.436 -30.797 -4.991 1.00 93.69 230 GLY A C 1
ATOM 1747 O O . GLY A 1 230 ? 3.359 -30.898 -4.190 1.00 93.69 230 GLY A O 1
ATOM 1748 N N . PHE A 1 231 ? 1.568 -29.780 -4.964 1.00 97.94 231 PHE A N 1
ATOM 1749 C CA . PHE A 1 231 ? 1.562 -28.754 -3.924 1.00 97.94 231 PHE A CA 1
ATOM 1750 C C . PHE A 1 231 ? 0.360 -28.898 -2.989 1.00 97.94 231 PHE A C 1
ATOM 1752 O O . PHE A 1 231 ? -0.729 -29.321 -3.395 1.00 97.94 231 PHE A O 1
ATOM 1759 N N . LYS A 1 232 ? 0.539 -28.457 -1.744 1.00 98.19 232 LYS A N 1
ATOM 1760 C CA . LYS A 1 232 ? -0.555 -28.134 -0.827 1.00 98.19 232 LYS A CA 1
ATOM 1761 C C . LYS A 1 232 ? -0.878 -26.645 -0.907 1.00 98.19 232 LYS A C 1
ATOM 1763 O O . LYS A 1 232 ? -0.012 -25.820 -1.173 1.00 98.19 232 LYS A O 1
ATOM 1768 N N . PHE A 1 233 ? -2.132 -26.308 -0.670 1.00 98.62 233 PHE A N 1
ATOM 1769 C CA . PHE A 1 233 ? -2.687 -24.969 -0.630 1.00 98.62 233 PHE A CA 1
ATOM 1770 C C . PHE A 1 233 ? -3.063 -24.606 0.803 1.00 98.62 233 PHE A C 1
ATOM 1772 O O . PHE A 1 233 ? -3.812 -25.332 1.466 1.00 98.62 233 PHE A O 1
ATOM 1779 N N . HIS A 1 234 ? -2.604 -23.439 1.233 1.00 98.12 234 HIS A N 1
ATOM 1780 C CA . HIS A 1 234 ? -2.970 -22.798 2.485 1.00 98.12 234 HIS A CA 1
ATOM 1781 C C . HIS A 1 234 ? -3.470 -21.378 2.194 1.00 98.12 234 HIS A C 1
ATOM 1783 O O . HIS A 1 234 ? -2.878 -20.666 1.386 1.00 98.12 234 HIS A O 1
ATOM 1789 N N . MET A 1 235 ? -4.559 -20.950 2.833 1.00 98.56 235 MET A N 1
ATOM 1790 C CA . MET A 1 235 ? -4.964 -19.542 2.824 1.00 98.56 235 MET A CA 1
ATOM 1791 C C . MET A 1 235 ? -4.479 -18.892 4.119 1.00 98.56 235 MET A C 1
ATOM 1793 O O . MET A 1 235 ? -5.121 -19.025 5.159 1.00 98.56 235 MET A O 1
ATOM 1797 N N . ALA A 1 236 ? -3.343 -18.204 4.042 1.00 98.12 236 ALA A N 1
ATOM 1798 C CA . ALA A 1 236 ? -2.730 -17.529 5.174 1.00 98.12 236 ALA A CA 1
ATOM 1799 C C . ALA A 1 236 ? -3.468 -16.223 5.479 1.00 98.12 236 ALA A C 1
ATOM 1801 O O . ALA A 1 236 ? -3.795 -15.469 4.561 1.00 98.12 236 ALA A O 1
ATOM 1802 N N . VAL A 1 237 ? -3.688 -15.931 6.760 1.00 98.25 237 VAL A N 1
ATOM 1803 C CA . VAL A 1 237 ? -4.250 -14.665 7.250 1.00 98.25 237 VAL A CA 1
ATOM 1804 C C . VAL A 1 237 ? -3.299 -14.099 8.294 1.00 98.25 237 VAL A C 1
ATOM 1806 O O . VAL A 1 237 ? -2.932 -14.832 9.205 1.00 98.25 237 VAL A O 1
ATOM 1809 N N . SER A 1 238 ? -2.916 -12.827 8.172 1.00 98.25 238 SER A N 1
ATOM 1810 C CA . SER A 1 238 ? -2.155 -12.109 9.200 1.00 98.25 238 SER A CA 1
ATOM 1811 C C . SER A 1 238 ? -3.131 -11.513 10.212 1.00 98.25 238 SER A C 1
ATOM 1813 O O . SER A 1 238 ? -3.841 -10.562 9.857 1.00 98.25 238 SER A O 1
ATOM 1815 N N . PRO A 1 239 ? -3.196 -12.013 11.461 1.00 97.25 239 PRO A N 1
ATOM 1816 C CA . PRO A 1 239 ? -4.081 -11.432 12.467 1.00 97.25 239 PRO A CA 1
ATOM 1817 C C . PRO A 1 239 ? -3.684 -9.989 12.800 1.00 97.25 239 PRO A C 1
ATOM 1819 O O . PRO A 1 239 ? -4.545 -9.131 12.978 1.00 97.25 239 PRO A O 1
ATOM 1822 N N . LEU A 1 240 ? -2.378 -9.710 12.826 1.00 97.94 240 LEU A N 1
ATOM 1823 C CA . LEU A 1 240 ? -1.825 -8.434 13.277 1.00 97.94 240 LEU A CA 1
ATOM 1824 C C . LEU A 1 240 ? -1.797 -7.347 12.195 1.00 97.94 240 LEU A C 1
ATOM 1826 O O . LEU A 1 240 ? -1.730 -6.168 12.532 1.00 97.94 240 LEU A O 1
ATOM 1830 N N . ASP A 1 241 ? -1.900 -7.708 10.915 1.00 98.50 241 ASP A N 1
ATOM 1831 C CA . ASP A 1 241 ? -1.963 -6.726 9.822 1.00 98.50 241 ASP A CA 1
ATOM 1832 C C . ASP A 1 241 ? -3.369 -6.575 9.216 1.00 98.50 241 ASP A C 1
ATOM 1834 O O . ASP A 1 241 ? -3.627 -5.673 8.415 1.00 98.50 241 ASP A O 1
ATOM 1838 N N . CYS A 1 242 ? -4.308 -7.456 9.572 1.00 98.50 242 CYS A N 1
ATOM 1839 C CA . CYS A 1 242 ? -5.698 -7.319 9.160 1.00 98.50 242 CYS A CA 1
ATOM 1840 C C . CYS A 1 242 ? -6.341 -6.107 9.850 1.00 98.50 242 CYS A C 1
ATOM 1842 O O . CYS A 1 242 ? -6.196 -5.921 11.055 1.00 98.50 242 CYS A O 1
ATOM 1844 N N . LEU A 1 243 ? -7.117 -5.316 9.100 1.00 97.69 243 LEU A N 1
ATOM 1845 C CA . LEU A 1 243 ? -7.926 -4.216 9.652 1.00 97.69 243 LEU A CA 1
ATOM 1846 C C . LEU A 1 243 ? -9.409 -4.583 9.852 1.00 97.69 243 LEU A C 1
ATOM 1848 O O . LEU A 1 243 ? -10.230 -3.717 10.142 1.00 97.69 243 LEU A O 1
ATOM 1852 N N . GLY A 1 244 ? -9.782 -5.852 9.655 1.00 97.06 244 GLY A N 1
ATOM 1853 C CA . GLY A 1 244 ? -11.133 -6.347 9.943 1.00 97.06 244 GLY A CA 1
ATOM 1854 C C . GLY A 1 244 ? -12.251 -5.794 9.052 1.00 97.06 244 GLY A C 1
ATOM 1855 O O . GLY A 1 244 ? -13.408 -5.791 9.456 1.00 97.06 244 GLY A O 1
ATOM 1856 N N . CYS A 1 245 ? -11.933 -5.338 7.835 1.00 97.38 245 CYS A N 1
ATOM 1857 C CA . CYS A 1 245 ? -12.908 -4.737 6.911 1.00 97.38 245 CYS A CA 1
ATOM 1858 C C . CYS A 1 245 ? -14.002 -5.696 6.405 1.00 97.38 245 CYS A C 1
ATOM 1860 O O . CYS A 1 245 ? -15.048 -5.248 5.949 1.00 97.38 245 CYS A O 1
ATOM 1862 N N . GLY A 1 246 ? -13.763 -7.010 6.451 1.00 97.56 246 GLY A N 1
ATOM 1863 C CA . GLY A 1 246 ? -14.731 -8.029 6.034 1.00 97.56 246 GLY A CA 1
ATOM 1864 C C . GLY A 1 246 ? -14.851 -8.259 4.521 1.00 97.56 246 GLY A C 1
ATOM 1865 O O . GLY A 1 246 ? -15.512 -9.218 4.129 1.00 97.56 246 GLY A O 1
ATOM 1866 N N . ASN A 1 247 ? -14.177 -7.477 3.664 1.00 98.44 247 ASN A N 1
ATOM 1867 C CA . ASN A 1 247 ? -14.288 -7.604 2.200 1.00 98.44 247 ASN A CA 1
ATOM 1868 C C . ASN A 1 247 ? -13.996 -9.022 1.683 1.00 98.44 247 ASN A C 1
ATOM 1870 O O . ASN A 1 247 ? -14.680 -9.515 0.790 1.00 98.44 247 ASN A O 1
ATOM 1874 N N . CYS A 1 248 ? -13.002 -9.702 2.259 1.00 98.69 248 CYS A N 1
ATOM 1875 C CA . CYS A 1 248 ? -12.632 -11.062 1.872 1.00 98.69 248 CYS A CA 1
ATOM 1876 C C . CYS A 1 248 ? -13.718 -12.103 2.204 1.00 98.69 248 CYS A C 1
ATOM 1878 O O . CYS A 1 248 ? -13.938 -13.026 1.418 1.00 98.69 248 CYS A O 1
ATOM 1880 N N . ALA A 1 249 ? -14.403 -11.955 3.341 1.00 98.50 249 ALA A N 1
ATOM 1881 C CA . ALA A 1 249 ? -15.509 -12.824 3.737 1.00 98.50 249 ALA A CA 1
ATOM 1882 C C . ALA A 1 249 ? -16.771 -12.539 2.908 1.00 98.50 249 ALA A C 1
ATOM 1884 O O . ALA A 1 249 ? -17.454 -13.469 2.462 1.00 98.50 249 ALA A O 1
ATOM 1885 N N . ASP A 1 250 ? -17.037 -11.261 2.638 1.00 98.12 250 ASP A N 1
ATOM 1886 C CA . ASP A 1 250 ? -18.166 -10.811 1.827 1.00 98.12 250 ASP A CA 1
ATOM 1887 C C . ASP A 1 250 ? -18.103 -11.374 0.401 1.00 98.12 250 ASP A C 1
ATOM 1889 O O . ASP A 1 250 ? -19.019 -12.085 -0.020 1.00 98.12 250 ASP A O 1
ATOM 1893 N N . ILE A 1 251 ? -16.968 -11.210 -0.289 1.00 98.19 251 ILE A N 1
ATOM 1894 C CA . ILE A 1 251 ? -16.816 -11.679 -1.674 1.00 98.19 251 ILE A CA 1
ATOM 1895 C C . ILE A 1 251 ? -16.692 -13.201 -1.802 1.00 98.19 251 ILE A C 1
ATOM 1897 O O . ILE A 1 251 ? -16.764 -13.728 -2.908 1.00 98.19 251 ILE A O 1
ATOM 1901 N N . CYS A 1 252 ? -16.464 -13.929 -0.701 1.00 98.56 252 CYS A N 1
ATOM 1902 C CA . CYS A 1 252 ? -16.220 -15.369 -0.747 1.00 98.56 252 CYS A CA 1
ATOM 1903 C C . CYS A 1 252 ? -17.357 -16.091 -1.506 1.00 98.56 252 CYS A C 1
ATOM 1905 O O . CYS A 1 252 ? -18.490 -16.098 -1.006 1.00 98.56 252 CYS A O 1
ATOM 1907 N N . PRO A 1 253 ? -17.071 -16.711 -2.674 1.00 98.25 253 PRO A N 1
ATOM 1908 C CA . PRO A 1 253 ? -18.101 -17.247 -3.568 1.00 98.25 253 PRO A CA 1
ATOM 1909 C C . PRO A 1 253 ? -18.476 -18.702 -3.253 1.00 98.25 253 PRO A C 1
ATOM 1911 O O . PRO A 1 253 ? -19.251 -19.319 -3.982 1.00 98.25 253 PRO A O 1
ATOM 1914 N N . ALA A 1 254 ? -17.886 -19.292 -2.211 1.00 97.62 254 ALA A N 1
ATOM 1915 C CA . ALA A 1 254 ? -18.221 -20.644 -1.792 1.00 97.62 254 ALA A CA 1
ATOM 1916 C C . ALA A 1 254 ? -19.677 -20.705 -1.301 1.00 97.62 254 ALA A C 1
ATOM 1918 O O . ALA A 1 254 ? -20.160 -19.773 -0.657 1.00 97.62 254 ALA A O 1
ATOM 1919 N N . LYS A 1 255 ? -20.366 -21.817 -1.599 1.00 95.38 255 LYS A N 1
ATOM 1920 C CA . LYS A 1 255 ? -21.773 -22.036 -1.219 1.00 95.38 255 LYS A CA 1
ATOM 1921 C C . LYS A 1 255 ? -21.985 -21.845 0.284 1.00 95.38 255 LYS A C 1
ATOM 1923 O O . LYS A 1 255 ? -22.939 -21.198 0.702 1.00 95.38 255 LYS A O 1
ATOM 1928 N N . GLU A 1 256 ? -21.074 -22.401 1.072 1.00 96.88 256 GLU A N 1
ATOM 1929 C CA . GLU A 1 256 ? -20.915 -22.080 2.483 1.00 96.88 256 GLU A CA 1
ATOM 1930 C C . GLU A 1 256 ? -19.680 -21.198 2.633 1.00 96.88 256 GLU A C 1
ATOM 1932 O O . GLU A 1 256 ? -18.648 -21.465 2.013 1.00 96.88 256 GLU A O 1
ATOM 1937 N N . LYS A 1 257 ? -19.775 -20.137 3.441 1.00 97.06 257 LYS A N 1
ATOM 1938 C CA . LYS A 1 257 ? -18.693 -19.159 3.570 1.00 97.06 257 LYS A CA 1
ATOM 1939 C C . LYS A 1 257 ? -17.414 -19.837 4.058 1.00 97.06 257 LYS A C 1
ATOM 1941 O O . LYS A 1 257 ? -17.382 -20.415 5.139 1.00 97.06 257 LYS A O 1
ATOM 1946 N N . ALA A 1 258 ? -16.362 -19.725 3.246 1.00 98.44 258 ALA A N 1
ATOM 1947 C CA . ALA A 1 258 ? -15.045 -20.273 3.556 1.00 98.44 258 ALA A CA 1
ATOM 1948 C C . ALA A 1 258 ? -14.177 -19.328 4.409 1.00 98.44 258 ALA A C 1
ATOM 1950 O O . ALA A 1 258 ? -13.022 -19.635 4.697 1.00 98.44 258 ALA A O 1
ATOM 1951 N N . LEU A 1 259 ? -14.710 -18.151 4.738 1.00 98.62 259 LEU A N 1
ATOM 1952 C CA . LEU A 1 259 ? -14.095 -17.158 5.605 1.00 98.62 259 LEU A CA 1
ATOM 1953 C C . LEU A 1 259 ? -15.164 -16.642 6.564 1.00 98.62 259 LEU A C 1
ATOM 1955 O O . LEU A 1 259 ? -16.195 -16.134 6.114 1.00 98.62 259 LEU A O 1
ATOM 1959 N N . ILE A 1 260 ? -14.921 -16.781 7.864 1.00 98.12 260 ILE A N 1
ATOM 1960 C CA . ILE A 1 260 ? -15.840 -16.354 8.924 1.00 98.12 260 ILE A CA 1
ATOM 1961 C C . ILE A 1 260 ? -15.105 -15.350 9.803 1.00 98.12 260 ILE A C 1
ATOM 1963 O O . ILE A 1 260 ? -14.020 -15.635 10.292 1.00 98.12 260 ILE A O 1
ATOM 1967 N N . MET A 1 261 ? -15.677 -14.164 10.008 1.00 97.75 261 MET A N 1
ATOM 1968 C CA . MET A 1 261 ? -15.060 -13.162 10.880 1.00 97.75 261 MET A CA 1
ATOM 1969 C C . MET A 1 261 ? -15.129 -13.630 12.340 1.00 97.75 261 MET A C 1
ATOM 1971 O O . MET A 1 261 ? -16.217 -13.919 12.845 1.00 97.75 261 MET A O 1
ATOM 1975 N N . LYS A 1 262 ? -13.978 -13.697 13.012 1.00 96.31 262 LYS A N 1
ATOM 1976 C CA . LYS A 1 262 ? -13.833 -14.089 14.420 1.00 96.31 262 LYS A CA 1
ATOM 1977 C C . LYS A 1 262 ? -13.142 -12.984 15.217 1.00 96.31 262 LYS A C 1
ATOM 1979 O O . LYS A 1 262 ? -12.335 -12.266 14.628 1.00 96.31 262 LYS A O 1
ATOM 1984 N N . PRO A 1 263 ? -13.430 -12.835 16.522 1.00 92.88 263 PRO A N 1
ATOM 1985 C CA . PRO A 1 263 ? -12.690 -11.921 17.393 1.00 92.88 263 PRO A CA 1
ATOM 1986 C C . PRO A 1 263 ? -11.169 -12.116 17.273 1.00 92.88 263 PRO A C 1
ATOM 1988 O O . PRO A 1 263 ? -10.710 -13.256 17.172 1.00 92.88 263 PRO A O 1
ATOM 1991 N N . LEU A 1 264 ? -10.403 -11.019 17.224 1.00 93.19 264 LEU A N 1
ATOM 1992 C CA . LEU A 1 264 ? -8.952 -11.052 16.971 1.00 93.19 264 LEU A CA 1
ATOM 1993 C C . LEU A 1 264 ? -8.191 -11.939 17.969 1.00 93.19 264 LEU A C 1
ATOM 1995 O O . LEU A 1 264 ? -7.342 -12.724 17.558 1.00 93.19 264 LEU A O 1
ATOM 1999 N N . ASP A 1 265 ? -8.516 -11.829 19.254 1.00 90.50 265 ASP A N 1
ATOM 2000 C CA . ASP A 1 265 ? -7.933 -12.599 20.360 1.00 90.50 265 ASP A CA 1
ATOM 2001 C C . ASP A 1 265 ? -8.001 -14.115 20.130 1.00 90.50 265 ASP A C 1
ATOM 2003 O O . ASP A 1 265 ? -7.013 -14.813 20.335 1.00 90.50 265 ASP A O 1
ATOM 2007 N N . THR A 1 266 ? -9.111 -14.618 19.582 1.00 93.62 266 THR A N 1
ATOM 2008 C CA . THR A 1 266 ? -9.267 -16.046 19.237 1.00 93.62 266 THR A CA 1
ATOM 2009 C C . THR A 1 266 ? -8.388 -16.508 18.070 1.00 93.62 266 THR A C 1
ATOM 2011 O O . THR A 1 266 ? -8.365 -17.693 17.745 1.00 93.62 266 THR A O 1
ATOM 2014 N N . GLN A 1 267 ? -7.713 -15.581 17.388 1.00 95.44 267 GLN A N 1
ATOM 2015 C CA . GLN A 1 267 ? -6.947 -1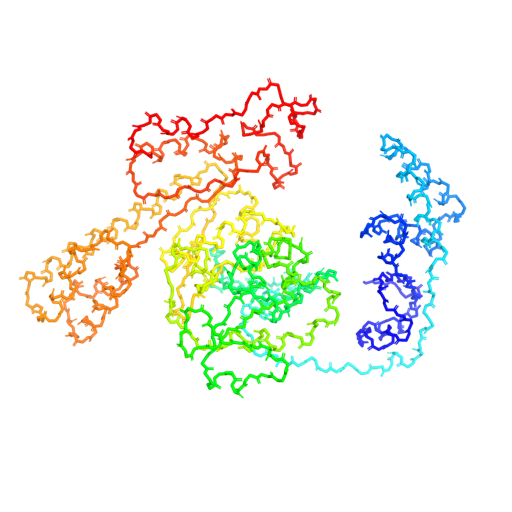5.834 16.168 1.00 95.44 267 GLN A CA 1
ATOM 2016 C C . GLN A 1 267 ? -5.456 -15.498 16.325 1.00 95.44 267 GLN A C 1
ATOM 2018 O O . GLN A 1 267 ? -4.686 -15.796 15.414 1.00 95.44 267 GLN A O 1
ATOM 2023 N N . LEU A 1 268 ? -5.024 -14.915 17.453 1.00 93.44 268 LEU A N 1
ATOM 2024 C CA . LEU A 1 268 ? -3.631 -14.495 17.670 1.00 93.44 268 LEU A CA 1
ATOM 2025 C C . LEU A 1 268 ? -2.635 -15.661 17.605 1.00 93.44 268 LEU A C 1
ATOM 2027 O O . LEU A 1 268 ? -1.558 -15.495 17.030 1.00 93.44 268 LEU A O 1
ATOM 2031 N N . ASP A 1 269 ? -3.021 -16.854 18.064 1.00 91.94 269 ASP A N 1
ATOM 2032 C CA . ASP A 1 269 ? -2.188 -18.067 17.985 1.00 91.94 269 ASP A CA 1
ATOM 2033 C C . ASP A 1 269 ? -1.862 -18.478 16.537 1.00 91.94 269 ASP A C 1
ATOM 2035 O O . ASP A 1 269 ? -0.898 -19.200 16.280 1.00 91.94 269 ASP A O 1
ATOM 2039 N N . LYS A 1 270 ? -2.621 -17.976 15.551 1.00 91.50 270 LYS A N 1
ATOM 2040 C CA . LYS A 1 270 ? -2.366 -18.220 14.123 1.00 91.50 270 LYS A CA 1
ATOM 2041 C C . LYS A 1 270 ? -1.238 -17.358 13.555 1.00 91.50 270 LYS A C 1
ATOM 2043 O O . LYS A 1 270 ? -0.833 -17.585 12.416 1.00 91.50 270 LYS A O 1
ATOM 2048 N N . THR A 1 271 ? -0.693 -16.415 14.327 1.00 93.19 271 THR A N 1
ATOM 2049 C CA . THR A 1 271 ? 0.442 -15.579 13.899 1.00 93.19 271 THR A CA 1
ATOM 2050 C C . THR A 1 271 ? 1.657 -16.440 13.544 1.00 93.19 271 THR A C 1
ATOM 2052 O O . THR A 1 271 ? 2.252 -16.236 12.493 1.00 93.19 271 THR A O 1
ATOM 2055 N N . ALA A 1 272 ? 1.937 -17.501 14.310 1.00 92.88 272 ALA A N 1
ATOM 2056 C CA . ALA A 1 272 ? 3.029 -18.428 14.001 1.00 92.88 272 ALA A CA 1
ATOM 2057 C C . ALA A 1 272 ? 2.838 -19.159 12.655 1.00 92.88 272 ALA A C 1
ATOM 2059 O O . ALA A 1 272 ? 3.802 -19.405 11.930 1.00 92.88 272 ALA A O 1
ATOM 2060 N N . ALA A 1 273 ? 1.592 -19.490 12.296 1.00 94.62 273 ALA A N 1
ATOM 2061 C CA . ALA A 1 273 ? 1.283 -20.097 11.002 1.00 94.62 273 ALA A CA 1
ATOM 2062 C C . ALA A 1 273 ? 1.470 -19.099 9.849 1.00 94.62 273 ALA A C 1
ATOM 2064 O O . ALA A 1 273 ? 2.007 -19.473 8.806 1.00 94.62 273 ALA A O 1
ATOM 2065 N N . TRP A 1 274 ? 1.073 -17.835 10.043 1.00 96.56 274 TRP A N 1
ATOM 2066 C CA . TRP A 1 274 ? 1.346 -16.755 9.093 1.00 96.56 274 TRP A CA 1
ATOM 2067 C C . TRP A 1 274 ? 2.850 -16.552 8.884 1.00 96.56 274 TRP A C 1
ATOM 2069 O O . TRP A 1 274 ? 3.307 -16.555 7.740 1.00 96.56 274 TRP A O 1
ATOM 2079 N N . ASP A 1 275 ? 3.612 -16.423 9.971 1.00 95.31 275 ASP A N 1
ATOM 2080 C CA . ASP A 1 275 ? 5.056 -16.195 9.919 1.00 95.31 275 ASP A CA 1
ATOM 2081 C C . ASP A 1 275 ? 5.749 -17.337 9.175 1.00 95.31 275 ASP A C 1
ATOM 2083 O O . ASP A 1 275 ? 6.488 -17.090 8.223 1.00 95.31 275 ASP A O 1
ATOM 2087 N N . TYR A 1 276 ? 5.419 -18.592 9.505 1.00 97.06 276 TYR A N 1
ATOM 2088 C CA . TYR A 1 276 ? 5.913 -19.751 8.763 1.00 97.06 276 TYR A CA 1
ATOM 2089 C C . TYR A 1 276 ? 5.559 -19.667 7.273 1.00 97.06 276 TYR A C 1
ATOM 2091 O O . TYR A 1 276 ? 6.435 -19.812 6.418 1.00 97.06 276 TYR A O 1
ATOM 2099 N N . ALA A 1 277 ? 4.298 -19.375 6.943 1.00 96.75 277 ALA A N 1
ATOM 2100 C CA . ALA A 1 277 ? 3.833 -19.293 5.563 1.00 96.75 277 ALA A CA 1
ATOM 2101 C C . ALA A 1 277 ? 4.545 -18.202 4.741 1.00 96.75 277 ALA A C 1
ATOM 2103 O O . ALA A 1 277 ? 4.602 -18.316 3.519 1.00 96.75 277 ALA A O 1
ATOM 2104 N N . MET A 1 278 ? 5.103 -17.165 5.375 1.00 95.62 278 MET A N 1
ATOM 2105 C CA . MET A 1 278 ? 5.908 -16.133 4.706 1.00 95.62 278 MET A CA 1
ATOM 2106 C C . MET A 1 278 ? 7.394 -16.513 4.548 1.00 95.62 278 MET A C 1
ATOM 2108 O O . MET A 1 278 ? 8.106 -15.838 3.807 1.00 95.62 278 MET A O 1
ATOM 2112 N N . THR A 1 279 ? 7.860 -17.587 5.198 1.00 95.44 279 THR A N 1
ATOM 2113 C CA . THR A 1 279 ? 9.247 -18.098 5.093 1.00 95.44 279 THR A CA 1
ATOM 2114 C C . THR A 1 279 ? 9.424 -19.204 4.053 1.00 95.44 279 THR A C 1
ATOM 2116 O O . THR A 1 279 ? 10.554 -19.561 3.718 1.00 95.44 279 THR A O 1
ATOM 2119 N N . VAL A 1 280 ? 8.326 -19.767 3.542 1.00 96.50 280 VAL A N 1
ATOM 2120 C CA . VAL A 1 280 ? 8.388 -20.861 2.565 1.00 96.50 280 VAL A CA 1
ATOM 2121 C C . VAL A 1 280 ? 9.045 -20.401 1.268 1.00 96.50 280 VAL A C 1
ATOM 2123 O O . VAL A 1 280 ? 8.944 -19.238 0.874 1.00 96.50 280 VAL A O 1
ATOM 2126 N N . SER A 1 281 ? 9.699 -21.333 0.575 1.00 96.19 281 SER A N 1
ATOM 2127 C CA . SER A 1 281 ? 10.455 -21.027 -0.643 1.00 96.19 281 SER A CA 1
ATOM 2128 C C . SER A 1 281 ? 9.568 -20.371 -1.714 1.00 96.19 281 SER A C 1
ATOM 2130 O O . SER A 1 281 ? 8.370 -20.660 -1.769 1.00 96.19 281 SER A O 1
ATOM 2132 N N . PRO A 1 282 ? 10.093 -19.486 -2.578 1.00 94.62 282 PRO A N 1
ATOM 2133 C CA . PRO A 1 282 ? 9.323 -18.962 -3.702 1.00 94.62 282 PRO A CA 1
ATOM 2134 C C . PRO A 1 282 ? 9.002 -20.086 -4.701 1.00 94.62 282 PRO A C 1
ATOM 2136 O O . PRO A 1 282 ? 9.848 -20.927 -4.996 1.00 94.62 282 PRO A O 1
ATOM 2139 N N . LYS A 1 283 ? 7.778 -20.096 -5.243 1.00 94.31 283 LYS A N 1
ATOM 2140 C CA . LYS A 1 283 ? 7.339 -21.057 -6.267 1.00 94.31 283 LYS A CA 1
ATOM 2141 C C . LYS A 1 283 ? 7.110 -20.333 -7.582 1.00 94.31 283 LYS A C 1
ATOM 2143 O O . LYS A 1 283 ? 6.574 -19.227 -7.589 1.00 94.31 283 LYS A O 1
ATOM 2148 N N . ALA A 1 284 ? 7.458 -20.985 -8.689 1.00 93.44 284 ALA A N 1
ATOM 2149 C CA . ALA A 1 284 ? 6.984 -20.549 -9.994 1.00 93.44 284 ALA A CA 1
ATOM 2150 C C . ALA A 1 284 ? 5.450 -20.559 -9.991 1.00 93.44 284 ALA A C 1
ATOM 2152 O O . ALA A 1 284 ? 4.838 -21.505 -9.486 1.00 93.44 284 ALA A O 1
ATOM 2153 N N . ASN A 1 285 ? 4.835 -19.512 -10.538 1.00 95.19 285 ASN A N 1
ATOM 2154 C CA . ASN A 1 285 ? 3.385 -19.420 -10.599 1.00 95.19 285 ASN A CA 1
ATOM 2155 C C . ASN A 1 285 ? 2.833 -20.581 -11.445 1.00 95.19 285 ASN A C 1
ATOM 2157 O O . ASN A 1 285 ? 3.127 -20.652 -12.640 1.00 95.19 285 ASN A O 1
ATOM 2161 N N . PRO A 1 286 ? 2.032 -21.499 -10.872 1.00 94.88 286 PRO A N 1
ATOM 2162 C CA . PRO A 1 286 ? 1.521 -22.646 -11.619 1.00 94.88 286 PRO A CA 1
ATOM 2163 C C . PRO A 1 286 ? 0.352 -22.273 -12.543 1.00 94.88 286 PRO A C 1
ATOM 2165 O O . PRO A 1 286 ? -0.257 -23.149 -13.156 1.00 94.88 286 PRO A O 1
ATOM 2168 N N . MET A 1 287 ? -0.025 -20.992 -12.605 1.00 94.06 287 MET A N 1
ATOM 2169 C CA . MET A 1 287 ? -1.184 -20.494 -13.336 1.00 94.06 287 MET A CA 1
ATOM 2170 C C . MET A 1 287 ? -0.841 -19.242 -14.139 1.00 94.06 287 MET A C 1
ATOM 2172 O O . MET A 1 287 ? 0.181 -18.596 -13.938 1.00 94.06 287 MET A O 1
ATOM 2176 N N . ASN A 1 288 ? -1.744 -18.860 -15.042 1.00 95.19 288 ASN A N 1
ATOM 2177 C CA . ASN A 1 288 ? -1.627 -17.590 -15.747 1.00 95.19 288 ASN A CA 1
ATOM 2178 C C . ASN A 1 288 ? -1.823 -16.414 -14.768 1.00 95.19 288 ASN A C 1
ATOM 2180 O O . ASN A 1 288 ? -2.936 -16.200 -14.273 1.00 95.19 288 ASN A O 1
ATOM 2184 N N . LYS A 1 289 ? -0.763 -15.627 -14.539 1.00 95.00 289 LYS A N 1
ATOM 2185 C CA . LYS A 1 289 ? -0.787 -14.449 -13.660 1.00 95.00 289 LYS A CA 1
ATOM 2186 C C . LYS A 1 289 ? -1.790 -13.370 -14.079 1.00 95.00 289 LYS A C 1
ATOM 2188 O O . LYS A 1 289 ? -2.199 -12.587 -13.237 1.00 95.00 289 LYS A O 1
ATOM 2193 N N . PHE A 1 290 ? -2.250 -13.355 -15.331 1.00 96.06 290 PHE A N 1
ATOM 2194 C CA . PHE A 1 290 ? -3.232 -12.383 -15.829 1.00 96.06 290 PHE A CA 1
ATOM 2195 C C . PHE A 1 290 ? -4.692 -12.728 -15.496 1.00 96.06 290 PHE A C 1
ATOM 2197 O O . PHE A 1 290 ? -5.598 -11.996 -15.885 1.00 96.06 290 PHE A O 1
ATOM 2204 N N . ASN A 1 291 ? -4.953 -13.821 -14.771 1.00 96.62 291 ASN A N 1
ATOM 2205 C CA . ASN A 1 291 ? -6.282 -14.104 -14.230 1.00 96.62 291 ASN A CA 1
ATOM 2206 C C . ASN A 1 291 ? -6.336 -13.903 -12.705 1.00 96.62 291 ASN A C 1
ATOM 2208 O O . ASN A 1 291 ? -5.315 -13.858 -12.016 1.00 96.62 291 ASN A O 1
ATOM 2212 N N . VAL A 1 292 ? -7.553 -13.804 -12.161 1.00 98.00 292 VAL A N 1
ATOM 2213 C CA . VAL A 1 292 ? -7.773 -13.544 -10.728 1.00 98.00 292 VAL A CA 1
ATOM 2214 C C . VAL A 1 292 ? -7.069 -14.572 -9.846 1.00 98.00 292 VAL A C 1
ATOM 2216 O O . VAL A 1 292 ? -6.449 -14.192 -8.866 1.00 98.00 292 VAL A O 1
ATOM 2219 N N . LYS A 1 293 ? -7.109 -15.865 -10.180 1.00 97.94 293 LYS A N 1
ATOM 2220 C CA . LYS A 1 293 ? -6.491 -16.889 -9.330 1.00 97.94 293 LYS A CA 1
ATOM 2221 C C . LYS A 1 293 ? -4.963 -16.827 -9.382 1.00 97.94 293 LYS A C 1
ATOM 2223 O O . LYS A 1 293 ? -4.323 -16.824 -8.332 1.00 97.94 293 LYS A O 1
ATOM 2228 N N . GLY A 1 294 ? -4.404 -16.770 -10.588 1.00 97.88 294 GLY A N 1
ATOM 2229 C CA . GLY A 1 294 ? -2.969 -16.786 -10.846 1.00 97.88 294 GLY A CA 1
ATOM 2230 C C . GLY A 1 294 ? -2.265 -15.528 -10.361 1.00 97.88 294 GLY A C 1
ATOM 2231 O O . GLY A 1 294 ? -1.217 -15.648 -9.738 1.00 97.88 294 GLY A O 1
ATOM 2232 N N . SER A 1 295 ? -2.859 -14.343 -10.544 1.00 98.44 295 SER A N 1
ATOM 2233 C CA . SER A 1 295 ? -2.286 -13.082 -10.034 1.00 98.44 295 SER A CA 1
ATOM 2234 C C . SER A 1 295 ? -2.008 -13.129 -8.532 1.00 98.44 295 SER A C 1
ATOM 2236 O O . SER A 1 295 ? -1.073 -12.499 -8.060 1.00 98.44 295 SER A O 1
ATOM 2238 N N . GLN A 1 296 ? -2.799 -13.891 -7.771 1.00 98.56 296 GLN A N 1
ATOM 2239 C CA . GLN A 1 296 ? -2.656 -13.958 -6.318 1.00 98.56 296 GLN A CA 1
ATOM 2240 C C . GLN A 1 296 ? -1.594 -14.946 -5.836 1.00 98.56 296 GLN A C 1
ATOM 2242 O O . GLN A 1 296 ? -1.280 -14.929 -4.651 1.00 98.56 296 GLN A O 1
ATOM 2247 N N . PHE A 1 297 ? -1.028 -15.771 -6.722 1.00 98.06 297 PHE A N 1
ATOM 2248 C CA . PHE A 1 297 ? 0.186 -16.531 -6.410 1.00 98.06 297 PHE A CA 1
ATOM 2249 C C . PHE A 1 297 ? 1.462 -15.698 -6.584 1.00 98.06 297 PHE A C 1
ATOM 2251 O O . PHE A 1 297 ? 2.512 -16.101 -6.091 1.00 98.06 297 PHE A O 1
ATOM 2258 N N . GLU A 1 298 ? 1.378 -14.530 -7.227 1.00 97.81 298 GLU A N 1
ATOM 2259 C CA . GLU A 1 298 ? 2.464 -13.553 -7.218 1.00 97.81 298 GLU A CA 1
ATOM 2260 C C . GLU A 1 298 ? 2.507 -12.831 -5.870 1.00 97.81 298 GLU A C 1
ATOM 2262 O O . GLU A 1 298 ? 1.466 -12.449 -5.314 1.00 97.81 298 GLU A O 1
ATOM 2267 N N . LYS A 1 299 ? 3.719 -12.601 -5.354 1.00 97.50 299 LYS A N 1
ATOM 2268 C CA . LYS A 1 299 ? 3.912 -11.861 -4.104 1.00 97.50 299 LYS A CA 1
ATOM 2269 C C . LYS A 1 299 ? 3.357 -10.433 -4.263 1.00 97.50 299 LYS A C 1
ATOM 2271 O O . LYS A 1 299 ? 3.795 -9.719 -5.163 1.00 97.50 299 LYS A O 1
ATOM 2276 N N . PRO A 1 300 ? 2.447 -9.979 -3.382 1.00 98.56 300 PRO A N 1
ATOM 2277 C CA . PRO A 1 300 ? 2.089 -8.569 -3.294 1.00 98.56 300 PRO A CA 1
ATOM 2278 C C . PRO A 1 300 ? 3.319 -7.720 -2.964 1.00 98.56 300 PRO A C 1
ATOM 2280 O O . PRO A 1 300 ? 3.988 -7.990 -1.969 1.00 98.56 300 PRO A O 1
ATOM 2283 N N . LEU A 1 301 ? 3.603 -6.689 -3.766 1.00 98.88 301 LEU A N 1
ATOM 2284 C CA . LEU A 1 301 ? 4.688 -5.731 -3.489 1.00 98.88 301 LEU A CA 1
ATOM 2285 C C . LEU A 1 301 ? 4.164 -4.390 -2.956 1.00 98.88 301 LEU A C 1
ATOM 2287 O O . LEU A 1 301 ? 4.867 -3.386 -2.978 1.00 98.88 301 LEU A O 1
ATOM 2291 N N . LEU A 1 302 ? 2.920 -4.404 -2.473 1.00 98.88 302 LEU A N 1
ATOM 2292 C CA . LEU A 1 302 ? 2.286 -3.387 -1.646 1.00 98.88 302 LEU A CA 1
ATOM 2293 C C . LEU A 1 302 ? 1.546 -4.123 -0.522 1.00 98.88 302 LEU A C 1
ATOM 2295 O O . LEU A 1 302 ? 0.599 -4.867 -0.790 1.00 98.88 302 LEU A O 1
ATOM 2299 N N . GLU A 1 303 ? 1.978 -3.938 0.719 1.00 98.75 303 GLU A N 1
ATOM 2300 C CA . GLU A 1 303 ? 1.436 -4.628 1.889 1.00 98.75 303 GLU A CA 1
ATOM 2301 C C . GLU A 1 303 ? 1.293 -3.676 3.082 1.00 98.75 303 GLU A C 1
ATOM 2303 O O . GLU A 1 303 ? 2.043 -2.719 3.219 1.00 98.75 303 GLU A O 1
ATOM 2308 N N . PHE A 1 304 ? 0.271 -3.904 3.911 1.00 98.69 304 PHE A N 1
ATOM 2309 C CA . PHE A 1 304 ? 0.120 -3.292 5.243 1.00 98.69 304 PHE A CA 1
ATOM 2310 C C . PHE A 1 304 ? 0.145 -1.752 5.299 1.00 98.69 304 PHE A C 1
ATOM 2312 O O . PHE A 1 304 ? 0.520 -1.161 6.305 1.00 98.69 304 PHE A O 1
ATOM 2319 N N . SER A 1 305 ? -0.312 -1.091 4.231 1.00 98.56 305 SER A N 1
ATOM 2320 C CA . SER A 1 305 ? -0.417 0.375 4.172 1.00 98.56 305 SER A CA 1
ATOM 2321 C C . SER A 1 305 ? -1.257 0.992 5.299 1.00 98.56 305 SER A C 1
ATOM 2323 O O . SER A 1 305 ? -2.189 0.375 5.820 1.00 98.56 305 SER A O 1
ATOM 2325 N N . GLY A 1 306 ? -1.024 2.279 5.571 1.00 97.94 306 GLY A N 1
ATOM 2326 C CA . GLY A 1 306 ? -1.834 3.090 6.487 1.00 97.94 306 GLY A CA 1
ATOM 2327 C C . GLY A 1 306 ? -3.234 3.465 5.969 1.00 97.94 306 GLY A C 1
ATOM 2328 O O . GLY A 1 306 ? -3.887 4.325 6.558 1.00 97.94 306 GLY A O 1
ATOM 2329 N N . SER A 1 307 ? -3.705 2.870 4.867 1.00 98.31 307 SER A N 1
ATOM 2330 C CA . SER A 1 307 ? -5.028 3.162 4.301 1.00 98.31 307 SER A CA 1
ATOM 2331 C C . SER A 1 307 ? -6.175 2.686 5.203 1.00 98.31 307 SER A C 1
ATOM 2333 O O . SER A 1 307 ? -6.009 1.823 6.070 1.00 98.31 307 SER A O 1
ATOM 2335 N N . CYS A 1 308 ? -7.373 3.238 4.989 1.00 98.25 308 CYS A N 1
ATOM 2336 C CA . CYS A 1 308 ? -8.570 2.871 5.745 1.00 98.25 308 CYS A CA 1
ATOM 2337 C C . CYS A 1 308 ? -8.926 1.381 5.594 1.00 98.25 308 CYS A C 1
ATOM 2339 O O . CYS A 1 308 ? -8.699 0.773 4.546 1.00 98.25 308 CYS A O 1
ATOM 2341 N N . ALA A 1 309 ? -9.578 0.801 6.606 1.00 97.50 309 ALA A N 1
ATOM 2342 C CA . ALA A 1 309 ? -10.163 -0.534 6.502 1.00 97.50 309 ALA A CA 1
ATOM 2343 C C . ALA A 1 309 ? -11.165 -0.584 5.330 1.00 97.50 309 ALA A C 1
ATOM 2345 O O . ALA A 1 309 ? -12.152 0.148 5.329 1.00 97.50 309 ALA A O 1
ATOM 2346 N N . GLY A 1 310 ? -10.902 -1.436 4.335 1.00 97.00 310 GLY A N 1
ATOM 2347 C CA . GLY A 1 310 ? -11.743 -1.561 3.137 1.00 97.00 310 GLY A CA 1
ATOM 2348 C C . GLY A 1 310 ? -11.407 -0.587 2.000 1.00 97.00 310 GLY A C 1
ATOM 2349 O O . GLY A 1 310 ? -12.193 -0.466 1.064 1.00 97.00 310 GLY A O 1
ATOM 2350 N N . CYS A 1 311 ? -10.267 0.113 2.059 1.00 98.12 311 CYS A N 1
ATOM 2351 C CA . CYS A 1 311 ? -9.828 1.023 0.998 1.00 98.12 311 CYS A CA 1
ATOM 2352 C C . CYS A 1 311 ? -9.606 0.290 -0.336 1.00 98.12 311 CYS A C 1
ATOM 2354 O O . CYS A 1 311 ? -8.706 -0.532 -0.458 1.00 98.12 311 CYS A O 1
ATOM 2356 N N . MET A 1 312 ? -10.378 0.603 -1.375 1.00 96.56 312 MET A N 1
ATOM 2357 C CA . MET A 1 312 ? -10.223 -0.093 -2.658 1.00 96.56 312 MET A CA 1
ATOM 2358 C C . MET A 1 312 ? -9.045 0.411 -3.497 1.00 96.56 312 MET A C 1
ATOM 2360 O O . MET A 1 312 ? -8.554 -0.357 -4.320 1.00 96.56 312 MET A O 1
ATOM 2364 N N . GLU A 1 313 ? -8.524 1.623 -3.256 1.00 98.81 313 GLU A N 1
ATOM 2365 C CA . GLU A 1 313 ? -7.334 2.135 -3.962 1.00 98.81 313 GLU A CA 1
ATOM 2366 C C . GLU A 1 313 ? -6.161 1.151 -3.859 1.00 98.81 313 GLU A C 1
ATOM 2368 O O . GLU A 1 313 ? -5.561 0.756 -4.860 1.00 98.81 313 GLU A O 1
ATOM 2373 N N . THR A 1 314 ? -5.887 0.669 -2.648 1.00 98.56 314 THR A N 1
ATOM 2374 C CA . THR A 1 314 ? -4.775 -0.245 -2.388 1.00 98.56 314 THR A CA 1
ATOM 2375 C C . THR A 1 314 ? -5.031 -1.650 -2.913 1.00 98.56 314 THR A C 1
ATOM 2377 O O . THR A 1 314 ? -4.079 -2.329 -3.284 1.00 98.56 314 THR A O 1
ATOM 2380 N N . SER A 1 315 ? -6.293 -2.085 -3.023 1.00 98.38 315 SER A N 1
ATOM 2381 C CA . SER A 1 315 ? -6.628 -3.366 -3.663 1.00 98.38 315 SER A CA 1
ATOM 2382 C C . SER A 1 315 ? -6.226 -3.361 -5.137 1.00 98.38 315 SER A C 1
ATOM 2384 O O . SER A 1 315 ? -5.586 -4.307 -5.599 1.00 98.38 315 SER A O 1
ATOM 2386 N N . TYR A 1 316 ? -6.524 -2.270 -5.854 1.00 98.81 316 TYR A N 1
ATOM 2387 C CA . TYR A 1 316 ? -6.063 -2.088 -7.230 1.00 98.81 316 TYR A CA 1
ATOM 2388 C C . TYR A 1 316 ? -4.537 -2.015 -7.295 1.00 98.81 316 TYR A C 1
ATOM 2390 O O . TYR A 1 316 ? -3.924 -2.838 -7.973 1.00 98.81 316 TYR A O 1
ATOM 2398 N N . ALA A 1 317 ? -3.916 -1.099 -6.543 1.00 98.81 317 ALA A N 1
ATOM 2399 C CA . ALA A 1 317 ? -2.467 -0.904 -6.567 1.00 98.81 317 ALA A CA 1
ATOM 2400 C C . ALA A 1 317 ? -1.703 -2.206 -6.259 1.00 98.81 317 ALA A C 1
ATOM 2402 O O . ALA A 1 317 ? -0.769 -2.556 -6.976 1.00 98.81 317 ALA A O 1
ATOM 2403 N N . LYS A 1 318 ? -2.152 -2.988 -5.268 1.00 98.81 318 LYS A N 1
ATOM 2404 C CA . LYS A 1 318 ? -1.598 -4.307 -4.926 1.00 98.81 318 LYS A CA 1
ATOM 2405 C C . LYS A 1 318 ? -1.604 -5.265 -6.116 1.00 98.81 318 LYS A C 1
ATOM 2407 O O . LYS A 1 318 ? -0.605 -5.927 -6.366 1.00 98.81 318 LYS A O 1
ATOM 2412 N N . VAL A 1 319 ? -2.713 -5.362 -6.848 1.00 98.75 319 VAL A N 1
ATOM 2413 C CA . VAL A 1 319 ? -2.790 -6.248 -8.020 1.00 98.75 319 VAL A CA 1
ATOM 2414 C C . VAL A 1 319 ? -1.871 -5.752 -9.136 1.00 98.75 319 VAL A C 1
ATOM 2416 O O . VAL A 1 319 ? -1.187 -6.561 -9.760 1.00 98.75 319 VAL A O 1
ATOM 2419 N N . VAL A 1 320 ? -1.774 -4.438 -9.350 1.00 98.75 320 VAL A N 1
ATOM 2420 C CA . VAL A 1 320 ? -0.825 -3.875 -10.324 1.00 98.75 320 VAL A CA 1
ATOM 2421 C C . VAL A 1 320 ? 0.620 -4.247 -9.947 1.00 98.75 320 VAL A C 1
ATOM 2423 O O . VAL A 1 320 ? 1.388 -4.675 -10.814 1.00 98.75 320 VAL A O 1
ATOM 2426 N N . THR A 1 321 ? 0.990 -4.190 -8.660 1.00 98.81 321 THR A N 1
ATOM 2427 C CA . THR A 1 321 ? 2.335 -4.612 -8.229 1.00 98.81 321 THR A CA 1
ATOM 2428 C C . THR A 1 321 ? 2.571 -6.120 -8.360 1.00 98.81 321 THR A C 1
ATOM 2430 O O . THR A 1 321 ? 3.684 -6.525 -8.681 1.00 98.81 321 THR A O 1
ATOM 2433 N N . GLN A 1 322 ? 1.544 -6.958 -8.211 1.00 98.62 322 GLN A N 1
ATOM 2434 C CA . GLN A 1 322 ? 1.646 -8.402 -8.470 1.00 98.62 322 GLN A CA 1
ATOM 2435 C C . GLN A 1 322 ? 1.948 -8.718 -9.943 1.00 98.62 322 GLN A C 1
ATOM 2437 O O . GLN A 1 322 ? 2.611 -9.706 -10.244 1.00 98.62 322 GLN A O 1
ATOM 2442 N N . LEU A 1 323 ? 1.486 -7.881 -10.876 1.00 98.00 323 LEU A N 1
ATOM 2443 C CA . LEU A 1 323 ? 1.691 -8.098 -12.310 1.00 98.00 323 LEU A CA 1
ATOM 2444 C C . LEU A 1 323 ? 3.010 -7.508 -12.826 1.00 98.00 323 LEU A C 1
ATOM 2446 O O . LEU A 1 323 ? 3.676 -8.130 -13.663 1.00 98.00 323 LEU A O 1
ATOM 2450 N N . PHE A 1 324 ? 3.372 -6.316 -12.340 1.00 98.00 324 PHE A N 1
ATOM 2451 C CA . PHE A 1 324 ? 4.446 -5.495 -12.915 1.00 98.00 324 PHE A CA 1
ATOM 2452 C C . PHE A 1 324 ? 5.471 -4.988 -11.895 1.00 98.00 324 PHE A C 1
ATOM 2454 O O . PHE A 1 324 ? 6.481 -4.412 -12.296 1.00 98.00 324 PHE A O 1
ATOM 2461 N N . GLY A 1 325 ? 5.240 -5.199 -10.596 1.00 97.88 325 GLY A N 1
ATOM 2462 C CA . GLY A 1 325 ? 5.996 -4.567 -9.513 1.00 97.88 325 GLY A CA 1
ATOM 2463 C C . GLY A 1 325 ? 7.487 -4.897 -9.504 1.00 97.88 325 GLY A C 1
ATOM 2464 O O . GLY A 1 325 ? 8.287 -4.078 -9.078 1.00 97.88 325 GLY A O 1
ATOM 2465 N N . ASP A 1 326 ? 7.877 -6.043 -10.056 1.00 96.19 326 ASP A N 1
ATOM 2466 C CA . ASP A 1 326 ? 9.279 -6.436 -10.218 1.00 96.19 326 ASP A CA 1
ATOM 2467 C C . ASP A 1 326 ? 10.103 -5.441 -11.072 1.00 96.19 326 ASP A C 1
ATOM 2469 O O . ASP A 1 326 ? 11.299 -5.267 -10.842 1.00 96.19 326 ASP A O 1
ATOM 2473 N N . ARG A 1 327 ? 9.473 -4.753 -12.034 1.00 97.62 327 ARG A N 1
ATOM 2474 C CA . ARG A 1 327 ? 10.124 -3.799 -12.958 1.00 97.62 327 ARG A CA 1
ATOM 2475 C C . ARG A 1 327 ? 9.442 -2.426 -12.986 1.00 97.62 327 ARG A C 1
ATOM 2477 O O . ARG A 1 327 ? 9.620 -1.668 -13.938 1.00 97.62 327 ARG A O 1
ATOM 2484 N N . MET A 1 328 ? 8.629 -2.131 -11.979 1.00 98.06 328 MET A N 1
ATOM 2485 C CA . MET A 1 328 ? 7.786 -0.940 -11.918 1.00 98.06 328 MET A CA 1
ATOM 2486 C C . MET A 1 328 ? 8.543 0.276 -11.381 1.00 98.06 328 MET A C 1
ATOM 2488 O O . MET A 1 328 ? 9.298 0.166 -10.417 1.00 98.06 328 MET A O 1
ATOM 2492 N N . MET A 1 329 ? 8.263 1.441 -11.961 1.00 98.69 329 MET A N 1
ATOM 2493 C CA . MET A 1 329 ? 8.605 2.747 -11.403 1.00 98.69 329 MET A CA 1
ATOM 2494 C C . MET A 1 329 ? 7.323 3.560 -11.227 1.00 98.69 329 MET A C 1
ATOM 2496 O O . MET A 1 329 ? 6.547 3.678 -12.173 1.00 98.69 329 MET A O 1
ATOM 2500 N N . ILE A 1 330 ? 7.089 4.085 -10.026 1.00 98.88 330 ILE A N 1
ATOM 2501 C CA . ILE A 1 330 ? 5.876 4.813 -9.650 1.00 98.88 330 ILE A CA 1
ATOM 2502 C C . ILE A 1 330 ? 6.214 6.289 -9.429 1.00 98.88 330 ILE A C 1
ATOM 2504 O O . ILE A 1 330 ? 6.927 6.631 -8.485 1.00 98.88 330 ILE A O 1
ATOM 2508 N N . ALA A 1 331 ? 5.622 7.148 -10.254 1.00 98.88 331 ALA A N 1
ATOM 2509 C CA . ALA A 1 331 ? 5.383 8.550 -9.941 1.00 98.88 331 ALA A CA 1
ATOM 2510 C C . ALA A 1 331 ? 3.993 8.662 -9.302 1.00 98.88 331 ALA A C 1
ATOM 2512 O O . ALA A 1 331 ? 2.985 8.284 -9.907 1.00 98.88 331 ALA A O 1
ATOM 2513 N N . ASN A 1 332 ? 3.922 9.122 -8.056 1.00 98.88 332 ASN A N 1
ATOM 2514 C CA . ASN A 1 332 ? 2.669 9.210 -7.319 1.00 98.88 332 ASN A CA 1
ATOM 2515 C C . ASN A 1 332 ? 2.302 10.668 -7.028 1.00 98.88 332 ASN A C 1
ATOM 2517 O O . ASN A 1 332 ? 3.051 11.378 -6.361 1.00 98.88 332 ASN A O 1
ATOM 2521 N N . ALA A 1 333 ? 1.113 11.099 -7.443 1.00 98.88 333 ALA A N 1
ATOM 2522 C CA . ALA A 1 333 ? 0.577 12.414 -7.113 1.00 98.88 333 ALA A CA 1
ATOM 2523 C C . ALA A 1 333 ? 0.263 12.504 -5.619 1.00 98.88 333 ALA A C 1
ATOM 2525 O O . ALA A 1 333 ? -0.108 11.509 -4.988 1.00 98.88 333 ALA A O 1
ATOM 2526 N N . THR A 1 334 ? 0.341 13.705 -5.056 1.00 98.88 334 THR A N 1
ATOM 2527 C CA . THR A 1 334 ? -0.063 13.924 -3.664 1.00 98.88 334 THR A CA 1
ATOM 2528 C C . THR A 1 334 ? -1.563 13.663 -3.479 1.00 98.88 334 THR A C 1
ATOM 2530 O O . THR A 1 334 ? -2.398 14.160 -4.232 1.00 98.88 334 THR A O 1
ATOM 2533 N N . GLY A 1 335 ? -1.931 12.883 -2.465 1.00 98.62 335 GLY A N 1
ATOM 2534 C CA . GLY A 1 335 ? -3.318 12.490 -2.200 1.00 98.62 335 GLY A CA 1
ATOM 2535 C C . GLY A 1 335 ? -3.383 11.286 -1.268 1.00 98.62 335 GLY A C 1
ATOM 2536 O O . GLY A 1 335 ? -2.385 10.949 -0.641 1.00 98.62 335 GLY A O 1
ATOM 2537 N N . CYS A 1 336 ? -4.531 10.601 -1.187 1.00 98.75 336 CYS A N 1
ATOM 2538 C CA . CYS A 1 336 ? -4.625 9.378 -0.379 1.00 98.75 336 CYS A CA 1
ATOM 2539 C C . CYS A 1 336 ? -3.522 8.383 -0.759 1.00 98.75 336 CYS A C 1
ATOM 2541 O O . CYS A 1 336 ? -2.858 7.875 0.139 1.00 98.75 336 CYS A O 1
ATOM 2543 N N . SER A 1 337 ? -3.254 8.212 -2.059 1.00 98.69 337 SER A N 1
ATOM 2544 C CA . SER A 1 337 ? -2.215 7.311 -2.560 1.00 98.69 337 SER A CA 1
ATOM 2545 C C . SER A 1 337 ? -0.793 7.633 -2.121 1.00 98.69 337 SER A C 1
ATOM 2547 O O . SER A 1 337 ? -0.022 6.704 -1.898 1.00 98.69 337 SER A O 1
ATOM 2549 N N . S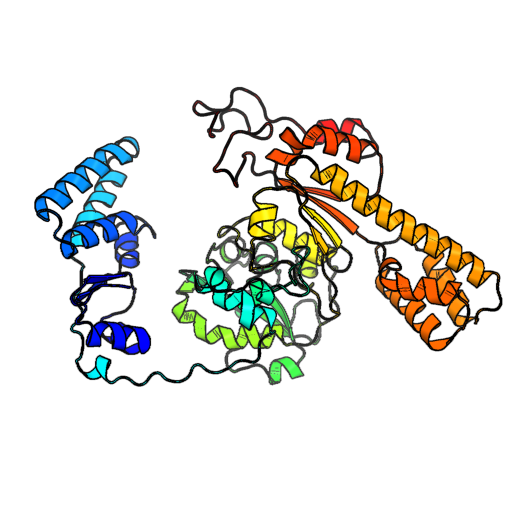ER A 1 338 ? -0.443 8.905 -1.911 1.00 98.69 338 SER A N 1
ATOM 2550 C CA . SER A 1 338 ? 0.852 9.242 -1.313 1.00 98.69 338 SER A CA 1
ATOM 2551 C C . SER A 1 338 ? 0.847 9.080 0.205 1.00 98.69 338 SER A C 1
ATOM 2553 O O . SER A 1 338 ? 1.823 8.593 0.767 1.00 98.69 338 SER A O 1
ATOM 2555 N N . ILE A 1 339 ? -0.267 9.396 0.874 1.00 98.75 339 ILE A N 1
ATOM 2556 C CA . ILE A 1 339 ? -0.375 9.271 2.332 1.00 98.75 339 ILE A CA 1
ATOM 2557 C C . ILE A 1 339 ? -0.307 7.810 2.768 1.00 98.75 339 ILE A C 1
ATOM 2559 O O . ILE A 1 339 ? 0.534 7.461 3.595 1.00 98.75 339 ILE A O 1
ATOM 2563 N N . TRP A 1 340 ? -1.134 6.922 2.212 1.00 98.62 340 TRP A N 1
ATOM 2564 C CA . TRP A 1 340 ? -1.014 5.507 2.556 1.00 98.62 340 TRP A CA 1
ATOM 2565 C C . TRP A 1 340 ? 0.226 4.859 1.940 1.00 98.62 340 TRP A C 1
ATOM 2567 O O . TRP A 1 340 ? 0.631 3.816 2.440 1.00 98.62 340 TRP A O 1
ATOM 2577 N N . GLY A 1 341 ? 0.805 5.452 0.887 1.00 98.19 341 GLY A N 1
ATOM 2578 C CA . GLY A 1 341 ? 1.934 4.917 0.125 1.00 98.19 341 GLY A CA 1
ATOM 2579 C C . GLY A 1 341 ? 3.324 5.246 0.672 1.00 98.19 341 GLY A C 1
ATOM 2580 O O . GLY A 1 341 ? 4.244 4.492 0.374 1.00 98.19 341 GLY A O 1
ATOM 2581 N N . ALA A 1 342 ? 3.493 6.327 1.445 1.00 97.38 342 ALA A N 1
ATOM 2582 C CA . ALA A 1 342 ? 4.807 6.747 1.952 1.00 97.38 342 ALA A CA 1
ATOM 2583 C C . ALA A 1 342 ? 4.760 7.709 3.163 1.00 97.38 342 ALA A C 1
ATOM 2585 O O . ALA A 1 342 ? 5.589 8.612 3.275 1.00 97.38 342 ALA A O 1
ATOM 2586 N N . SER A 1 343 ? 3.807 7.553 4.089 1.00 98.12 343 SER A N 1
ATOM 2587 C CA . SER A 1 343 ? 3.860 8.309 5.353 1.00 98.12 343 SER A CA 1
ATOM 2588 C C . SER A 1 343 ? 4.952 7.750 6.264 1.00 98.12 343 SER A C 1
ATOM 2590 O O . SER A 1 343 ? 4.784 6.687 6.863 1.00 98.12 343 SER A O 1
ATOM 2592 N N . ALA A 1 344 ? 6.067 8.475 6.380 1.00 97.12 344 ALA A N 1
ATOM 2593 C CA . ALA A 1 344 ? 7.175 8.093 7.247 1.00 97.12 344 ALA A CA 1
ATOM 2594 C C . ALA A 1 344 ? 6.698 7.823 8.694 1.00 97.12 344 ALA A C 1
ATOM 2596 O O . ALA A 1 344 ? 5.871 8.575 9.218 1.00 97.12 344 ALA A O 1
ATOM 2597 N N . PRO A 1 345 ? 7.216 6.774 9.357 1.00 96.62 345 PRO A N 1
ATOM 2598 C CA . PRO A 1 345 ? 8.350 5.940 8.939 1.00 96.62 345 PRO A CA 1
ATOM 2599 C C . PRO A 1 345 ? 7.964 4.662 8.167 1.00 96.62 345 PRO A C 1
ATOM 2601 O O . PRO A 1 345 ? 8.840 3.855 7.840 1.00 96.62 345 PRO A O 1
ATOM 2604 N N . ALA A 1 346 ? 6.671 4.442 7.915 1.00 96.69 346 ALA A N 1
ATOM 2605 C CA . ALA A 1 346 ? 6.148 3.193 7.375 1.00 96.69 346 ALA A CA 1
ATOM 2606 C C . ALA A 1 346 ? 6.035 3.231 5.841 1.00 96.69 346 ALA A C 1
ATOM 2608 O O . ALA A 1 346 ? 5.245 3.983 5.271 1.00 96.69 346 ALA A O 1
ATOM 2609 N N . THR A 1 347 ? 6.790 2.367 5.164 1.00 97.56 347 THR A N 1
ATOM 2610 C CA . THR A 1 347 ? 6.747 2.167 3.715 1.00 97.56 347 THR A CA 1
ATOM 2611 C C . THR A 1 347 ? 6.050 0.829 3.401 1.00 97.56 347 THR A C 1
ATOM 2613 O O . THR A 1 347 ? 6.485 -0.238 3.855 1.00 97.56 347 THR A O 1
ATOM 2616 N N . PRO A 1 348 ? 4.913 0.843 2.679 1.00 98.62 348 PRO A N 1
ATOM 2617 C CA . PRO A 1 348 ? 4.142 -0.356 2.347 1.00 98.62 348 PRO A CA 1
ATOM 2618 C C . PRO A 1 348 ? 4.596 -1.055 1.067 1.00 98.62 348 PRO A C 1
ATOM 2620 O O . PRO A 1 348 ? 4.294 -2.232 0.866 1.00 98.62 348 PRO A O 1
ATOM 2623 N N . TYR A 1 349 ? 5.291 -0.347 0.178 1.00 98.81 349 TYR A N 1
ATOM 2624 C CA . TYR A 1 349 ? 5.910 -0.968 -0.982 1.00 98.81 349 TYR A CA 1
ATOM 2625 C C . TYR A 1 349 ? 7.090 -1.819 -0.515 1.00 98.81 349 TYR A C 1
ATOM 2627 O O . TYR A 1 349 ? 7.817 -1.431 0.392 1.00 98.81 349 TYR A O 1
ATOM 2635 N N . THR A 1 350 ? 7.240 -3.015 -1.077 1.00 98.62 350 THR A N 1
ATOM 2636 C CA . THR A 1 350 ? 8.226 -4.013 -0.632 1.00 98.62 350 THR A CA 1
ATOM 2637 C C . THR A 1 350 ? 8.897 -4.675 -1.834 1.00 98.62 350 THR A C 1
ATOM 2639 O O . THR A 1 350 ? 8.556 -4.406 -2.987 1.00 98.62 350 THR A O 1
ATOM 2642 N N . VAL A 1 351 ? 9.855 -5.560 -1.576 1.00 98.25 351 VAL A N 1
ATOM 2643 C CA . VAL A 1 351 ? 10.616 -6.275 -2.607 1.00 98.25 351 VAL A CA 1
ATOM 2644 C C . VAL A 1 351 ? 10.232 -7.748 -2.685 1.00 98.25 351 VAL A C 1
ATOM 2646 O O . VAL A 1 351 ? 9.758 -8.358 -1.723 1.00 98.25 351 VAL A O 1
ATOM 2649 N N . ASN A 1 352 ? 10.433 -8.353 -3.850 1.00 96.88 352 ASN A N 1
ATOM 2650 C CA . ASN A 1 352 ? 10.312 -9.788 -4.043 1.00 96.88 352 ASN A CA 1
ATOM 2651 C C . ASN A 1 352 ? 11.506 -10.543 -3.430 1.00 96.88 352 ASN A C 1
ATOM 2653 O O . ASN A 1 352 ? 12.417 -9.955 -2.853 1.00 96.88 352 ASN A O 1
ATOM 2657 N N . HIS A 1 353 ? 11.503 -11.871 -3.551 1.00 95.19 353 HIS A N 1
ATOM 2658 C CA . HIS A 1 353 ? 12.563 -12.732 -3.012 1.00 95.19 353 HIS A CA 1
ATOM 2659 C C . HIS A 1 353 ? 13.944 -12.507 -3.663 1.00 95.19 353 HIS A C 1
ATOM 2661 O O . HIS A 1 353 ? 14.942 -12.970 -3.125 1.00 95.19 353 HIS A O 1
ATOM 2667 N N . ARG A 1 354 ? 14.008 -11.802 -4.804 1.00 94.75 354 ARG A N 1
ATOM 2668 C CA . ARG A 1 354 ? 15.249 -11.398 -5.485 1.00 94.75 354 ARG A CA 1
ATOM 2669 C C . ARG A 1 354 ? 15.703 -9.979 -5.109 1.00 94.75 354 ARG A C 1
ATOM 2671 O O . ARG A 1 354 ? 16.690 -9.501 -5.652 1.00 94.75 354 ARG A O 1
ATOM 2678 N N . GLY A 1 355 ? 14.985 -9.292 -4.216 1.00 96.00 355 GLY A N 1
ATOM 2679 C CA . GLY A 1 355 ? 15.281 -7.909 -3.836 1.00 96.00 355 GLY A CA 1
ATOM 2680 C C . GLY A 1 355 ? 14.767 -6.856 -4.825 1.00 96.00 355 GLY A C 1
ATOM 2681 O O . GLY A 1 355 ? 15.180 -5.705 -4.750 1.00 96.00 355 GLY A O 1
ATOM 2682 N N . HIS A 1 356 ? 13.865 -7.214 -5.745 1.00 97.00 356 HIS A N 1
ATOM 2683 C CA . HIS A 1 356 ? 13.300 -6.283 -6.726 1.00 97.00 356 HIS A CA 1
ATOM 2684 C C . HIS A 1 356 ? 11.868 -5.887 -6.366 1.00 97.00 356 HIS A C 1
ATOM 2686 O O . HIS A 1 356 ? 11.049 -6.734 -6.010 1.00 97.00 356 HIS A O 1
ATOM 2692 N N . GLY A 1 357 ? 11.541 -4.607 -6.493 1.00 98.00 357 GLY A N 1
ATOM 2693 C CA . GLY A 1 357 ? 10.193 -4.101 -6.272 1.00 98.00 357 GLY A CA 1
ATOM 2694 C C . GLY A 1 357 ? 9.995 -2.713 -6.867 1.00 98.00 357 GLY A C 1
ATOM 2695 O O . GLY A 1 357 ? 10.918 -2.190 -7.501 1.00 98.00 357 GLY A O 1
ATOM 2696 N N . PRO A 1 358 ? 8.802 -2.123 -6.685 1.00 98.44 358 PRO A N 1
ATOM 2697 C CA . PRO A 1 358 ? 8.503 -0.810 -7.229 1.00 98.44 358 PRO A CA 1
ATOM 2698 C C . PRO A 1 358 ? 9.446 0.249 -6.654 1.00 98.44 358 PRO A C 1
ATOM 2700 O O . PRO A 1 358 ? 9.533 0.400 -5.435 1.00 98.44 358 PRO A O 1
ATOM 2703 N N . SER A 1 359 ? 10.110 1.022 -7.515 1.00 97.88 359 SER A N 1
ATOM 2704 C CA . SER A 1 359 ? 10.664 2.305 -7.076 1.00 97.88 359 SER A CA 1
ATOM 2705 C C . SER A 1 359 ? 9.513 3.298 -6.966 1.00 97.88 359 SER A C 1
ATOM 2707 O O . SER A 1 359 ? 8.705 3.392 -7.889 1.00 97.88 359 SER A O 1
ATOM 2709 N N . TRP A 1 360 ? 9.426 4.041 -5.870 1.00 98.69 360 TRP A N 1
ATOM 2710 C CA . TRP A 1 360 ? 8.310 4.946 -5.614 1.00 98.69 360 TRP A CA 1
ATOM 2711 C C . TRP A 1 360 ? 8.825 6.344 -5.299 1.00 98.69 360 TRP A C 1
ATOM 2713 O O . TRP A 1 360 ? 9.753 6.486 -4.505 1.00 98.69 360 TRP A O 1
ATOM 2723 N N . ALA A 1 361 ? 8.210 7.361 -5.897 1.00 98.56 361 ALA A N 1
ATOM 2724 C CA . ALA A 1 361 ? 8.459 8.753 -5.555 1.00 98.56 361 ALA A CA 1
ATOM 2725 C C . ALA A 1 361 ? 7.179 9.592 -5.677 1.00 98.56 361 ALA A C 1
ATOM 2727 O O . ALA A 1 361 ? 6.346 9.372 -6.560 1.00 98.56 361 ALA A O 1
ATOM 2728 N N . ASN A 1 362 ? 7.057 10.594 -4.811 1.00 98.69 362 ASN A N 1
ATOM 2729 C CA . ASN A 1 362 ? 6.047 11.645 -4.877 1.00 98.69 362 ASN A CA 1
ATOM 2730 C C . ASN A 1 362 ? 6.768 12.984 -5.034 1.00 98.69 362 ASN A C 1
ATOM 2732 O O . ASN A 1 362 ? 7.538 13.356 -4.155 1.00 98.69 362 ASN A O 1
ATOM 2736 N N . SER A 1 363 ? 6.532 13.667 -6.158 1.00 98.62 363 SER A N 1
ATOM 2737 C CA . SER A 1 363 ? 6.991 15.044 -6.368 1.00 98.62 363 SER A CA 1
ATOM 2738 C C . SER A 1 363 ? 5.984 16.002 -5.728 1.00 98.62 363 SER A C 1
ATOM 2740 O O . SER A 1 363 ? 6.060 16.262 -4.528 1.00 98.62 363 SER A O 1
ATOM 2742 N N . LEU A 1 364 ? 4.981 16.464 -6.481 1.00 98.75 364 LEU A N 1
ATOM 2743 C CA . LEU A 1 364 ? 3.940 17.361 -5.988 1.00 98.75 364 LEU A CA 1
ATOM 2744 C C . LEU A 1 364 ? 2.535 16.844 -6.340 1.00 98.75 364 LEU A C 1
ATOM 2746 O O . LEU A 1 364 ? 2.326 15.710 -6.786 1.00 98.75 364 LEU A O 1
ATOM 2750 N N . PHE A 1 365 ? 1.524 17.668 -6.061 1.00 98.75 365 PHE A N 1
ATOM 2751 C CA . PHE A 1 365 ? 0.140 17.331 -6.377 1.00 98.75 365 PHE A CA 1
ATOM 2752 C C . PHE A 1 365 ? -0.164 17.563 -7.862 1.00 98.75 365 PHE A C 1
ATOM 2754 O O . PHE A 1 365 ? -0.903 16.803 -8.479 1.00 98.75 365 PHE A O 1
ATOM 2761 N N . GLU A 1 366 ? 0.401 18.620 -8.431 1.00 98.69 366 GLU A N 1
ATOM 2762 C CA . GLU A 1 366 ? 0.077 19.187 -9.735 1.00 98.69 366 GLU A CA 1
ATOM 2763 C C . GLU A 1 366 ? 0.926 18.652 -10.895 1.00 98.69 366 GLU A C 1
ATOM 2765 O O . GLU A 1 366 ? 0.507 18.767 -12.047 1.00 98.69 366 GLU A O 1
ATOM 2770 N N . ASP A 1 367 ? 2.092 18.065 -10.617 1.00 98.56 367 ASP A N 1
ATOM 2771 C CA . ASP A 1 367 ? 3.128 17.776 -11.620 1.00 98.56 367 ASP A CA 1
ATOM 2772 C C . ASP A 1 367 ? 3.327 16.283 -11.915 1.00 98.56 367 ASP A C 1
ATOM 2774 O O . ASP A 1 367 ? 4.195 15.923 -12.705 1.00 98.56 367 ASP A O 1
ATOM 2778 N N . ASN A 1 368 ? 2.539 15.401 -11.296 1.00 98.81 368 ASN A N 1
ATOM 2779 C CA . ASN A 1 368 ? 2.813 13.963 -11.292 1.00 98.81 368 ASN A CA 1
ATOM 2780 C C . ASN A 1 368 ? 2.940 13.332 -12.689 1.00 98.81 368 ASN A C 1
ATOM 2782 O O . ASN A 1 368 ? 3.754 12.432 -12.887 1.00 98.81 368 ASN A O 1
ATOM 2786 N N . ALA A 1 369 ? 2.146 13.795 -13.660 1.00 98.69 369 ALA A N 1
ATOM 2787 C CA . ALA A 1 369 ? 2.237 13.280 -15.022 1.00 98.69 369 ALA A CA 1
ATOM 2788 C C . ALA A 1 369 ? 3.591 13.651 -15.645 1.00 98.69 369 ALA A C 1
ATOM 2790 O O . ALA A 1 369 ? 4.299 12.795 -16.168 1.00 98.69 369 ALA A O 1
ATOM 2791 N N . GLN A 1 370 ? 3.976 14.924 -15.543 1.00 98.75 370 GLN A N 1
ATOM 2792 C CA . GLN A 1 370 ? 5.241 15.438 -16.063 1.00 98.75 370 GLN A CA 1
ATOM 2793 C C . GLN A 1 370 ? 6.435 14.821 -15.331 1.00 98.75 370 GLN A C 1
ATOM 2795 O O . GLN A 1 370 ? 7.440 14.496 -15.956 1.00 98.75 370 GLN A O 1
ATOM 2800 N N . PHE A 1 371 ? 6.309 14.609 -14.020 1.00 98.88 371 PHE A N 1
ATOM 2801 C CA . PHE A 1 371 ? 7.312 13.935 -13.208 1.00 98.88 371 PHE A CA 1
ATOM 2802 C C . PHE A 1 371 ? 7.538 12.495 -13.683 1.00 98.88 371 PHE A C 1
ATOM 2804 O O . PHE A 1 371 ? 8.675 12.099 -13.939 1.00 98.88 371 PHE A O 1
ATOM 2811 N N . GLY A 1 372 ? 6.458 11.733 -13.889 1.00 98.75 372 GLY A N 1
ATOM 2812 C CA . GLY A 1 372 ? 6.541 10.384 -14.448 1.00 98.75 372 GLY A CA 1
ATOM 2813 C C . GLY A 1 372 ? 7.101 10.353 -15.874 1.00 98.75 372 GLY A C 1
ATOM 2814 O O . GLY A 1 372 ? 7.866 9.447 -16.197 1.00 98.75 372 GLY A O 1
ATOM 2815 N N . LEU A 1 373 ? 6.779 11.351 -16.706 1.00 98.81 373 LEU A N 1
ATOM 2816 C CA . LEU A 1 373 ? 7.335 11.475 -18.056 1.00 98.81 373 LEU A CA 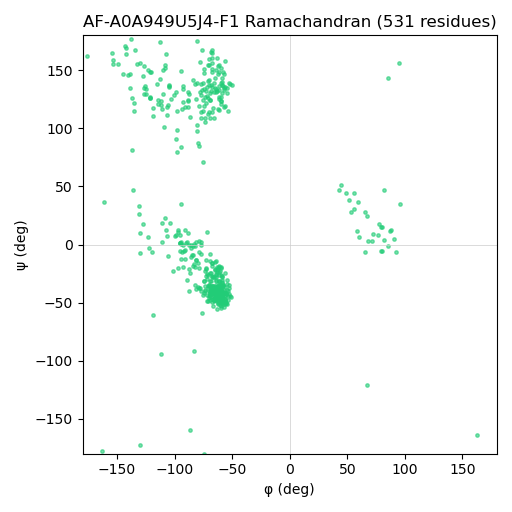1
ATOM 2817 C C . LEU A 1 373 ? 8.842 11.755 -17.995 1.00 98.81 373 LEU A C 1
ATOM 2819 O O . LEU A 1 373 ? 9.613 11.137 -18.719 1.00 98.81 373 LEU A O 1
ATOM 2823 N N . GLY A 1 374 ? 9.287 12.612 -17.074 1.00 98.81 374 GLY A N 1
ATOM 2824 C CA . GLY A 1 374 ? 10.709 12.848 -16.830 1.00 98.81 374 GLY A CA 1
ATOM 2825 C C . GLY A 1 374 ? 11.456 11.575 -16.417 1.00 98.81 374 GLY A C 1
ATOM 2826 O O . GLY A 1 374 ? 12.548 11.316 -16.923 1.00 98.81 374 GLY A O 1
ATOM 2827 N N . MET A 1 375 ? 10.855 10.739 -15.558 1.00 98.62 375 MET A N 1
ATOM 2828 C CA . MET A 1 375 ? 11.421 9.422 -15.227 1.00 98.62 375 MET A CA 1
ATOM 2829 C C . MET A 1 375 ? 11.531 8.518 -16.456 1.00 98.62 375 MET A C 1
ATOM 2831 O O . MET A 1 375 ? 12.540 7.834 -16.609 1.00 98.62 375 MET A O 1
ATOM 2835 N N . PHE A 1 376 ? 10.499 8.492 -17.305 1.00 98.62 376 PHE A N 1
ATOM 2836 C CA . PHE A 1 376 ? 10.488 7.707 -18.541 1.00 98.62 376 PHE A CA 1
ATOM 2837 C C . PHE A 1 376 ? 11.623 8.130 -19.478 1.00 98.62 376 PHE A C 1
ATOM 2839 O O . PHE A 1 376 ? 12.469 7.302 -19.803 1.00 98.62 376 PHE A O 1
ATOM 2846 N N . LEU A 1 377 ? 11.712 9.421 -19.807 1.00 98.69 377 LEU A N 1
ATOM 2847 C CA . LEU A 1 377 ? 12.738 9.960 -20.708 1.00 98.69 377 LEU A CA 1
ATOM 2848 C C . LEU A 1 377 ? 14.159 9.722 -20.174 1.00 98.69 377 LEU A C 1
ATOM 2850 O O . LEU A 1 377 ? 15.079 9.409 -20.928 1.00 98.69 377 LEU A O 1
ATOM 2854 N N . GLY A 1 378 ? 14.350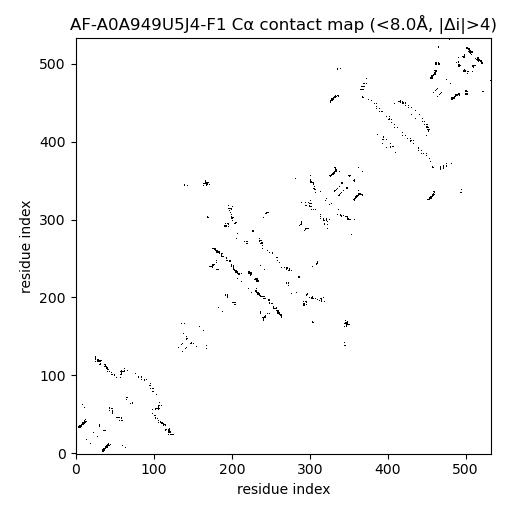 9.828 -18.854 1.00 98.31 378 GLY A N 1
ATOM 2855 C CA . GLY A 1 378 ? 15.631 9.512 -18.220 1.00 98.31 378 GLY A CA 1
ATOM 2856 C C . GLY A 1 378 ? 16.031 8.042 -18.390 1.00 98.31 378 GLY A C 1
ATOM 2857 O O . GLY A 1 378 ? 17.190 7.746 -18.685 1.00 98.31 378 GLY A O 1
ATOM 2858 N N . VAL A 1 379 ? 15.077 7.117 -18.241 1.00 98.25 379 VAL A N 1
ATOM 2859 C CA . VAL A 1 379 ? 15.310 5.684 -18.470 1.00 98.25 379 VAL A CA 1
ATOM 2860 C C . VAL A 1 379 ? 15.554 5.396 -19.947 1.00 98.25 379 VAL A C 1
ATOM 2862 O O . VAL A 1 379 ? 16.488 4.663 -20.261 1.00 98.25 379 VAL A O 1
ATOM 2865 N N . GLU A 1 380 ? 14.758 5.970 -20.844 1.00 98.06 380 GLU A N 1
ATOM 2866 C CA . GLU A 1 380 ? 14.906 5.808 -22.292 1.00 98.06 380 GLU A CA 1
ATOM 2867 C C . GLU A 1 380 ? 16.314 6.204 -22.750 1.00 98.06 380 GLU A C 1
ATOM 2869 O O . GLU A 1 380 ? 17.026 5.385 -23.331 1.00 98.06 380 GLU A O 1
ATOM 2874 N N . GLN A 1 381 ? 16.790 7.385 -22.346 1.00 98.25 381 GLN A N 1
ATOM 2875 C CA . GLN A 1 381 ? 18.132 7.863 -22.679 1.00 98.25 381 GLN A CA 1
ATOM 2876 C C . GLN A 1 381 ? 19.245 6.902 -22.226 1.00 98.25 381 GLN A C 1
ATOM 2878 O O . GLN A 1 381 ? 20.244 6.722 -22.934 1.00 98.25 381 GLN A O 1
ATOM 2883 N N . LEU A 1 382 ? 19.104 6.289 -21.045 1.00 98.00 382 LEU A N 1
ATOM 2884 C CA . LEU A 1 382 ? 20.059 5.297 -20.545 1.00 98.00 382 LEU A CA 1
ATOM 2885 C C . LEU A 1 382 ? 19.997 4.007 -21.366 1.00 98.00 382 LEU A C 1
ATOM 2887 O O . LEU A 1 382 ? 21.039 3.462 -21.733 1.00 98.00 382 LEU A O 1
ATOM 2891 N N . ARG A 1 383 ? 18.795 3.526 -21.692 1.00 98.12 383 ARG A N 1
ATOM 2892 C CA . ARG A 1 383 ? 18.609 2.292 -22.468 1.00 98.12 383 ARG A CA 1
ATOM 2893 C C . ARG A 1 383 ? 19.081 2.437 -23.911 1.00 98.12 383 ARG A C 1
ATOM 2895 O O . ARG A 1 383 ? 19.731 1.520 -24.410 1.00 98.12 383 ARG A O 1
ATOM 2902 N N . ASP A 1 384 ? 18.874 3.592 -24.530 1.00 98.38 384 ASP A N 1
ATOM 2903 C CA . ASP A 1 384 ? 19.405 3.910 -25.858 1.00 98.38 384 ASP A CA 1
ATOM 2904 C C . ASP A 1 384 ? 20.930 3.898 -25.874 1.00 98.38 384 ASP A C 1
ATOM 2906 O O . ASP A 1 384 ? 21.553 3.331 -26.776 1.00 98.38 384 ASP A O 1
ATOM 2910 N N . LYS A 1 385 ? 21.552 4.459 -24.832 1.00 98.31 385 LYS A N 1
ATOM 2911 C CA . LYS A 1 385 ? 23.007 4.411 -24.671 1.00 98.31 385 LYS A CA 1
ATOM 2912 C C . LYS A 1 385 ? 23.511 2.976 -24.546 1.00 98.31 385 LYS A C 1
ATOM 2914 O O . LYS A 1 385 ? 24.468 2.601 -25.223 1.00 98.31 385 LYS A O 1
ATOM 2919 N N . LEU A 1 386 ? 22.837 2.149 -23.748 1.00 98.44 386 LEU A N 1
ATOM 2920 C CA . LEU A 1 386 ? 23.165 0.727 -23.632 1.00 98.44 386 LEU A CA 1
ATOM 2921 C C . LEU A 1 386 ? 23.001 -0.012 -24.960 1.00 98.44 386 LEU A C 1
ATOM 2923 O O . LEU A 1 386 ? 23.842 -0.843 -25.299 1.00 98.44 386 LEU A O 1
ATOM 2927 N N . ALA A 1 387 ? 21.971 0.317 -25.739 1.00 98.56 387 ALA A N 1
ATOM 2928 C CA . ALA A 1 387 ? 21.761 -0.257 -27.060 1.00 98.56 387 ALA A CA 1
ATOM 2929 C C . ALA A 1 387 ? 22.874 0.125 -28.047 1.00 98.56 387 ALA A C 1
ATOM 2931 O O . ALA A 1 387 ? 23.330 -0.729 -28.811 1.00 98.56 387 ALA A O 1
ATOM 2932 N N . MET A 1 388 ? 23.346 1.375 -28.021 1.00 98.56 388 MET A N 1
ATOM 2933 C CA . MET A 1 388 ? 24.499 1.814 -28.817 1.00 98.56 388 MET A CA 1
ATOM 2934 C C . MET A 1 388 ? 25.770 1.057 -28.419 1.00 98.56 388 MET A C 1
ATOM 2936 O O . MET A 1 388 ? 26.407 0.443 -29.277 1.00 98.56 388 MET A O 1
ATOM 2940 N N . ASN A 1 389 ? 26.072 0.995 -27.120 1.00 98.31 389 ASN A N 1
ATOM 2941 C CA . ASN A 1 389 ? 27.231 0.264 -26.606 1.00 98.31 389 ASN A CA 1
ATOM 2942 C C . ASN A 1 389 ? 27.171 -1.227 -26.975 1.00 98.31 389 ASN A C 1
ATOM 2944 O O . ASN A 1 389 ? 28.164 -1.800 -27.420 1.00 98.31 389 ASN A O 1
ATOM 2948 N N . ALA A 1 390 ? 26.002 -1.862 -26.848 1.00 98.12 390 ALA A N 1
ATOM 2949 C CA . ALA A 1 390 ? 25.810 -3.263 -27.209 1.00 98.12 390 ALA A CA 1
ATOM 2950 C C . ALA A 1 390 ? 26.082 -3.514 -28.702 1.00 98.12 390 ALA A C 1
ATOM 2952 O O . ALA A 1 390 ? 26.769 -4.477 -29.042 1.00 98.12 390 ALA A O 1
ATOM 2953 N N . LYS A 1 391 ? 25.610 -2.632 -29.595 1.00 98.50 391 LYS A N 1
ATOM 2954 C CA . LYS A 1 391 ? 25.875 -2.720 -31.045 1.00 98.50 391 LYS A CA 1
ATOM 2955 C C . LYS A 1 391 ? 27.368 -2.609 -31.366 1.00 98.50 391 LYS A C 1
ATOM 2957 O O . LYS A 1 391 ? 27.866 -3.362 -32.203 1.00 98.50 391 LYS A O 1
ATOM 2962 N N . GLU A 1 392 ? 28.096 -1.727 -30.685 1.00 98.00 392 GLU A N 1
ATOM 2963 C CA . GLU A 1 392 ? 29.551 -1.611 -30.849 1.00 98.00 392 GLU A CA 1
ATOM 2964 C C . GLU A 1 392 ? 30.293 -2.858 -30.344 1.00 98.00 392 GLU A C 1
ATOM 2966 O O . GLU A 1 392 ? 31.180 -3.377 -31.027 1.00 98.00 392 GLU A O 1
ATOM 2971 N N . VAL A 1 393 ? 29.888 -3.408 -29.195 1.00 96.94 393 VAL A N 1
ATOM 2972 C CA . VAL A 1 393 ? 30.453 -4.659 -28.658 1.00 96.94 393 VAL A CA 1
ATOM 2973 C C . VAL A 1 393 ? 30.206 -5.837 -29.611 1.00 96.94 393 VAL A C 1
ATOM 2975 O O . VAL A 1 393 ? 31.107 -6.653 -29.831 1.00 96.94 393 VAL A O 1
ATOM 2978 N N . LEU A 1 394 ? 29.024 -5.909 -30.234 1.00 96.75 394 LEU A N 1
ATOM 2979 C CA . LEU A 1 394 ? 28.693 -6.922 -31.243 1.00 96.75 394 LEU A CA 1
ATOM 2980 C C . LEU A 1 394 ? 29.588 -6.837 -32.487 1.00 96.75 394 LEU A C 1
ATOM 2982 O O . LEU A 1 394 ? 30.011 -7.877 -33.009 1.00 96.75 394 LEU A O 1
ATOM 2986 N N . ALA A 1 395 ? 29.911 -5.621 -32.934 1.00 96.00 395 ALA A N 1
ATOM 2987 C CA . ALA A 1 395 ? 30.802 -5.377 -34.067 1.00 96.00 395 ALA A CA 1
ATOM 2988 C C . ALA A 1 395 ? 32.285 -5.669 -33.750 1.00 96.00 395 ALA A C 1
ATOM 2990 O O . ALA A 1 395 ? 33.072 -5.903 -34.667 1.00 96.00 395 ALA A O 1
ATOM 2991 N N . GLY A 1 396 ? 32.664 -5.677 -32.468 1.00 92.00 396 GLY A N 1
ATOM 2992 C CA . GLY A 1 396 ? 34.030 -5.926 -32.000 1.00 92.00 396 GLY A CA 1
ATOM 2993 C C . GLY A 1 396 ? 34.396 -7.405 -31.803 1.00 92.00 396 GLY A C 1
ATOM 2994 O O . GLY A 1 396 ? 33.750 -8.319 -32.316 1.00 92.00 396 GLY A O 1
ATOM 2995 N N . ASN A 1 397 ? 35.441 -7.656 -31.008 1.00 88.19 397 ASN A N 1
ATOM 2996 C CA . ASN A 1 397 ? 35.999 -8.994 -30.741 1.00 88.19 397 ASN A CA 1
ATOM 2997 C C . ASN A 1 397 ? 35.447 -9.656 -29.457 1.00 88.19 397 ASN A C 1
ATOM 2999 O O . ASN A 1 397 ? 36.176 -10.352 -28.754 1.00 88.19 397 ASN A O 1
ATOM 3003 N N . ALA A 1 398 ? 34.171 -9.432 -29.127 1.00 92.81 398 ALA A N 1
ATOM 3004 C CA . ALA A 1 398 ? 33.516 -10.084 -27.989 1.00 92.81 398 ALA A CA 1
ATOM 3005 C C . ALA A 1 398 ? 33.336 -11.605 -28.193 1.00 92.81 398 ALA A C 1
ATOM 3007 O O . ALA A 1 398 ? 33.280 -12.080 -29.331 1.00 92.81 398 ALA A O 1
ATOM 3008 N N . SER A 1 399 ? 33.215 -12.358 -27.092 1.00 94.31 399 SER A N 1
ATOM 3009 C CA . SER A 1 399 ? 32.946 -13.803 -27.126 1.00 94.31 399 SER A CA 1
ATOM 3010 C C . SER A 1 399 ? 31.604 -14.116 -27.793 1.00 94.31 399 SER A C 1
ATOM 3012 O O . SER A 1 399 ? 30.691 -13.287 -27.801 1.00 94.31 399 SER A O 1
ATOM 3014 N N . ALA A 1 400 ? 31.467 -15.322 -28.350 1.00 95.50 400 ALA A N 1
ATOM 3015 C CA . ALA A 1 400 ? 30.236 -15.740 -29.020 1.00 95.50 400 ALA A CA 1
ATOM 3016 C C . ALA A 1 400 ? 29.030 -15.708 -28.065 1.00 95.50 400 ALA A C 1
ATOM 3018 O O . ALA A 1 400 ? 27.944 -15.287 -28.456 1.00 95.50 400 ALA A O 1
ATOM 3019 N N . GLU A 1 401 ? 29.244 -16.081 -26.805 1.00 96.19 401 GLU A N 1
ATOM 3020 C CA . GLU A 1 401 ? 28.237 -16.097 -25.746 1.00 96.19 401 GLU A CA 1
ATOM 3021 C C . GLU A 1 401 ? 27.763 -14.681 -25.401 1.00 96.19 401 GLU A C 1
ATOM 3023 O O . GLU A 1 401 ? 26.558 -14.434 -25.337 1.00 96.19 401 GLU A O 1
ATOM 3028 N N . LEU A 1 402 ? 28.694 -13.730 -25.243 1.00 97.00 402 LEU A N 1
ATOM 3029 C CA . LEU A 1 402 ? 28.354 -12.331 -24.977 1.00 97.00 402 LEU A CA 1
ATOM 3030 C C . LEU A 1 402 ? 27.623 -11.708 -26.167 1.00 97.00 402 LEU A C 1
ATOM 3032 O O . LEU A 1 402 ? 26.626 -11.011 -25.981 1.00 97.00 402 LEU A O 1
ATOM 3036 N N . LYS A 1 403 ? 28.071 -12.001 -27.393 1.00 97.75 403 LYS A N 1
ATOM 3037 C CA . LYS A 1 403 ? 27.380 -11.534 -28.597 1.00 97.75 403 LYS A CA 1
ATOM 3038 C C . LYS A 1 403 ? 25.963 -12.097 -28.692 1.00 97.75 403 LYS A C 1
ATOM 3040 O O . LYS A 1 403 ? 25.036 -11.347 -28.972 1.00 97.75 403 LYS A O 1
ATOM 3045 N N . ALA A 1 404 ? 25.769 -13.384 -28.414 1.00 98.31 404 ALA A N 1
ATOM 3046 C CA . ALA A 1 404 ? 24.443 -13.994 -28.439 1.00 98.31 404 ALA A CA 1
ATOM 3047 C C . ALA A 1 404 ? 23.494 -13.358 -27.407 1.00 98.31 404 ALA A C 1
ATOM 3049 O O . ALA A 1 404 ? 22.364 -13.019 -27.752 1.00 98.31 404 ALA A O 1
ATOM 3050 N N . ALA A 1 405 ? 23.960 -13.137 -26.172 1.00 98.44 405 ALA A N 1
ATOM 3051 C CA . ALA A 1 405 ? 23.151 -12.521 -25.120 1.00 98.44 405 ALA A CA 1
ATOM 3052 C C . ALA A 1 405 ? 22.781 -11.061 -25.438 1.00 98.44 405 ALA A C 1
ATOM 3054 O O . ALA A 1 405 ? 21.625 -10.667 -25.277 1.00 98.44 405 ALA A O 1
ATOM 3055 N N . LEU A 1 406 ? 23.739 -10.262 -25.926 1.00 98.62 406 LEU A N 1
ATOM 3056 C CA . LEU A 1 406 ? 23.489 -8.871 -26.320 1.00 98.62 406 LEU A CA 1
ATOM 3057 C C . LEU A 1 406 ? 22.559 -8.771 -27.532 1.00 98.62 406 LEU A C 1
ATOM 3059 O O . LEU A 1 406 ? 21.705 -7.888 -27.561 1.00 98.62 406 LEU A O 1
ATOM 3063 N N . GLN A 1 407 ? 22.687 -9.677 -28.506 1.00 98.62 407 GLN A N 1
ATOM 3064 C CA . GLN A 1 407 ? 21.789 -9.721 -29.658 1.00 98.62 407 GLN A CA 1
ATOM 3065 C C . GLN A 1 407 ? 20.358 -10.074 -29.230 1.00 98.62 407 GLN A C 1
ATOM 3067 O O . GLN A 1 407 ? 19.431 -9.355 -29.589 1.00 98.62 407 GLN A O 1
ATOM 3072 N N . GLU A 1 408 ? 20.176 -11.109 -28.398 1.00 98.50 408 GLU A N 1
ATOM 3073 C CA . GLU A 1 408 ? 18.855 -11.478 -27.861 1.00 98.50 408 GLU A CA 1
ATOM 3074 C C . GLU A 1 408 ? 18.207 -10.308 -27.103 1.00 98.50 408 GLU A C 1
ATOM 3076 O O . GLU A 1 408 ? 17.001 -10.071 -27.224 1.00 98.50 408 GLU A O 1
ATOM 3081 N N . TRP A 1 409 ? 19.004 -9.571 -26.323 1.00 98.62 409 TRP A N 1
ATOM 3082 C CA . TRP A 1 409 ? 18.540 -8.392 -25.602 1.00 98.62 409 TRP A CA 1
ATOM 3083 C C . TRP A 1 409 ? 18.128 -7.253 -26.544 1.00 98.62 409 TRP A C 1
ATOM 3085 O O . TRP A 1 409 ? 17.035 -6.718 -26.373 1.00 98.62 409 TRP A O 1
ATOM 3095 N N . LEU A 1 410 ? 18.945 -6.921 -27.551 1.00 98.62 410 LEU A N 1
ATOM 3096 C CA . LEU A 1 410 ? 18.644 -5.875 -28.539 1.00 98.62 410 LEU A CA 1
ATOM 3097 C C . LEU A 1 410 ? 17.385 -6.185 -29.353 1.00 98.62 410 LEU A C 1
ATOM 3099 O O . LEU A 1 410 ? 16.544 -5.306 -29.524 1.00 98.62 410 LEU A O 1
ATOM 3103 N N . ASP A 1 411 ? 17.228 -7.431 -29.803 1.00 98.38 411 ASP A N 1
ATOM 3104 C CA . ASP A 1 411 ? 16.073 -7.866 -30.600 1.00 98.38 411 ASP A CA 1
ATOM 3105 C C . ASP A 1 411 ? 14.749 -7.756 -29.821 1.00 98.38 411 ASP A C 1
ATOM 3107 O O . ASP A 1 411 ? 13.672 -7.727 -30.413 1.00 98.38 411 ASP A O 1
ATOM 3111 N N . ASN A 1 412 ? 14.819 -7.696 -28.485 1.00 98.12 412 ASN A N 1
ATOM 3112 C CA . ASN A 1 412 ? 13.668 -7.712 -27.581 1.00 98.12 412 ASN A CA 1
ATOM 3113 C C . ASN A 1 412 ? 13.726 -6.594 -26.525 1.00 98.12 412 ASN A C 1
ATOM 3115 O O . ASN A 1 412 ? 13.173 -6.750 -25.427 1.00 98.12 412 ASN A O 1
ATOM 3119 N N . ILE A 1 413 ? 14.404 -5.482 -26.827 1.00 97.00 413 ILE A N 1
ATOM 3120 C CA . ILE A 1 413 ? 14.661 -4.394 -25.870 1.00 97.00 413 ILE A CA 1
ATOM 3121 C C . ILE A 1 413 ? 13.361 -3.749 -25.361 1.00 97.00 413 ILE A C 1
ATOM 3123 O O . ILE A 1 413 ? 13.266 -3.375 -24.185 1.00 97.00 413 ILE A O 1
ATOM 3127 N N . ASP A 1 414 ? 12.332 -3.718 -26.212 1.00 96.50 414 ASP A N 1
ATOM 3128 C CA . ASP A 1 414 ? 11.023 -3.129 -25.922 1.00 96.50 414 ASP A CA 1
ATOM 3129 C C . ASP A 1 414 ? 9.981 -4.122 -25.403 1.00 96.50 414 ASP A C 1
ATOM 3131 O O . ASP A 1 414 ? 8.854 -3.736 -25.076 1.00 96.50 414 ASP A O 1
ATOM 3135 N N . LEU A 1 415 ? 10.349 -5.396 -25.256 1.00 97.06 415 LEU A N 1
ATOM 3136 C CA . LEU A 1 415 ? 9.466 -6.413 -24.704 1.00 97.06 415 LEU A CA 1
ATOM 3137 C C . LEU A 1 415 ? 9.612 -6.456 -23.177 1.00 97.06 415 LEU A C 1
ATOM 3139 O O . LEU A 1 415 ? 10.678 -6.758 -22.650 1.00 97.06 415 LEU A O 1
ATOM 3143 N N . GLY A 1 416 ? 8.535 -6.173 -22.440 1.00 95.06 416 GLY A N 1
ATOM 3144 C CA . GLY A 1 416 ? 8.551 -6.224 -20.970 1.00 95.06 416 GLY A CA 1
ATOM 3145 C C . GLY A 1 416 ? 8.577 -7.649 -20.405 1.00 95.06 416 GLY A C 1
ATOM 3146 O O . GLY A 1 416 ? 9.207 -7.909 -19.380 1.00 95.06 416 GLY A O 1
ATOM 3147 N N . GLU A 1 417 ? 7.897 -8.584 -21.069 1.00 92.75 417 GLU A N 1
ATOM 3148 C CA . GLU A 1 417 ? 7.868 -9.996 -20.681 1.00 92.75 417 GLU A CA 1
ATOM 3149 C C . GLU A 1 417 ? 9.215 -10.674 -20.969 1.00 92.75 417 GLU A C 1
ATOM 3151 O O . GLU A 1 417 ? 9.835 -10.450 -22.011 1.00 92.75 417 GLU A O 1
ATOM 3156 N N . GLY A 1 418 ? 9.714 -11.471 -20.023 1.00 93.81 418 GLY A N 1
ATOM 3157 C CA . GLY A 1 418 ? 11.021 -12.125 -20.139 1.00 93.81 418 GLY A CA 1
ATOM 3158 C C . GLY A 1 418 ? 12.230 -11.180 -20.018 1.00 93.81 418 GLY A C 1
ATOM 3159 O O . GLY A 1 418 ? 13.368 -11.596 -20.234 1.00 93.81 418 GLY A O 1
ATOM 3160 N N . SER A 1 419 ? 12.015 -9.881 -19.760 1.00 96.69 419 SER A N 1
ATOM 3161 C CA . SER A 1 419 ? 13.096 -8.888 -19.821 1.00 96.69 419 SER A CA 1
ATOM 3162 C C . SER A 1 419 ? 14.141 -9.078 -18.729 1.00 96.69 419 SER A C 1
ATOM 3164 O O . SER A 1 419 ? 15.295 -8.709 -18.943 1.00 96.69 419 SER A O 1
ATOM 3166 N N . ARG A 1 420 ? 13.757 -9.641 -17.580 1.00 95.19 420 ARG A N 1
ATOM 3167 C CA . ARG A 1 420 ? 14.694 -9.923 -16.493 1.00 95.19 420 ARG A CA 1
ATOM 3168 C C . ARG A 1 420 ? 15.566 -11.121 -16.820 1.00 95.19 420 ARG A C 1
ATOM 3170 O O . ARG A 1 420 ? 16.767 -11.047 -16.638 1.00 95.19 420 ARG A O 1
ATOM 3177 N N . GLU A 1 421 ? 14.989 -12.169 -17.385 1.00 96.12 421 GLU A N 1
ATOM 3178 C CA . GLU A 1 421 ? 15.711 -13.351 -17.842 1.00 96.12 421 GLU A CA 1
ATOM 3179 C C . GLU A 1 421 ? 16.728 -12.979 -18.929 1.00 96.12 421 GLU A C 1
ATOM 3181 O O . GLU A 1 421 ? 17.862 -13.453 -18.905 1.00 96.12 421 GLU A O 1
ATOM 3186 N N . ARG A 1 422 ? 16.358 -12.076 -19.849 1.00 97.88 422 ARG A N 1
ATOM 3187 C CA . ARG A 1 422 ? 17.299 -11.513 -20.832 1.00 97.88 422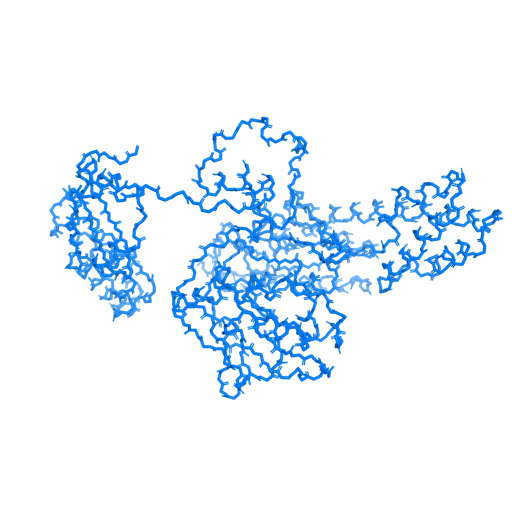 ARG A CA 1
ATOM 3188 C C . ARG A 1 422 ? 18.407 -10.690 -20.170 1.00 97.88 422 ARG A C 1
ATOM 3190 O O . ARG A 1 422 ? 19.569 -10.857 -20.526 1.00 97.88 422 ARG A O 1
ATOM 3197 N N . ALA A 1 423 ? 18.074 -9.839 -19.198 1.00 98.00 423 ALA A N 1
ATOM 3198 C CA . ALA A 1 423 ? 19.071 -9.072 -18.449 1.00 98.00 423 ALA A CA 1
ATOM 3199 C C . ALA A 1 423 ? 20.040 -9.986 -17.677 1.00 98.00 423 ALA A C 1
ATOM 3201 O O . ALA A 1 423 ? 21.251 -9.809 -17.780 1.00 98.00 423 ALA A O 1
ATOM 3202 N N . ASP A 1 424 ? 19.524 -11.005 -16.984 1.00 97.69 424 ASP A N 1
ATOM 3203 C CA . ASP A 1 424 ? 20.304 -11.994 -16.233 1.00 97.69 424 ASP A CA 1
ATOM 3204 C C . ASP A 1 424 ? 21.296 -12.731 -17.156 1.00 97.69 424 ASP A C 1
ATOM 3206 O O . ASP A 1 424 ? 22.460 -12.911 -16.795 1.00 97.69 424 ASP A O 1
ATOM 3210 N N . LYS A 1 425 ? 20.878 -13.095 -18.381 1.00 98.38 425 LYS A N 1
ATOM 3211 C CA . LYS A 1 425 ? 21.768 -13.690 -19.397 1.00 98.38 425 LYS A CA 1
ATOM 3212 C C . LYS A 1 425 ? 22.899 -12.749 -19.813 1.00 98.38 425 LYS A C 1
ATOM 3214 O O . LYS A 1 425 ? 24.039 -13.196 -19.918 1.00 98.38 425 LYS A O 1
ATOM 3219 N N . VAL A 1 426 ? 22.601 -11.470 -20.059 1.00 98.38 426 VAL A N 1
ATOM 3220 C CA . VAL A 1 426 ? 23.621 -10.470 -20.422 1.00 98.38 426 VAL A CA 1
ATOM 3221 C C . VAL A 1 426 ? 24.617 -10.288 -19.279 1.00 98.38 426 VAL A C 1
ATOM 3223 O O . VAL A 1 426 ? 25.820 -10.341 -19.515 1.00 98.38 426 VAL A O 1
ATOM 3226 N N . ILE A 1 427 ? 24.131 -10.137 -18.045 1.00 97.81 427 ILE A N 1
ATOM 3227 C CA . ILE A 1 427 ? 24.968 -9.980 -16.847 1.00 97.81 427 ILE A CA 1
ATOM 3228 C C . ILE A 1 427 ? 25.908 -11.181 -16.693 1.00 97.81 427 ILE A C 1
ATOM 3230 O O . ILE A 1 427 ? 27.122 -10.997 -16.630 1.00 97.81 427 ILE A O 1
ATOM 3234 N N . ALA A 1 428 ? 25.372 -12.405 -16.737 1.00 97.81 428 ALA A N 1
ATOM 3235 C CA . ALA A 1 428 ? 26.170 -13.623 -16.620 1.00 97.81 428 ALA A CA 1
ATOM 3236 C C . ALA A 1 428 ? 27.204 -13.761 -17.754 1.00 97.81 428 ALA A C 1
ATOM 3238 O O . ALA A 1 428 ? 28.335 -14.187 -17.519 1.00 97.81 428 ALA A O 1
ATOM 3239 N N . ALA A 1 429 ? 26.846 -13.380 -18.985 1.00 97.81 429 ALA A N 1
ATOM 3240 C CA . ALA A 1 429 ? 27.768 -13.419 -20.117 1.00 97.81 429 ALA A CA 1
ATOM 3241 C C . ALA A 1 429 ? 28.903 -12.389 -19.986 1.00 97.81 429 ALA A C 1
ATOM 3243 O O . ALA A 1 429 ? 30.038 -12.687 -20.360 1.00 97.81 429 ALA A O 1
ATOM 3244 N N . ILE A 1 430 ? 28.627 -11.202 -19.433 1.00 96.88 430 ILE A N 1
ATOM 3245 C CA . ILE A 1 430 ? 29.653 -10.193 -19.139 1.00 96.88 430 ILE A CA 1
ATOM 3246 C C . ILE A 1 430 ? 30.606 -10.693 -18.047 1.00 96.88 430 ILE A C 1
ATOM 3248 O O . ILE A 1 430 ? 31.824 -10.625 -18.226 1.00 96.88 430 ILE A O 1
ATOM 3252 N N . GLU A 1 431 ? 30.066 -11.232 -16.952 1.00 95.88 431 GLU A N 1
ATOM 3253 C CA . GLU A 1 431 ? 30.854 -11.782 -15.840 1.00 95.88 431 GLU A CA 1
ATOM 3254 C C . GLU A 1 431 ? 31.760 -12.931 -16.306 1.00 95.88 431 GLU A C 1
ATOM 3256 O O . GLU A 1 431 ? 32.938 -12.976 -15.952 1.00 95.88 431 GLU A O 1
ATOM 3261 N N . ALA A 1 432 ? 31.248 -13.819 -17.164 1.00 95.12 432 ALA A N 1
ATOM 3262 C CA . ALA A 1 432 ? 32.023 -14.917 -17.736 1.00 95.12 432 ALA A CA 1
ATOM 3263 C C . ALA A 1 432 ? 33.091 -14.447 -18.738 1.00 95.12 432 ALA A C 1
ATOM 3265 O O . ALA A 1 432 ? 34.168 -15.038 -18.814 1.00 95.12 432 ALA A O 1
ATOM 3266 N N . ALA A 1 433 ? 32.810 -13.394 -19.513 1.00 91.38 433 ALA A N 1
ATOM 3267 C CA . ALA A 1 433 ? 33.750 -12.864 -20.496 1.00 91.38 433 ALA A CA 1
ATOM 3268 C C . ALA A 1 433 ? 34.968 -12.182 -19.852 1.00 91.38 433 ALA A C 1
ATOM 3270 O O . ALA A 1 433 ? 36.007 -12.092 -20.506 1.00 91.38 433 ALA A O 1
ATOM 3271 N N . ASN A 1 434 ? 34.834 -11.689 -18.610 1.00 84.50 434 ASN A N 1
ATOM 3272 C CA . ASN A 1 434 ? 35.868 -10.958 -17.866 1.00 84.50 434 ASN A CA 1
ATOM 3273 C C . ASN A 1 434 ? 36.617 -9.937 -18.752 1.00 84.50 434 ASN A C 1
ATOM 3275 O O . ASN A 1 434 ? 37.846 -9.919 -18.832 1.00 84.50 434 ASN A O 1
ATOM 3279 N N . SER A 1 435 ? 35.849 -9.152 -19.513 1.00 83.94 435 SER A N 1
ATOM 3280 C CA . SER A 1 435 ? 36.381 -8.274 -20.554 1.00 83.94 435 SER A CA 1
ATOM 3281 C C . SER A 1 435 ? 36.890 -6.953 -19.982 1.00 83.94 435 SER A C 1
ATOM 3283 O O . SER A 1 435 ? 36.208 -6.294 -19.199 1.00 83.94 435 SER A O 1
ATOM 3285 N N . ASP A 1 436 ? 38.042 -6.492 -20.475 1.00 87.44 436 ASP A N 1
ATOM 3286 C CA . ASP A 1 436 ? 38.551 -5.151 -20.177 1.00 87.44 436 ASP A CA 1
ATOM 3287 C C . ASP A 1 436 ? 37.948 -4.036 -21.040 1.00 87.44 436 ASP A C 1
ATOM 3289 O O . ASP A 1 436 ? 38.264 -2.861 -20.835 1.00 87.44 436 ASP A O 1
ATOM 3293 N N . CYS A 1 437 ? 37.056 -4.381 -21.974 1.00 92.69 437 CYS A N 1
ATOM 3294 C CA . CYS A 1 437 ? 36.377 -3.420 -22.833 1.00 92.69 437 CYS A CA 1
ATOM 3295 C C . CYS A 1 437 ? 35.570 -2.410 -22.001 1.00 92.69 437 CYS A C 1
ATOM 3297 O O . CYS A 1 437 ? 34.676 -2.785 -21.241 1.00 92.69 437 CYS A O 1
ATOM 3299 N N . SER A 1 438 ? 35.851 -1.115 -22.182 1.00 95.44 438 SER A N 1
ATOM 3300 C CA . SER A 1 438 ? 35.165 -0.032 -21.466 1.00 95.44 438 SER A CA 1
ATOM 3301 C C . SER A 1 438 ? 33.655 -0.029 -21.707 1.00 95.44 438 SER A C 1
ATOM 3303 O O . SER A 1 438 ? 32.900 0.230 -20.779 1.00 95.44 438 SER A O 1
ATOM 3305 N N . LEU A 1 439 ? 33.211 -0.383 -22.917 1.00 96.69 439 LEU A N 1
ATOM 3306 C CA . LEU A 1 439 ? 31.788 -0.467 -23.260 1.00 96.69 439 LEU A CA 1
ATOM 3307 C C . LEU A 1 439 ? 31.083 -1.599 -22.506 1.00 96.69 439 LEU A C 1
ATOM 3309 O O . LEU A 1 439 ? 29.959 -1.430 -22.047 1.00 96.69 439 LEU A O 1
ATOM 3313 N N . VAL A 1 440 ? 31.752 -2.745 -22.339 1.00 96.44 440 VAL A N 1
ATOM 3314 C CA . VAL A 1 440 ? 31.220 -3.879 -21.567 1.00 96.44 440 VAL A CA 1
ATOM 3315 C C . VAL A 1 440 ? 31.090 -3.510 -20.088 1.00 96.44 440 VAL A C 1
ATOM 3317 O O . VAL A 1 440 ? 30.070 -3.816 -19.473 1.00 96.44 440 VAL A O 1
ATOM 3320 N N . LYS A 1 441 ? 32.086 -2.802 -19.538 1.00 95.94 441 LYS A N 1
ATOM 3321 C CA . LYS A 1 441 ? 32.044 -2.272 -18.166 1.00 95.94 441 LYS A CA 1
ATOM 3322 C C . LYS A 1 441 ? 30.893 -1.281 -17.991 1.00 95.94 441 LYS A C 1
ATOM 3324 O O . LYS A 1 441 ? 30.105 -1.433 -17.070 1.00 95.94 441 LYS A O 1
ATOM 3329 N N . GLU A 1 442 ? 30.712 -0.356 -18.932 1.00 96.94 442 GLU A N 1
ATOM 3330 C CA . GLU A 1 442 ? 29.606 0.604 -18.882 1.00 96.94 442 GLU A CA 1
ATOM 3331 C C . GLU A 1 442 ? 28.223 -0.065 -18.958 1.00 96.94 442 GLU A C 1
ATOM 3333 O O . GLU A 1 442 ? 27.300 0.355 -18.254 1.00 96.94 442 GLU A O 1
ATOM 3338 N N . ILE A 1 443 ? 28.073 -1.123 -19.768 1.00 97.94 443 ILE A N 1
ATOM 3339 C CA . ILE A 1 443 ? 26.836 -1.919 -19.802 1.00 97.94 443 ILE A CA 1
ATOM 3340 C C . ILE A 1 443 ? 26.576 -2.567 -18.438 1.00 97.94 443 ILE A C 1
ATOM 3342 O O . ILE A 1 443 ? 25.445 -2.554 -17.952 1.00 97.94 443 ILE A O 1
ATOM 3346 N N . TYR A 1 444 ? 27.616 -3.114 -17.811 1.00 97.06 444 TYR A N 1
ATOM 3347 C CA . TYR A 1 444 ? 27.512 -3.771 -16.513 1.00 97.06 444 TYR A CA 1
ATOM 3348 C C . TYR A 1 444 ? 27.213 -2.794 -15.367 1.00 97.06 444 TYR A C 1
ATOM 3350 O O . TYR A 1 444 ? 26.373 -3.089 -14.518 1.00 97.06 444 TYR A O 1
ATOM 3358 N N . ASP A 1 445 ? 27.832 -1.614 -15.365 1.00 97.12 445 ASP A N 1
ATOM 3359 C CA . ASP A 1 445 ? 27.609 -0.576 -14.349 1.00 97.12 445 ASP A CA 1
ATOM 3360 C C . ASP A 1 445 ? 26.168 -0.038 -14.380 1.00 97.12 445 ASP A C 1
ATOM 3362 O O . ASP A 1 445 ? 25.631 0.381 -13.358 1.00 97.12 445 ASP A O 1
ATOM 3366 N N . ASN A 1 446 ? 25.506 -0.118 -15.538 1.00 97.38 446 ASN A N 1
ATOM 3367 C CA . ASN A 1 446 ? 24.114 0.289 -15.745 1.00 97.38 446 ASN A CA 1
ATOM 3368 C C . ASN A 1 446 ? 23.166 -0.910 -15.931 1.00 97.38 446 ASN A C 1
ATOM 3370 O O . ASN A 1 446 ? 22.083 -0.769 -16.507 1.00 97.38 446 ASN A O 1
ATOM 3374 N N . LYS A 1 447 ? 23.545 -2.100 -15.447 1.00 96.88 447 LYS A N 1
ATOM 3375 C CA . LYS A 1 447 ? 22.797 -3.354 -15.657 1.00 96.88 447 LYS A CA 1
ATOM 3376 C C . LYS A 1 447 ? 21.339 -3.311 -15.201 1.00 96.88 447 LYS A C 1
ATOM 3378 O O . LYS A 1 447 ? 20.501 -4.019 -15.758 1.00 96.88 447 LYS A O 1
ATOM 3383 N N . ASP A 1 448 ? 21.004 -2.440 -14.252 1.00 94.56 448 ASP A N 1
ATOM 3384 C CA . ASP A 1 448 ? 19.626 -2.225 -13.808 1.00 94.56 448 ASP A CA 1
ATOM 3385 C C . ASP A 1 448 ? 18.707 -1.725 -14.939 1.00 94.56 448 ASP A C 1
ATOM 3387 O O . ASP A 1 448 ? 17.494 -1.935 -14.887 1.00 94.56 448 ASP A O 1
ATOM 3391 N N . PHE A 1 449 ? 19.250 -1.114 -15.993 1.00 97.38 449 PHE A N 1
ATOM 3392 C CA . PHE A 1 449 ? 18.489 -0.629 -17.151 1.00 97.38 449 PHE A CA 1
ATOM 3393 C C . PHE A 1 449 ? 18.448 -1.626 -18.321 1.00 97.38 449 PHE A C 1
ATOM 3395 O O . PHE A 1 449 ? 17.788 -1.376 -19.333 1.00 97.38 449 PHE A O 1
ATOM 3402 N N . LEU A 1 450 ? 19.055 -2.811 -18.176 1.00 98.12 450 LEU A N 1
ATOM 3403 C CA . LEU A 1 450 ? 18.835 -3.916 -19.116 1.00 98.12 450 LEU A CA 1
ATOM 3404 C C . LEU A 1 450 ? 17.372 -4.388 -19.076 1.00 98.12 450 LEU A C 1
ATOM 3406 O O . LEU A 1 450 ? 16.816 -4.789 -20.100 1.00 98.12 450 LEU A O 1
ATOM 3410 N N . VAL A 1 451 ? 16.714 -4.287 -17.919 1.00 97.69 451 VAL A N 1
ATOM 3411 C CA . VAL A 1 451 ? 15.289 -4.605 -17.771 1.00 97.69 451 VAL A CA 1
ATOM 3412 C C . VAL A 1 451 ? 14.418 -3.467 -18.319 1.00 97.69 451 VAL A C 1
ATOM 3414 O O . VAL A 1 451 ? 14.587 -2.314 -17.919 1.00 97.69 451 VAL A O 1
ATOM 3417 N N . LYS A 1 452 ? 13.420 -3.776 -19.162 1.00 97.81 452 LYS A N 1
ATOM 3418 C CA . LYS A 1 452 ? 12.394 -2.803 -19.573 1.00 97.81 452 LYS A CA 1
ATOM 3419 C C . LYS A 1 452 ? 11.528 -2.398 -18.386 1.00 97.81 452 LYS A C 1
ATOM 3421 O O . LYS A 1 452 ? 10.687 -3.171 -17.913 1.00 97.81 452 LYS A O 1
ATOM 3426 N N . ARG A 1 453 ? 11.702 -1.162 -17.925 1.00 97.81 453 ARG A N 1
ATOM 3427 C CA . ARG A 1 453 ? 10.905 -0.585 -16.840 1.00 97.81 453 ARG A CA 1
ATOM 3428 C C . ARG A 1 453 ? 9.453 -0.378 -17.272 1.00 97.81 453 ARG A C 1
ATOM 3430 O O . ARG A 1 453 ? 9.154 -0.207 -18.448 1.00 97.81 453 ARG A O 1
ATOM 3437 N N . SER A 1 454 ? 8.536 -0.493 -16.317 1.00 98.31 454 SER A N 1
ATOM 3438 C CA . SER A 1 454 ? 7.121 -0.156 -16.487 1.00 98.31 454 SER A CA 1
ATOM 3439 C C . SER A 1 454 ? 6.871 1.140 -15.730 1.00 98.31 454 SER A C 1
ATOM 3441 O O . SER A 1 454 ? 6.932 1.132 -14.501 1.00 98.31 454 SER A O 1
ATOM 3443 N N . HIS A 1 455 ? 6.608 2.234 -16.440 1.00 98.62 455 HIS A N 1
ATOM 3444 C CA . HIS A 1 455 ? 6.390 3.546 -15.830 1.00 98.62 455 HIS A CA 1
ATOM 3445 C C . HIS A 1 455 ? 4.914 3.727 -15.483 1.00 98.62 455 HIS A C 1
ATOM 3447 O O . HIS A 1 455 ? 4.057 3.577 -16.356 1.00 98.62 455 HIS A O 1
ATOM 3453 N N . TRP A 1 456 ? 4.623 4.016 -14.214 1.00 98.88 456 TRP A N 1
ATOM 3454 C CA . TRP A 1 456 ? 3.273 4.163 -13.676 1.00 98.88 456 TRP A CA 1
ATOM 3455 C C . TRP A 1 456 ? 3.091 5.521 -12.998 1.00 98.88 456 TRP A C 1
ATOM 3457 O O . TRP A 1 456 ? 3.874 5.902 -12.133 1.00 98.88 456 TRP A O 1
ATOM 3467 N N . MET A 1 457 ? 2.025 6.226 -13.362 1.00 98.81 457 MET A N 1
ATOM 3468 C CA . MET A 1 457 ? 1.606 7.495 -12.772 1.00 98.81 457 MET A CA 1
ATOM 3469 C C . MET A 1 457 ? 0.338 7.263 -11.957 1.00 98.81 457 MET A C 1
ATOM 3471 O O . MET A 1 457 ? -0.760 7.136 -12.502 1.00 98.81 457 MET A O 1
ATOM 3475 N N . PHE A 1 458 ? 0.493 7.172 -10.643 1.00 98.88 458 PHE A N 1
ATOM 3476 C CA . PHE A 1 458 ? -0.593 6.943 -9.696 1.00 98.88 458 PHE A CA 1
ATOM 3477 C C . PHE A 1 458 ? -1.141 8.264 -9.165 1.00 98.88 458 PHE A C 1
ATOM 3479 O O . PHE A 1 458 ? -0.377 9.137 -8.767 1.00 98.88 458 PHE A O 1
ATOM 3486 N N . GLY A 1 459 ? -2.462 8.407 -9.067 1.00 98.81 459 GLY A N 1
ATOM 3487 C CA . GLY A 1 459 ? -3.060 9.569 -8.410 1.00 98.81 459 GLY A CA 1
ATOM 3488 C C . GLY A 1 459 ? -4.578 9.503 -8.318 1.00 98.81 459 GLY A C 1
ATOM 3489 O O . GLY A 1 459 ? -5.216 8.708 -8.999 1.00 98.81 459 GLY A O 1
ATOM 3490 N N . GLY A 1 460 ? -5.161 10.311 -7.433 1.00 98.81 460 GLY A N 1
ATOM 3491 C CA . GLY A 1 460 ? -6.614 10.370 -7.250 1.00 98.81 460 GLY A CA 1
ATOM 3492 C C . GLY A 1 460 ? -7.325 11.226 -8.301 1.00 98.81 460 GLY A C 1
ATOM 3493 O O . GLY A 1 460 ? -6.688 11.923 -9.099 1.00 98.81 460 GLY A O 1
ATOM 3494 N N . ASP A 1 461 ? -8.659 11.252 -8.256 1.00 98.75 461 ASP A N 1
ATOM 3495 C CA . ASP A 1 461 ? -9.457 12.073 -9.171 1.00 98.75 461 ASP A CA 1
ATOM 3496 C C . ASP A 1 461 ? -9.161 13.576 -9.066 1.00 98.75 461 ASP A C 1
ATOM 3498 O O . ASP A 1 461 ? -9.106 14.263 -10.085 1.00 98.75 461 ASP A O 1
ATOM 3502 N N . GLY A 1 462 ? -8.877 14.091 -7.869 1.00 98.69 462 GLY A N 1
ATOM 3503 C CA . GLY A 1 462 ? -8.512 15.500 -7.698 1.00 98.69 462 GLY A CA 1
ATOM 3504 C C . GLY A 1 462 ? -7.211 15.914 -8.387 1.00 98.69 462 GLY A C 1
ATOM 3505 O O . GLY A 1 462 ? -7.050 17.071 -8.767 1.00 98.69 462 GLY A O 1
ATOM 3506 N N . TRP A 1 463 ? -6.291 14.979 -8.615 1.00 98.88 463 TRP A N 1
ATOM 3507 C CA . TRP A 1 463 ? -5.134 15.242 -9.464 1.00 98.88 463 TRP A CA 1
ATOM 3508 C C . TRP A 1 463 ? -5.546 15.219 -10.939 1.00 98.88 463 TRP A C 1
ATOM 3510 O O . TRP A 1 463 ? -5.420 16.226 -11.637 1.00 98.88 463 TRP A O 1
ATOM 3520 N N . ALA A 1 464 ? -6.089 14.090 -11.399 1.00 98.88 464 ALA A N 1
ATOM 3521 C CA . ALA A 1 464 ? -6.282 13.816 -12.822 1.00 98.88 464 ALA A CA 1
ATOM 3522 C C . ALA A 1 464 ? -7.371 14.677 -13.480 1.00 98.88 464 ALA A C 1
ATOM 3524 O O . ALA A 1 464 ? -7.268 15.048 -14.650 1.00 98.88 464 ALA A O 1
ATOM 3525 N N . TYR A 1 465 ? -8.439 14.999 -12.750 1.00 98.81 465 TYR A N 1
ATOM 3526 C CA . TYR A 1 465 ? -9.557 15.767 -13.291 1.00 98.81 465 TYR A CA 1
ATOM 3527 C C . TYR A 1 465 ? -9.359 17.268 -13.114 1.00 98.81 465 TYR A C 1
ATOM 3529 O O . TYR A 1 465 ? -9.844 18.027 -13.961 1.00 98.81 465 TYR A O 1
ATOM 3537 N N . ASP A 1 466 ? -8.661 17.682 -12.053 1.00 98.81 466 ASP A N 1
ATOM 3538 C CA . ASP A 1 466 ? -8.531 19.070 -11.625 1.00 98.81 466 ASP A CA 1
ATOM 3539 C C . ASP A 1 466 ? -7.118 19.634 -11.800 1.00 98.81 466 ASP A C 1
ATOM 3541 O O . ASP A 1 466 ? -6.832 20.166 -12.873 1.00 98.81 466 ASP A O 1
ATOM 3545 N N . ILE A 1 467 ? -6.279 19.588 -10.761 1.00 98.75 467 ILE A N 1
ATOM 3546 C CA . ILE A 1 467 ? -5.054 20.403 -10.691 1.00 98.75 467 ILE A CA 1
ATOM 3547 C C . ILE A 1 467 ? -3.965 19.932 -11.661 1.00 98.75 467 ILE A C 1
ATOM 3549 O O . ILE A 1 467 ? -3.294 20.758 -12.270 1.00 98.75 467 ILE A O 1
ATOM 3553 N N . GLY A 1 468 ? -3.828 18.619 -11.849 1.00 98.62 468 GLY A N 1
ATOM 3554 C CA . GLY A 1 468 ? -2.823 18.019 -12.724 1.00 98.62 468 GLY A CA 1
ATOM 3555 C C . GLY A 1 468 ? -3.331 17.714 -14.128 1.00 98.62 468 GLY A C 1
ATOM 3556 O O . GLY A 1 468 ? -2.574 17.188 -14.937 1.00 98.62 468 GLY A O 1
ATOM 3557 N N . TYR A 1 469 ? -4.593 18.035 -14.447 1.00 98.88 469 TYR A N 1
ATOM 3558 C CA . TYR A 1 469 ? -5.196 17.642 -15.722 1.00 98.88 469 TYR A CA 1
ATOM 3559 C C . TYR A 1 469 ? -4.434 18.180 -16.937 1.00 98.88 469 TYR A C 1
ATOM 3561 O O . TYR A 1 469 ? -4.251 17.442 -17.893 1.00 98.88 469 TYR A O 1
ATOM 3569 N N . GLY A 1 470 ? -3.978 19.436 -16.912 1.00 98.75 470 GLY A N 1
ATOM 3570 C CA . GLY A 1 470 ? -3.232 19.999 -18.045 1.00 98.75 470 GLY A CA 1
ATOM 3571 C C . GLY A 1 470 ? -1.911 19.265 -18.307 1.00 98.75 470 GLY A C 1
ATOM 3572 O O . GLY A 1 470 ? -1.544 19.047 -19.455 1.00 98.75 470 GLY A O 1
ATOM 3573 N N . GLY A 1 471 ? -1.229 18.833 -17.242 1.00 98.69 471 GLY A N 1
ATOM 3574 C CA . GLY A 1 471 ? -0.031 18.002 -17.344 1.00 98.69 471 GLY A CA 1
ATOM 3575 C C . GLY A 1 471 ? -0.341 16.590 -17.831 1.00 98.69 471 GLY A C 1
ATOM 3576 O O . GLY A 1 471 ? 0.332 16.087 -18.723 1.00 98.69 471 GLY A O 1
ATOM 3577 N N . LEU A 1 472 ? -1.394 15.977 -17.284 1.00 98.81 472 LEU A N 1
ATOM 3578 C CA . LEU A 1 472 ? -1.873 14.663 -17.705 1.00 98.81 472 LEU A CA 1
ATOM 3579 C C . LEU A 1 472 ? -2.235 14.643 -19.193 1.00 98.81 472 LEU A C 1
ATOM 3581 O O . LEU A 1 472 ? -1.787 13.764 -19.914 1.00 98.81 472 LEU A O 1
ATOM 3585 N N . ASP A 1 473 ? -3.011 15.623 -19.645 1.00 98.81 473 ASP A N 1
ATOM 3586 C CA . ASP A 1 473 ? -3.407 15.786 -21.042 1.00 98.81 473 ASP A CA 1
ATOM 3587 C C . ASP A 1 473 ? -2.186 15.863 -21.969 1.00 98.81 473 ASP A C 1
ATOM 3589 O O . ASP A 1 473 ? -2.098 15.103 -22.928 1.00 98.81 473 ASP A O 1
ATOM 3593 N N . HIS A 1 474 ? -1.198 16.694 -21.623 1.00 98.81 474 HIS A N 1
ATOM 3594 C CA . HIS A 1 474 ? 0.035 16.835 -22.400 1.00 98.81 474 HIS A CA 1
ATOM 3595 C C . HIS A 1 474 ? 0.858 15.542 -22.463 1.00 98.81 474 HIS A C 1
ATOM 3597 O O . HIS A 1 474 ? 1.387 15.187 -23.514 1.00 98.81 474 HIS A O 1
ATOM 3603 N N . VAL A 1 475 ? 0.964 14.826 -21.342 1.00 98.81 475 VAL A N 1
ATOM 3604 C CA . VAL A 1 475 ? 1.715 13.568 -21.266 1.00 98.81 475 VAL A CA 1
ATOM 3605 C C . VAL A 1 475 ? 1.022 12.468 -22.060 1.00 98.81 475 VAL A C 1
ATOM 3607 O O . VAL A 1 475 ? 1.689 11.770 -22.813 1.00 98.81 475 VAL A O 1
ATOM 3610 N N . LEU A 1 476 ? -0.304 12.345 -21.980 1.00 98.62 476 LEU A N 1
ATOM 3611 C CA . LEU A 1 476 ? -1.044 11.408 -22.830 1.00 98.62 476 LEU A CA 1
ATOM 3612 C C . LEU A 1 476 ? -0.890 11.771 -24.317 1.00 98.62 476 LEU A C 1
ATOM 3614 O O . LEU A 1 476 ? -0.645 10.899 -25.145 1.00 98.62 476 LEU A O 1
ATOM 3618 N N . ALA A 1 477 ? -0.936 13.062 -24.657 1.00 98.62 477 ALA A N 1
ATOM 3619 C CA . ALA A 1 477 ? -0.759 13.532 -26.028 1.00 98.62 477 ALA A CA 1
ATOM 3620 C C . ALA A 1 477 ? 0.631 13.229 -26.619 1.00 98.62 477 ALA A C 1
ATOM 3622 O O . ALA A 1 477 ? 0.752 13.204 -27.844 1.00 98.62 477 ALA A O 1
ATOM 3623 N N . SER A 1 478 ? 1.655 13.002 -25.785 1.00 98.31 478 SER A N 1
ATOM 3624 C CA . SER A 1 478 ? 3.020 12.696 -26.239 1.00 98.31 478 SER A CA 1
ATOM 3625 C C . SER A 1 478 ? 3.137 11.350 -26.964 1.00 98.31 478 SER A C 1
ATOM 3627 O O . SER A 1 478 ? 3.977 11.214 -27.847 1.00 98.31 478 SER A O 1
ATOM 3629 N N . GLY A 1 479 ? 2.271 10.382 -26.639 1.00 97.56 479 GLY A N 1
ATOM 3630 C CA . GLY A 1 479 ? 2.317 9.029 -27.203 1.00 97.56 479 GLY A CA 1
ATOM 3631 C C . GLY A 1 479 ? 3.406 8.122 -26.616 1.00 97.56 479 GLY A C 1
ATOM 3632 O O . GLY A 1 479 ? 3.605 7.024 -27.130 1.00 97.56 479 GLY A O 1
ATOM 3633 N N . GLU A 1 480 ? 4.092 8.557 -25.556 1.00 98.25 480 GLU A N 1
ATOM 3634 C CA . GLU A 1 480 ? 5.131 7.766 -24.886 1.00 98.25 480 GLU A CA 1
ATOM 3635 C C . GLU A 1 480 ? 4.562 6.559 -24.111 1.00 98.25 480 GLU A C 1
ATOM 3637 O O . GLU A 1 480 ? 3.417 6.577 -23.650 1.00 98.25 480 GLU A O 1
ATOM 3642 N N . ASP A 1 481 ? 5.377 5.510 -23.921 1.00 97.94 481 ASP A N 1
ATOM 3643 C CA . ASP A 1 481 ? 5.004 4.246 -23.247 1.00 97.94 481 ASP A CA 1
ATOM 3644 C C . ASP A 1 481 ? 4.925 4.411 -21.712 1.00 97.94 481 ASP A C 1
ATOM 3646 O O . ASP A 1 481 ? 5.766 3.932 -20.939 1.00 97.94 481 ASP A O 1
ATOM 3650 N N . VAL A 1 482 ? 3.893 5.128 -21.259 1.00 98.50 482 VAL A N 1
ATOM 3651 C CA . VAL A 1 482 ? 3.585 5.388 -19.847 1.00 98.50 482 VAL A CA 1
ATOM 3652 C C . VAL A 1 482 ? 2.195 4.875 -19.465 1.00 98.50 482 VAL A C 1
ATOM 3654 O O . VAL A 1 482 ? 1.259 4.877 -20.257 1.00 98.50 482 VAL A O 1
ATOM 3657 N N . ASN A 1 483 ? 2.034 4.454 -18.209 1.00 98.81 483 ASN A N 1
ATOM 3658 C CA . ASN A 1 483 ? 0.770 3.933 -17.684 1.00 98.81 483 ASN A CA 1
ATOM 3659 C C . ASN A 1 483 ? 0.205 4.909 -16.649 1.00 98.81 483 ASN A C 1
ATOM 3661 O O . ASN A 1 483 ? 0.831 5.140 -15.617 1.00 98.81 483 ASN A O 1
ATOM 3665 N N . VAL A 1 484 ? -0.991 5.454 -16.867 1.00 98.88 484 VAL A N 1
ATOM 3666 C CA . VAL A 1 484 ? -1.661 6.329 -15.890 1.00 98.88 484 VAL A CA 1
ATOM 3667 C C . VAL A 1 484 ? -2.763 5.550 -15.178 1.00 98.88 484 VAL A C 1
ATOM 3669 O O . VAL A 1 484 ? -3.654 5.002 -15.822 1.00 98.88 484 VAL A O 1
ATOM 3672 N N . PHE A 1 485 ? -2.726 5.513 -13.843 1.00 98.88 485 PHE A N 1
ATOM 3673 C CA . PHE A 1 485 ? -3.761 4.876 -13.028 1.00 98.88 485 PHE A CA 1
ATOM 3674 C C . PHE A 1 485 ? -4.430 5.897 -12.103 1.00 98.88 485 PHE A C 1
ATOM 3676 O O . PHE A 1 485 ? -3.826 6.386 -11.144 1.00 98.88 485 PHE A O 1
ATOM 3683 N N . VAL A 1 486 ? -5.696 6.208 -12.398 1.00 98.88 486 VAL A N 1
ATOM 3684 C CA . VAL A 1 486 ? -6.499 7.171 -11.635 1.00 98.88 486 VAL A CA 1
ATOM 3685 C C . VAL A 1 486 ? -7.394 6.442 -10.637 1.00 98.88 486 VAL A C 1
ATOM 3687 O O . VAL A 1 486 ? -8.323 5.731 -11.019 1.00 98.88 486 VAL A O 1
ATOM 3690 N N . PHE A 1 487 ? -7.148 6.660 -9.347 1.00 98.75 487 PHE A N 1
ATOM 3691 C CA . PHE A 1 487 ? -8.016 6.211 -8.262 1.00 98.75 487 PHE A CA 1
ATOM 3692 C C . PHE A 1 487 ? -9.201 7.178 -8.126 1.00 98.75 487 PHE A C 1
ATOM 3694 O O . PHE A 1 487 ? -9.138 8.166 -7.395 1.00 98.75 487 PHE A O 1
ATOM 3701 N N . ASP A 1 488 ? -10.267 6.938 -8.888 1.00 98.69 488 ASP A N 1
ATOM 3702 C CA . ASP A 1 488 ? -11.429 7.829 -8.907 1.00 98.69 488 ASP A CA 1
ATOM 3703 C C . ASP A 1 488 ? -12.347 7.576 -7.704 1.00 98.69 488 ASP A C 1
ATOM 3705 O O . ASP A 1 488 ? -13.165 6.656 -7.700 1.00 98.69 488 ASP A O 1
ATOM 3709 N N . THR A 1 489 ? -12.183 8.394 -6.664 1.00 98.56 489 THR A N 1
ATOM 3710 C CA . THR A 1 489 ? -13.034 8.378 -5.463 1.00 98.56 489 THR A CA 1
ATOM 3711 C C . THR A 1 489 ? -14.195 9.365 -5.558 1.00 98.56 489 THR A C 1
ATOM 3713 O O . THR A 1 489 ? -15.007 9.466 -4.640 1.00 98.56 489 THR A O 1
ATOM 3716 N N . GLU A 1 490 ? -14.273 10.092 -6.675 1.00 98.69 490 GLU A N 1
ATOM 3717 C CA . GLU A 1 490 ? -15.234 11.151 -6.972 1.00 98.69 490 GLU A CA 1
ATOM 3718 C C . GLU A 1 490 ? -15.235 12.335 -5.990 1.00 98.69 490 GLU A C 1
ATOM 3720 O O . GLU A 1 490 ? -16.144 13.169 -6.033 1.00 98.69 490 GLU A O 1
ATOM 3725 N N . VAL A 1 491 ? -14.233 12.438 -5.115 1.00 98.56 491 VAL A N 1
ATOM 3726 C CA . VAL A 1 491 ? -14.026 13.523 -4.147 1.00 98.56 491 VAL A CA 1
ATOM 3727 C C . VAL A 1 491 ? -12.543 13.636 -3.796 1.00 98.56 491 VAL A C 1
ATOM 3729 O O . VAL A 1 491 ? -11.760 12.710 -3.963 1.00 98.56 491 VAL A O 1
ATOM 3732 N N . TYR A 1 492 ? -12.135 14.748 -3.188 1.00 98.62 492 TYR A N 1
ATOM 3733 C CA . TYR A 1 492 ? -10.794 14.846 -2.609 1.00 98.62 492 TYR A CA 1
ATOM 3734 C C . TYR A 1 492 ? -10.791 14.127 -1.259 1.00 98.62 492 TYR A C 1
ATOM 3736 O O . TYR A 1 492 ? -11.000 14.737 -0.207 1.00 98.62 492 TYR A O 1
ATOM 3744 N N . SER A 1 493 ? -10.588 12.811 -1.293 1.00 98.31 493 SER A N 1
ATOM 3745 C CA . SER A 1 493 ? -10.689 11.947 -0.113 1.00 98.31 493 SER A CA 1
ATOM 3746 C C . SER A 1 493 ? -9.754 12.388 1.021 1.00 98.31 493 SER A C 1
ATOM 3748 O O . SER A 1 493 ? -10.209 12.605 2.145 1.00 98.31 493 SER A O 1
ATOM 3750 N N . ASN A 1 494 ? -8.474 12.630 0.715 1.00 98.19 494 ASN A N 1
ATOM 3751 C CA . ASN A 1 494 ? -7.445 12.933 1.718 1.00 98.19 494 ASN A CA 1
ATOM 3752 C C . ASN A 1 494 ? -7.744 14.188 2.553 1.00 98.19 494 ASN A C 1
ATOM 3754 O O . ASN A 1 494 ? -7.581 14.201 3.768 1.00 98.19 494 ASN A O 1
ATOM 3758 N N . THR A 1 495 ? -8.209 15.257 1.907 1.00 96.94 495 THR A N 1
ATOM 3759 C CA . THR A 1 495 ? -8.431 16.559 2.556 1.00 96.94 495 THR A CA 1
ATOM 3760 C C . THR A 1 495 ? -9.833 16.691 3.167 1.00 96.94 495 THR A C 1
ATOM 3762 O O . THR A 1 495 ? -10.224 17.762 3.653 1.00 96.94 495 THR A O 1
ATOM 3765 N N . GLY A 1 496 ? -10.576 15.582 3.224 1.00 95.31 496 GLY A N 1
ATOM 3766 C CA . GLY A 1 496 ? -11.846 15.466 3.928 1.00 95.31 496 GLY A CA 1
ATOM 3767 C C . GLY A 1 496 ? -13.079 15.673 3.052 1.00 95.31 496 GLY A C 1
ATOM 3768 O O . GLY A 1 496 ? -14.059 16.238 3.547 1.00 95.31 496 GLY A O 1
ATOM 3769 N N . GLY A 1 497 ? -13.038 15.239 1.790 1.00 97.50 497 GLY A N 1
ATOM 3770 C CA . GLY A 1 497 ? -14.215 15.079 0.932 1.00 97.50 497 GLY A CA 1
ATOM 3771 C C . GLY A 1 497 ? -14.695 16.362 0.256 1.00 97.50 497 GLY A C 1
ATOM 3772 O O . GLY A 1 497 ? -15.883 16.688 0.306 1.00 97.50 497 GLY A O 1
ATOM 3773 N N . GLN A 1 498 ? -13.784 17.132 -0.335 1.00 98.75 498 GLN A N 1
ATOM 3774 C CA . GLN A 1 498 ? -14.104 18.274 -1.194 1.00 98.75 498 GLN A CA 1
ATOM 3775 C C . GLN A 1 498 ? -14.609 17.799 -2.558 1.00 98.75 498 GLN A C 1
ATOM 3777 O O . GLN A 1 498 ? -14.177 16.765 -3.063 1.00 98.75 498 GLN A O 1
ATOM 3782 N N . SER A 1 499 ? -15.517 18.571 -3.158 1.00 98.50 499 SER A N 1
ATOM 3783 C CA . SER A 1 499 ? -15.965 18.348 -4.531 1.00 98.50 499 SER A CA 1
ATOM 3784 C C . SER A 1 499 ? -14.794 18.469 -5.512 1.00 98.50 499 SER A C 1
ATOM 3786 O O . SER A 1 499 ? -14.036 19.434 -5.446 1.00 98.50 499 SER A O 1
ATOM 3788 N N . SER A 1 500 ? -14.726 17.543 -6.466 1.00 98.69 500 SER A N 1
ATOM 3789 C CA . SER A 1 500 ? -13.836 17.551 -7.631 1.00 98.69 500 SER A CA 1
ATOM 3790 C C . SER A 1 500 ? -14.635 17.723 -8.926 1.00 98.69 500 SER A C 1
ATOM 3792 O O . SER A 1 500 ? -15.875 17.677 -8.926 1.00 98.69 500 SER A O 1
ATOM 3794 N N . LYS A 1 501 ? -13.957 17.872 -10.070 1.00 98.75 501 LYS A N 1
ATOM 3795 C CA . LYS A 1 501 ? -14.625 17.723 -11.380 1.00 98.75 501 LYS A CA 1
ATOM 3796 C C . LYS A 1 501 ? -15.083 16.283 -11.657 1.00 98.75 501 LYS A C 1
ATOM 3798 O O . LYS A 1 501 ? -15.943 16.098 -12.523 1.00 98.75 501 LYS A O 1
ATOM 3803 N N . ALA A 1 502 ? -14.584 15.295 -10.912 1.00 98.69 502 ALA A N 1
ATOM 3804 C CA . ALA A 1 502 ? -15.039 13.909 -10.978 1.00 98.69 502 ALA A CA 1
ATOM 3805 C C . ALA A 1 502 ? -16.296 13.640 -10.130 1.00 98.69 502 ALA A C 1
ATOM 3807 O O . ALA A 1 502 ? -16.976 12.647 -10.368 1.00 98.69 502 ALA A O 1
ATOM 3808 N N . THR A 1 503 ? -16.653 14.523 -9.192 1.00 98.75 503 THR A N 1
ATOM 3809 C CA . THR A 1 503 ? -17.886 14.398 -8.401 1.00 98.75 503 THR A CA 1
ATOM 3810 C C . THR A 1 503 ? -19.130 14.376 -9.313 1.00 98.75 503 THR A C 1
ATOM 3812 O O . THR A 1 503 ? -19.271 15.263 -10.175 1.00 98.75 503 THR A O 1
ATOM 3815 N N . PRO A 1 504 ? -20.053 13.407 -9.153 1.00 98.50 504 PRO A N 1
ATOM 3816 C CA . PRO A 1 504 ? -21.247 13.301 -9.984 1.00 98.50 504 PRO A CA 1
ATOM 3817 C C . PRO A 1 504 ? -22.313 14.330 -9.594 1.00 98.50 504 PRO A C 1
ATOM 3819 O O . PRO A 1 504 ? -22.244 14.988 -8.554 1.00 98.50 504 PRO A O 1
ATOM 3822 N N . THR A 1 505 ? -23.324 14.485 -10.450 1.00 98.38 505 THR A N 1
ATOM 3823 C CA . THR A 1 505 ? -24.472 15.357 -10.170 1.00 98.38 505 THR A CA 1
ATOM 3824 C C . THR A 1 505 ? -25.182 14.927 -8.889 1.00 98.38 505 THR A C 1
ATOM 3826 O O . THR A 1 505 ? -25.304 13.738 -8.611 1.00 98.38 505 THR A O 1
ATOM 3829 N N . ALA A 1 506 ? -25.667 15.907 -8.128 1.00 97.62 506 ALA A N 1
ATOM 3830 C CA . ALA A 1 506 ? -26.395 15.741 -6.870 1.00 97.62 506 ALA A CA 1
ATOM 3831 C C . ALA A 1 506 ? -25.595 15.144 -5.694 1.00 97.62 506 ALA A C 1
ATOM 3833 O O . ALA A 1 506 ? -26.095 15.166 -4.570 1.00 97.62 506 ALA A O 1
ATOM 3834 N N . ALA A 1 507 ? -24.349 14.697 -5.890 1.00 97.94 507 ALA A N 1
ATOM 3835 C CA . ALA A 1 507 ? -23.504 14.273 -4.777 1.00 97.94 507 ALA A CA 1
ATOM 3836 C C . ALA A 1 507 ? -23.171 15.453 -3.854 1.00 97.94 507 ALA A C 1
ATOM 3838 O O . ALA A 1 507 ? -22.831 16.548 -4.315 1.00 97.94 507 ALA A O 1
ATOM 3839 N N . ILE A 1 508 ? -23.285 15.214 -2.546 1.00 97.44 508 ILE A N 1
ATOM 3840 C CA . ILE A 1 508 ? -22.979 16.186 -1.496 1.00 97.44 508 ILE A CA 1
ATOM 3841 C C . ILE A 1 508 ? -21.525 16.002 -1.071 1.00 97.44 508 ILE A C 1
ATOM 3843 O O . ILE A 1 508 ? -21.135 14.936 -0.602 1.00 97.44 508 ILE A O 1
ATOM 3847 N N . ALA A 1 509 ? -20.750 17.071 -1.185 1.00 97.62 509 ALA A N 1
ATOM 3848 C CA . ALA A 1 509 ? -19.356 17.147 -0.761 1.00 97.62 509 ALA A CA 1
ATOM 3849 C C . ALA A 1 509 ? -19.076 18.545 -0.186 1.00 97.62 509 ALA A C 1
ATOM 3851 O O . ALA A 1 509 ? -19.905 19.457 -0.315 1.00 97.62 509 ALA A O 1
ATOM 3852 N N . LYS A 1 510 ? -17.908 18.773 0.431 1.00 97.00 510 LYS A N 1
ATOM 3853 C CA . LYS A 1 510 ? -17.504 20.152 0.765 1.00 97.00 510 LYS A CA 1
ATOM 3854 C C . LYS A 1 510 ? -17.423 20.967 -0.531 1.00 97.00 510 LYS A C 1
ATOM 3856 O O . LYS A 1 510 ? -16.968 20.462 -1.553 1.00 97.00 510 LYS A O 1
ATOM 3861 N N . PHE A 1 511 ? -17.902 22.210 -0.484 1.00 97.19 511 PHE A N 1
ATOM 3862 C CA . PHE A 1 511 ? -18.118 23.085 -1.652 1.00 97.19 511 PHE A CA 1
ATOM 3863 C C . PHE A 1 511 ? -19.235 22.651 -2.624 1.00 97.19 511 PHE A C 1
ATOM 3865 O O . PHE A 1 511 ? -19.501 23.352 -3.594 1.00 97.19 511 PHE A O 1
ATOM 3872 N N . ALA A 1 512 ? -19.959 21.568 -2.325 1.00 96.00 512 ALA A N 1
ATOM 3873 C CA . ALA A 1 512 ? -21.163 21.120 -3.030 1.00 96.00 512 ALA A CA 1
ATOM 3874 C C . ALA A 1 512 ? -22.249 20.686 -2.022 1.00 96.00 512 ALA A C 1
ATOM 3876 O O . ALA A 1 512 ? -22.840 19.614 -2.131 1.00 96.00 512 ALA A O 1
ATOM 3877 N N . ALA A 1 513 ? -22.488 21.507 -0.990 1.00 94.69 513 ALA A N 1
ATOM 3878 C CA . ALA A 1 513 ? -23.327 21.142 0.158 1.00 94.69 513 ALA A CA 1
ATOM 3879 C C . ALA A 1 513 ? -24.806 20.892 -0.199 1.00 94.69 513 ALA A C 1
ATOM 3881 O O . ALA A 1 513 ? -25.476 20.115 0.475 1.00 94.69 513 ALA A O 1
ATOM 3882 N N . SER A 1 514 ? -25.309 21.528 -1.260 1.00 95.50 514 SER A N 1
ATOM 3883 C CA . SER A 1 514 ? -26.661 21.326 -1.799 1.00 95.50 514 SER A CA 1
ATOM 3884 C C . SER A 1 514 ? -26.726 20.245 -2.885 1.00 95.50 514 SER A C 1
ATOM 3886 O O . SER A 1 514 ? -27.712 20.175 -3.614 1.00 95.50 514 SER A O 1
ATOM 3888 N N . GLY A 1 515 ? -25.668 19.446 -3.035 1.00 96.50 515 GLY A N 1
ATOM 3889 C CA . GLY A 1 515 ? -25.458 18.598 -4.200 1.00 96.50 515 GLY A CA 1
ATOM 3890 C C . GLY A 1 515 ? -24.771 19.361 -5.337 1.00 96.50 515 GLY A C 1
ATOM 3891 O O . GLY A 1 515 ? -25.009 20.553 -5.549 1.00 96.50 515 GLY A O 1
ATOM 3892 N N . LYS A 1 516 ? -23.886 18.686 -6.075 1.00 97.94 516 LYS A N 1
ATOM 3893 C CA . LYS A 1 516 ? -23.192 19.280 -7.224 1.00 97.94 516 LYS A CA 1
ATOM 3894 C C . LYS A 1 516 ? -24.144 19.488 -8.408 1.00 97.94 516 LYS A C 1
ATOM 3896 O O . LYS A 1 516 ? -24.766 18.544 -8.892 1.00 97.94 516 LYS A O 1
ATOM 3901 N N . ASN A 1 517 ? -24.197 20.719 -8.919 1.00 97.50 517 ASN A N 1
ATOM 3902 C CA . ASN A 1 517 ? -25.116 21.131 -9.993 1.00 97.50 517 ASN A CA 1
ATOM 3903 C C . ASN A 1 517 ? -24.617 20.822 -11.416 1.00 97.50 517 ASN A C 1
ATOM 3905 O O . ASN A 1 517 ? -25.297 21.121 -12.393 1.00 97.50 517 ASN A O 1
ATOM 3909 N N . THR A 1 518 ? -23.421 20.254 -11.559 1.00 97.81 518 THR A N 1
ATOM 3910 C CA . THR A 1 518 ? -22.814 19.91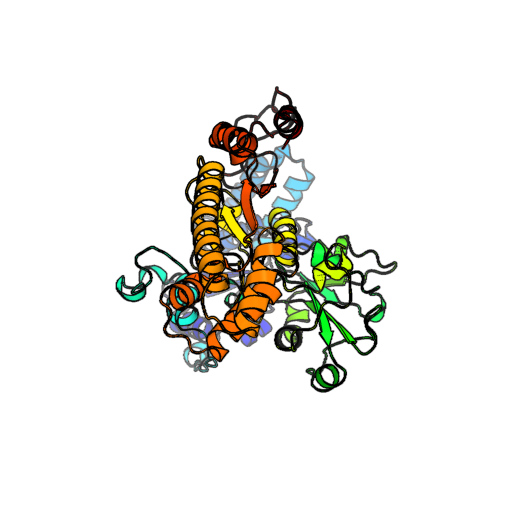9 -12.853 1.00 97.81 518 THR A CA 1
ATOM 3911 C C . THR A 1 518 ? -22.526 18.427 -12.938 1.00 97.81 518 THR A C 1
ATOM 3913 O O . THR A 1 518 ? -22.222 17.787 -11.928 1.00 97.81 518 THR A O 1
ATOM 3916 N N . LYS A 1 519 ? -22.599 17.859 -14.146 1.00 98.00 519 LYS A N 1
ATOM 3917 C CA . LYS A 1 519 ? -22.226 16.457 -14.387 1.00 98.00 519 LYS A CA 1
ATOM 3918 C C . LYS A 1 519 ? -20.746 16.195 -14.102 1.00 98.00 519 LYS A C 1
ATOM 3920 O O . LYS A 1 519 ? -19.937 17.127 -14.063 1.00 98.00 519 LYS A O 1
ATOM 3925 N N . LYS A 1 520 ? -20.411 14.922 -13.895 1.00 98.81 520 LYS A N 1
ATOM 3926 C CA . LYS A 1 520 ? -19.028 14.440 -13.850 1.00 98.81 520 LYS A CA 1
ATOM 3927 C C . LYS A 1 520 ? -18.330 14.795 -15.170 1.00 98.81 520 LYS A C 1
ATOM 3929 O O . LYS A 1 520 ? -18.924 14.645 -16.241 1.00 98.81 520 LYS A O 1
ATOM 3934 N N . LYS A 1 521 ? -17.104 15.319 -15.094 1.00 98.75 521 LYS A N 1
ATOM 3935 C CA . LYS A 1 521 ? -16.236 15.495 -16.267 1.00 98.75 521 LYS A CA 1
ATOM 3936 C C . LYS A 1 521 ? -15.913 14.110 -16.822 1.00 98.75 521 LYS A C 1
ATOM 3938 O O . LYS A 1 521 ? -15.569 13.223 -16.058 1.00 98.75 521 LYS A O 1
ATOM 3943 N N . ASP A 1 522 ? -16.009 13.927 -18.130 1.00 98.44 522 ASP A N 1
ATOM 3944 C CA . ASP A 1 522 ? -15.741 12.636 -18.761 1.00 98.44 522 ASP A CA 1
ATOM 3945 C C . ASP A 1 522 ? -14.283 12.577 -19.233 1.00 98.44 522 ASP A C 1
ATOM 3947 O O . ASP A 1 522 ? -13.967 12.943 -20.365 1.00 98.44 522 ASP A O 1
ATOM 3951 N N . LEU A 1 523 ? -13.375 12.217 -18.319 1.00 98.56 523 LEU A N 1
ATOM 3952 C CA . LEU A 1 523 ? -11.938 12.165 -18.606 1.00 98.56 523 LEU A CA 1
ATOM 3953 C C . LEU A 1 523 ? -11.609 11.088 -19.647 1.00 98.56 523 LEU A C 1
ATOM 3955 O O . LEU A 1 523 ? -10.794 11.339 -20.529 1.00 98.56 523 LEU A O 1
ATOM 3959 N N . GLY A 1 524 ? -12.277 9.931 -19.579 1.00 98.00 524 GLY A N 1
ATOM 3960 C CA . GLY A 1 524 ? -12.088 8.843 -20.538 1.00 98.00 524 GLY A CA 1
ATOM 3961 C C . GLY A 1 524 ? -12.450 9.268 -21.959 1.00 98.00 524 GLY A C 1
ATOM 3962 O O . GLY A 1 524 ? -11.653 9.085 -22.874 1.00 98.00 524 GLY A O 1
ATOM 3963 N N . MET A 1 525 ? -13.604 9.918 -22.151 1.00 98.19 525 MET A N 1
ATOM 3964 C CA . MET A 1 525 ? -14.001 10.436 -23.465 1.00 98.19 525 MET A CA 1
ATOM 3965 C C . MET A 1 525 ? -13.045 11.511 -23.994 1.00 98.19 525 MET A C 1
ATOM 3967 O O . MET A 1 525 ? -12.775 11.544 -25.193 1.00 98.19 525 MET A O 1
ATOM 3971 N N . MET A 1 526 ? -12.522 12.381 -23.124 1.00 98.62 526 MET A N 1
ATOM 3972 C CA . MET A 1 526 ? -11.530 13.387 -23.523 1.00 98.62 526 MET A CA 1
ATOM 3973 C C . MET A 1 526 ? -10.224 12.734 -23.989 1.00 98.62 526 MET A C 1
ATOM 3975 O O . MET A 1 526 ? -9.738 13.075 -25.064 1.00 98.62 526 MET A O 1
ATOM 3979 N N . ALA A 1 527 ? -9.699 11.759 -23.240 1.00 98.25 527 ALA A N 1
ATOM 3980 C CA . ALA A 1 527 ? -8.479 11.042 -23.613 1.00 98.25 527 ALA A CA 1
ATOM 3981 C C . ALA A 1 527 ? -8.649 10.245 -24.922 1.00 98.25 527 ALA A C 1
ATOM 3983 O O . ALA A 1 527 ? -7.795 10.318 -25.800 1.00 98.25 527 ALA A O 1
ATOM 3984 N N . MET A 1 528 ? -9.796 9.578 -25.117 1.00 98.38 528 MET A N 1
ATOM 3985 C CA . MET A 1 528 ? -10.090 8.839 -26.356 1.00 98.38 528 MET A CA 1
ATOM 3986 C C . MET A 1 528 ? -10.085 9.719 -27.617 1.00 98.38 528 MET A C 1
ATOM 3988 O O . MET A 1 528 ? -9.936 9.195 -28.719 1.00 98.38 528 MET A O 1
ATOM 3992 N N . SER A 1 529 ? -10.242 11.043 -27.489 1.00 98.38 529 SER A N 1
ATOM 3993 C CA . SER A 1 529 ? -10.244 11.947 -28.646 1.00 98.38 529 SER A CA 1
ATOM 3994 C C . SER A 1 529 ? -8.889 12.050 -29.362 1.00 98.38 529 SER A C 1
ATOM 3996 O O . SER A 1 529 ? -8.872 12.422 -30.534 1.00 98.38 529 SER A O 1
ATOM 3998 N N . TYR A 1 530 ? -7.784 11.664 -28.709 1.00 98.31 530 TYR A N 1
ATOM 3999 C CA . TYR A 1 530 ? -6.461 11.584 -29.340 1.00 98.31 530 TYR A CA 1
ATOM 4000 C C . TYR A 1 530 ? -6.370 10.451 -30.374 1.00 98.31 530 TYR A C 1
ATOM 4002 O O . TYR A 1 530 ? -5.736 10.610 -31.413 1.00 98.31 530 TYR A O 1
ATOM 4010 N N . GLY A 1 531 ? -7.022 9.311 -30.119 1.00 97.94 531 GLY A N 1
ATOM 4011 C CA . GLY A 1 531 ? -7.034 8.142 -31.010 1.00 97.94 531 GLY A CA 1
ATOM 4012 C C . GLY A 1 531 ? -5.799 7.231 -30.938 1.00 97.94 531 GLY A C 1
ATOM 4013 O O . GLY A 1 531 ? -5.804 6.176 -31.568 1.00 97.94 531 GLY A O 1
ATOM 4014 N N . TYR A 1 532 ? -4.771 7.609 -30.175 1.00 95.56 532 TYR A N 1
ATOM 4015 C CA . TYR A 1 532 ? -3.530 6.846 -29.962 1.00 95.56 532 TYR A CA 1
ATOM 4016 C C . TYR A 1 532 ? -3.155 6.698 -28.476 1.00 95.56 532 TYR A C 1
ATOM 4018 O O . TYR A 1 532 ? -2.049 6.265 -28.163 1.00 95.56 532 TYR A O 1
ATOM 4026 N N . VAL A 1 533 ? -4.078 7.079 -27.587 1.00 92.75 533 VAL A N 1
ATOM 4027 C CA . VAL A 1 533 ? -3.974 6.992 -26.122 1.00 92.75 533 VAL A CA 1
ATOM 4028 C C . VAL A 1 533 ? -4.826 5.846 -25.609 1.00 92.75 533 VAL A C 1
ATOM 4030 O O . VAL A 1 533 ? -5.974 5.720 -26.104 1.00 92.75 533 VAL A O 1
#

Radius of gyration: 28.15 Å; Cα contacts (8 Å, |Δi|>4): 901; chains: 1; bounding box: 74×55×80 Å

Organism: NCBI:txid2794346

Secondary structure (DSSP, 8-state):
-PPTT-EEEEE-S--HHHHHHHS-HHHHHHHHHTT-EEEEE-HHHHHHHHT-TT--HHHHHHHHHHHH-SS-HHHHHHHHHHHHHHHHGGG-HHHHHHHHHHHHHHHHT-EEE---GGGGGPPPPPPP-----HHIIIIIHHHHTT-GGG--GGGGTT-TT----S-GGGGT-----SEEEEE-TTT-----HHHHT-TTS-EEEEEE-HHHHHHSPTT---EE-TTSTT-EEEEEE-TTT-----HHHHS--SSS-SEEEEEGGGGGGGHHHHHHHHHSPP---SS-TTSHHHHTTSPPSB-S-SPPTT-HHHHHHHHHHHHHGGGEEEEE-SSHHHHHHH-TT---B---TTS---EEE---SS-HHHHHHHHHHHHHHHHHHHHHHHHHHHHTT--HHHHHHHHHHHHTTT--TTHHHHHHHHHHHHHHHT---HHHHHHHHTGGGSS--EEEEEEEHIIIIIITHHHHHHHHHHT-S-EEEEE--SEETTTT-EE-TTSPTT--BBTBTT--SSPPP-HHHHHHTTS--

InterPro domains:
  IPR017896 4Fe-4S ferredoxin-type, iron-sulphur binding domain [PF12838] (187-254)
  IPR017896 4Fe-4S ferredoxin-type, iron-sulphur binding domain [PS51379] (179-208)
  IPR017896 4Fe-4S ferredoxin-type, iron-sulphur binding domain [PS51379] (233-264)
  IPR017900 4Fe-4S ferredoxin, iron-sulphur binding, conserved site [PS00198] (242-253)
  IPR019456 Pyruvate-flavodoxin oxidoreductase, EKR domain [PF10371] (127-177)
  IPR019456 Pyruvate-flavodoxin oxidoreductase, EKR domain [SM00890] (119-178)
  IPR019752 Pyruvate/ketoisovalerate oxidoreductase, catalytic domain [PF01558] (1-108)
  IPR050722 Pyruvate:ferredoxin/flavodoxin oxidoreductase [PTHR32154] (2-533)
  IPR055168 Pyruvate-ferredoxin oxidoreductase, insertion domain [PF22338] (383-434)

Solvent-accessible surface area (backbone atoms only — not comparable to full-atom values): 28921 Å² total; per-residue (Å²): 130,86,56,73,62,31,78,45,81,43,79,40,90,61,51,75,69,47,44,68,73,66,55,52,49,69,58,43,20,51,36,40,74,32,54,40,47,39,35,35,31,46,37,52,61,53,15,44,78,62,66,56,44,78,57,33,64,53,21,53,51,31,31,45,42,57,72,68,58,85,55,61,53,71,58,50,52,50,54,51,46,53,48,39,44,75,74,33,47,91,70,35,67,70,55,34,52,40,49,46,52,32,29,54,47,19,54,70,54,59,41,76,53,86,79,54,75,65,31,50,70,53,73,69,77,79,76,84,83,70,94,67,58,64,63,48,66,73,45,35,49,37,40,75,70,72,44,47,89,73,59,56,77,77,78,42,71,97,30,86,87,69,68,74,72,70,38,45,23,78,76,60,58,71,51,75,26,72,29,35,67,44,73,37,73,89,47,47,80,80,56,40,57,40,32,50,57,26,42,30,53,27,33,39,60,39,75,27,48,67,69,52,58,71,68,50,58,92,85,59,68,68,44,79,29,85,80,36,88,83,29,32,33,27,74,40,43,36,52,33,51,26,57,43,57,52,56,35,42,68,67,40,81,36,97,52,68,25,35,46,78,36,56,36,80,86,41,52,81,45,40,63,42,28,57,52,64,73,68,56,74,90,68,80,67,75,48,63,51,91,40,69,47,26,29,39,58,36,69,63,27,35,35,43,40,78,54,61,67,69,37,61,62,44,17,52,53,21,53,51,24,31,76,46,13,67,43,22,37,38,22,28,13,57,41,50,67,34,52,28,48,56,44,81,74,39,16,15,38,23,57,49,99,85,71,38,32,52,47,76,47,65,86,40,46,46,44,23,42,52,52,31,48,52,55,47,55,56,51,49,57,52,38,53,50,44,52,53,40,44,54,53,46,57,75,50,92,60,54,72,64,40,40,50,30,45,49,57,35,63,79,41,54,87,38,61,76,66,18,58,64,40,31,52,46,35,51,53,29,50,66,73,60,69,63,87,50,65,55,60,47,53,44,58,77,46,44,82,53,56,33,40,68,43,44,33,28,39,30,34,26,44,25,60,58,50,70,13,22,70,39,39,52,52,49,54,70,68,62,63,94,64,43,80,47,71,46,71,71,36,28,32,62,67,87,69,30,32,59,35,51,44,21,43,57,60,44,68,27,48,98,17,78,88,23,28,93,47,69,45,60,62,62,68,66,58,50,51,70,72,75,76,95

pLDDT: mean 95.63, std 4.76, range [57.72, 98.88]

Sequence (533 aa):
GLKKGGKFLLNTIWTPEEVEANLPASYKKFIAENNIEFYTLNAVKIAQEIGLGGRINMIMQSAFFKIANVIPVEDAIKYLKDAVVTSYGKKGQKVVDMNNAAIDKGVESIVKIEVPAAWASIVEEAAATTEIPEFIKNIVIPMNRQEGDSLPVSAFLGMEDGTFPQGTSAYEKRGTAVAVPEWEMDKCIQCNQCSFVCPHAAIRPVLLTEEEAAKAPAGLQFKDAAGAKGFKFHMAVSPLDCLGCGNCADICPAKEKALIMKPLDTQLDKTAAWDYAMTVSPKANPMNKFNVKGSQFEKPLLEFSGSCAGCMETSYAKVVTQLFGDRMMIANATGCSSIWGASAPATPYTVNHRGHGPSWANSLFEDNAQFGLGMFLGVEQLRDKLAMNAKEVLAGNASAELKAALQEWLDNIDLGEGSRERADKVIAAIEAANSDCSLVKEIYDNKDFLVKRSHWMFGGDGWAYDIGYGGLDHVLASGEDVNVFVFDTEVYSNTGGQSSKATPTAAIAKFAASGKNTKKKDLGMMAMSYGYV

Mean predicted aligned error: 5.3 Å

Foldseek 3Di:
DAAQQEEDEDADPDDLVVCVVPPALVVLQVCLVSVYWYKYFPQQVLCVVLPVHRDSVLLVQLLCCLVVVPDPSVVVLVVSLVVLCVPCVVVDDSSSVSSSSSSVCSNVGMDTRDRDNCSNVDDHDDPDDDDDDPCLVQAVVCVVVVNNVVRDPVSCVVCPVVDADADSLVVCLQLQAQWWWDFQAVQAPLLLVLCLQALASQKAKFKAAPVLVVVADPPQDWAQDDLDPRIIIGTQGRLSLARHLCPSQVPRPGPPGRIDIDGSVVCVVSNSRNVSRVPGDQDDQSDDCPDSNSLRSQDFQFHSFPDDRSDRLSSVVRSVFSVAFQQEEEQEAPASCCRRQDDPPDHRGAADPVRGGYHYDYDYNACSLVVLVVVQVVLVVLLVLLLVLLVVCLVDDFDPQLNVLSVVLNVCVPPQPCQVVSLVSNLVSLVVRVDPDPSSVSCNVVSSSSHDHAGERHYEQQRCQHRRVVSNLVSLLVLDRHHYDYRYPQARVGVAGHHHLQNAAQDDGVVQNRGDHDGRDDSVVVSCVSVSD